Protein AF-0000000074526168 (afdb_homodimer)

Solvent-accessible surface area (backbone atoms only — not comparable to full-atom values): 28926 Å² total; per-residue (Å²): 135,78,79,72,72,72,69,72,63,39,45,56,50,77,50,70,56,59,83,87,46,92,74,47,50,48,61,89,63,93,68,73,52,45,80,41,74,57,52,71,67,56,42,54,34,48,44,46,44,50,59,70,26,39,51,55,90,47,42,53,46,68,93,66,38,68,58,78,49,90,43,69,43,78,47,68,73,47,40,30,35,48,49,30,63,55,59,49,49,45,25,51,50,42,50,53,45,58,65,63,59,80,43,84,89,58,59,57,63,60,79,76,75,84,62,74,78,83,38,74,34,40,52,51,59,65,68,69,66,64,49,61,84,41,29,34,40,78,31,22,34,37,38,44,62,86,46,51,62,33,36,62,70,68,42,60,61,26,58,75,36,54,47,74,29,63,84,15,15,31,44,70,29,16,74,33,44,40,66,19,50,21,49,22,40,60,40,97,84,59,32,29,45,35,32,44,20,44,32,51,33,33,34,56,40,79,50,69,97,67,72,30,62,67,30,32,56,50,62,65,41,84,94,51,76,72,43,52,40,49,14,38,34,31,58,66,68,91,58,98,80,53,52,60,33,40,33,34,51,48,45,42,38,41,41,68,37,30,42,37,32,25,34,77,71,134,77,78,70,73,73,70,72,63,40,45,58,49,77,47,68,56,60,82,88,46,93,74,46,50,48,62,88,66,93,68,73,52,45,79,40,73,57,53,71,67,54,42,53,34,49,46,46,43,50,60,68,25,38,50,57,89,47,39,54,46,67,94,64,37,67,60,78,49,88,42,68,42,77,46,68,75,47,42,32,34,49,49,30,62,53,60,49,49,44,24,52,48,42,51,54,43,57,65,64,59,79,44,85,89,58,59,57,64,61,77,76,74,83,62,75,78,83,36,74,37,40,52,50,58,65,69,69,65,63,50,59,85,41,29,34,40,79,32,22,31,38,36,44,63,86,48,52,64,34,35,62,71,68,42,61,60,27,59,76,35,54,46,75,29,62,83,15,16,31,45,68,27,16,73,32,44,39,64,20,50,21,48,22,41,60,41,97,83,57,34,31,44,36,33,45,20,46,32,51,32,35,34,57,41,78,49,68,96,65,73,29,62,66,31,34,57,50,62,64,40,84,92,50,75,71,43,52,39,48,14,37,34,31,62,53,76,87,59,99,78,56,51,59,34,41,32,35,50,48,45,42,39,42,40,69,37,30,42,37,32,24,32,80,70

Sequence (530 aa):
MEMDLEESKSKQLNIVLPSYWKRNTFTSYSKRYYIVDVTKYLKNTIQGVIDISCNSTTLGSGRDQQVRMNYSKMVVSSVSRIENASLFTSYKSRMNHLTSYQDPLNSIQVQTEQLAKTSKSFEWMKTVGLNGGMNEKYLWHGTKPEFISSISEHGFDERVASLGGLFGAGVYFAEYCSKSDQYCTPDRNNEYSLFLCRVLLGRQIYYTPKRMTNERRPPEINGTNRRVFDSVIGNSNASNSAYRELIVYDRYQCYPEYIIKYKRQMEMDLEESKSKQLNIVLPSYWKRNTFTSYSKRYYIVDVTKYLKNTIQGVIDISCNSTTLGSGRDQQVRMNYSKMVVSSVSRIENASLFTSYKSRMNHLTSYQDPLNSIQVQTEQLAKTSKSFEWMKTVGLNGGMNEKYLWHGTKPEFISSISEHGFDERVASLGGLFGAGVYFAEYCSKSDQYCTPDRNNEYSLFLCRVLLGRQIYYTPKRMTNERRPPEINGTNRRVFDSVIGNSNASNSAYRELIVYDRYQCYPEYIIKYKRQ

Organism: Naegleria gruberi (NCBI:txid5762)

Secondary structure (DSSP, 8-state):
----------SEEEEE--TT-SS-S---SS-S-EEEEPPHHHHHHHHHHHHHT--GGGTT-STT-SS----S-EEEEEEEEEE-HHHHHHHHHHHHHHHH---TTS----PPP-S-TTSHHHHHHHHS---GGGTEEEEEEE--HHHHHHHHHH---GGGS-TT-TT-SSEEEESSHHHHHTT----TTS-EEEEEEEEE--SEEEE-S---TT--SPPBPTTSSS-B-SEEEEE-SSSTT--EEEEES-GGGEEEEEEEEEEE-/----------SEEEEE--TT-SS-S---SS-S-EEEEPPHHHHHHHHHHHHHT--GGGTT-STT-SS----S-EEEEEEEEEE-HHHHHHHHHHHHHHHH---TTS----PPP-S-TTSHHHHHHHHTT--GGGTEEEEEEE--HHHHHHHHHH---GGGS-TT-TT-SSEEEESSHHHHHTT----TTS-EEEEEEEEE--SEEEE-S---TT--SPPBPTTSSS-B-SEEEEE-SSSS---EEEEES-GGGEEEEEEEEEEE-

Structure (mmCIF, N/CA/C/O backbone):
data_AF-0000000074526168-model_v1
#
loop_
_entity.id
_entity.type
_entity.pdbx_description
1 polymer Poly
#
loop_
_atom_site.group_PDB
_atom_site.id
_atom_site.type_symbol
_atom_site.label_atom_id
_atom_site.label_alt_id
_atom_site.label_comp_id
_atom_site.label_asym_id
_atom_site.label_entity_id
_atom_site.label_seq_id
_atom_site.pdbx_PDB_ins_code
_atom_site.Cartn_x
_atom_site.Cartn_y
_atom_site.Cartn_z
_atom_site.occupancy
_atom_site.B_iso_or_equiv
_atom_site.auth_seq_id
_atom_site.auth_comp_id
_atom_site.auth_asym_id
_atom_site.auth_atom_id
_atom_site.pdbx_PDB_model_num
ATOM 1 N N . MET A 1 1 ? -36 12.719 -18.406 1 19.86 1 MET A N 1
ATOM 2 C CA . MET A 1 1 ? -34.812 12.789 -19.25 1 19.86 1 MET A CA 1
ATOM 3 C C . MET A 1 1 ? -33.688 11.969 -18.641 1 19.86 1 MET A C 1
ATOM 5 O O . MET A 1 1 ? -33.25 12.227 -17.516 1 19.86 1 MET A O 1
ATOM 9 N N . GLU A 1 2 ? -33.656 10.656 -18.844 1 21.39 2 GLU A N 1
ATOM 10 C CA . GLU A 1 2 ? -32.938 9.5 -18.359 1 21.39 2 GLU A CA 1
ATOM 11 C C . GLU A 1 2 ? -31.422 9.656 -18.609 1 21.39 2 GLU A C 1
ATOM 13 O O . GLU A 1 2 ? -31 9.836 -19.75 1 21.39 2 GLU A O 1
ATOM 18 N N . MET A 1 3 ? -30.812 10.5 -17.812 1 25.14 3 MET A N 1
ATOM 19 C CA . MET A 1 3 ? -29.422 10.844 -18.094 1 25.14 3 MET A CA 1
ATOM 20 C C . MET A 1 3 ? -28.609 9.602 -18.469 1 25.14 3 MET A C 1
ATOM 22 O O . MET A 1 3 ? -28.547 8.641 -17.703 1 25.14 3 MET A O 1
ATOM 26 N N . ASP A 1 4 ? -28.656 9.234 -19.688 1 28.14 4 ASP A N 1
ATOM 27 C CA . ASP A 1 4 ? -27.891 8.219 -20.406 1 28.14 4 ASP A CA 1
ATOM 28 C C . ASP A 1 4 ? -26.422 8.234 -19.984 1 28.14 4 ASP A C 1
ATOM 30 O O . ASP A 1 4 ? -25.688 9.18 -20.312 1 28.14 4 ASP A O 1
ATOM 34 N N . LEU A 1 5 ? -26.141 8.148 -18.75 1 30.33 5 LEU A N 1
ATOM 35 C CA . LEU A 1 5 ? -24.734 8.07 -18.359 1 30.33 5 LEU A CA 1
ATOM 36 C C . LEU A 1 5 ? -23.938 7.242 -19.359 1 30.33 5 LEU A C 1
ATOM 38 O O . LEU A 1 5 ? -24.094 6.02 -19.422 1 30.33 5 LEU A O 1
ATOM 42 N N . GLU A 1 6 ? -23.891 7.703 -20.5 1 33.72 6 GLU A N 1
ATOM 43 C CA . GLU A 1 6 ? -22.969 7.156 -21.516 1 33.72 6 GLU A CA 1
ATOM 44 C C . GLU A 1 6 ? -21.672 6.672 -20.859 1 33.72 6 GLU A C 1
ATOM 46 O O . GLU A 1 6 ? -20.969 7.449 -20.219 1 33.72 6 GLU A O 1
ATOM 51 N N . GLU A 1 7 ? -21.562 5.473 -20.297 1 39.19 7 GLU A N 1
ATOM 52 C CA . GLU A 1 7 ? -20.531 4.613 -19.734 1 39.19 7 GLU A CA 1
ATOM 53 C C . GLU A 1 7 ? -19.219 4.777 -20.5 1 39.19 7 GLU A C 1
ATOM 55 O O . GLU A 1 7 ? -19.078 4.328 -21.641 1 39.19 7 GLU A O 1
ATOM 60 N N . SER A 1 8 ? -18.75 5.883 -20.609 1 41.34 8 SER A N 1
ATOM 61 C CA . SER A 1 8 ? -17.516 6.117 -21.344 1 41.34 8 SER A CA 1
ATOM 62 C C . SER A 1 8 ? -16.469 5.059 -21 1 41.34 8 SER A C 1
ATOM 64 O O . SER A 1 8 ? -16.141 4.855 -19.828 1 41.34 8 SER A O 1
ATOM 66 N N . LYS A 1 9 ? -16.359 3.881 -21.688 1 52.09 9 LYS A N 1
ATOM 67 C CA . LYS A 1 9 ? -15.5 2.705 -21.844 1 52.09 9 LYS A CA 1
ATOM 68 C C . LYS A 1 9 ? -14.039 3.104 -22.047 1 52.09 9 LYS A C 1
ATOM 70 O O . LYS A 1 9 ? -13.555 3.168 -23.172 1 52.09 9 LYS A O 1
ATOM 75 N N . SER A 1 10 ? -13.594 3.91 -21.109 1 60.66 10 SER A N 1
ATOM 76 C CA . SER A 1 10 ? -12.211 4.297 -21.375 1 60.66 10 SER A CA 1
ATOM 77 C C . SER A 1 10 ? -11.242 3.178 -21 1 60.66 10 SER A C 1
ATOM 79 O O . SER A 1 10 ? -11.461 2.469 -20.016 1 60.66 10 SER A O 1
ATOM 81 N N . LYS A 1 11 ? -10.367 2.873 -21.844 1 65.31 11 LYS A N 1
ATOM 82 C CA . LYS A 1 11 ? -9.281 1.904 -21.703 1 65.31 11 LYS A CA 1
ATOM 83 C C . LYS A 1 11 ? -8.109 2.506 -20.922 1 65.31 11 LYS A C 1
ATOM 85 O O . LYS A 1 11 ? -7.105 1.833 -20.688 1 65.31 11 LYS A O 1
ATOM 90 N N . GLN A 1 12 ? -8.523 3.914 -20.516 1 69.94 12 GLN A N 1
ATOM 91 C CA . GLN A 1 12 ? -7.359 4.586 -19.938 1 69.94 12 GLN A CA 1
ATOM 92 C C . GLN A 1 12 ? -7.734 5.355 -18.672 1 69.94 12 GLN A C 1
ATOM 94 O O . GLN A 1 12 ? -8.828 5.914 -18.594 1 69.94 12 GLN A O 1
ATOM 99 N N . LEU A 1 13 ? -6.914 5.309 -17.656 1 74.5 13 LEU A N 1
ATOM 100 C CA . LEU A 1 13 ? -6.984 6.164 -16.469 1 74.5 13 LEU A CA 1
ATOM 101 C C . LEU A 1 13 ? -6.012 7.336 -16.594 1 74.5 13 LEU A C 1
ATOM 103 O O . LEU A 1 13 ? -4.82 7.133 -16.844 1 74.5 13 LEU A O 1
ATOM 107 N N . ASN A 1 14 ? -6.637 8.523 -16.469 1 79.44 14 ASN A N 1
ATOM 108 C CA . ASN A 1 14 ? -5.828 9.734 -16.578 1 79.44 14 ASN A CA 1
ATOM 109 C C . ASN A 1 14 ? -5.719 10.453 -15.234 1 79.44 14 ASN A C 1
ATOM 111 O O . ASN A 1 14 ? -6.73 10.781 -14.609 1 79.44 14 ASN A O 1
ATOM 115 N N . ILE A 1 15 ? -4.566 10.641 -14.781 1 82.56 15 ILE A N 1
ATOM 116 C CA . ILE A 1 15 ? -4.309 11.383 -13.555 1 82.56 15 ILE A CA 1
ATOM 117 C C . ILE A 1 15 ? -3.65 12.719 -13.891 1 82.56 15 ILE A C 1
ATOM 119 O O . ILE A 1 15 ? -2.619 12.758 -14.562 1 82.56 15 ILE A O 1
ATOM 123 N N . VAL A 1 16 ? -4.277 13.789 -13.422 1 84.44 16 VAL A N 1
ATOM 124 C CA . VAL A 1 16 ? -3.793 15.141 -13.688 1 84.44 16 VAL A CA 1
ATOM 125 C C . VAL A 1 16 ? -3.271 15.766 -12.391 1 84.44 16 VAL A C 1
ATOM 127 O O . VAL A 1 16 ? -3.896 15.633 -11.336 1 84.44 16 VAL A O 1
ATOM 130 N N . LEU A 1 17 ? -2.186 16.422 -12.5 1 88.56 17 LEU A N 1
ATOM 131 C CA . LEU A 1 17 ? -1.626 17.109 -11.344 1 88.56 17 LEU A CA 1
ATOM 132 C C . LEU A 1 17 ? -2.393 18.406 -11.055 1 88.56 17 LEU A C 1
ATOM 134 O O . LEU A 1 17 ? -3.012 18.969 -11.961 1 88.56 17 LEU A O 1
ATOM 138 N N . PRO A 1 18 ? -2.387 18.828 -9.828 1 88.69 18 PRO A N 1
ATOM 139 C CA . PRO A 1 18 ? -3.123 20.047 -9.492 1 88.69 18 PRO A CA 1
ATOM 140 C C . PRO A 1 18 ? -2.627 21.266 -10.266 1 88.69 18 PRO A C 1
ATOM 142 O O . PRO A 1 18 ? -1.417 21.469 -10.406 1 88.69 18 PRO A O 1
ATOM 145 N N . SER A 1 19 ? -3.543 22.125 -10.656 1 87 19 SER A N 1
ATOM 146 C CA . SER A 1 19 ? -3.207 23.297 -11.461 1 87 19 SER A CA 1
ATOM 147 C C . SER A 1 19 ? -2.498 24.359 -10.625 1 87 19 SER A C 1
ATOM 149 O O . SER A 1 19 ? -1.77 25.188 -11.164 1 87 19 SER A O 1
ATOM 151 N N . TYR A 1 20 ? -2.697 24.344 -9.359 1 88.25 20 TYR A N 1
ATOM 152 C CA . TYR A 1 20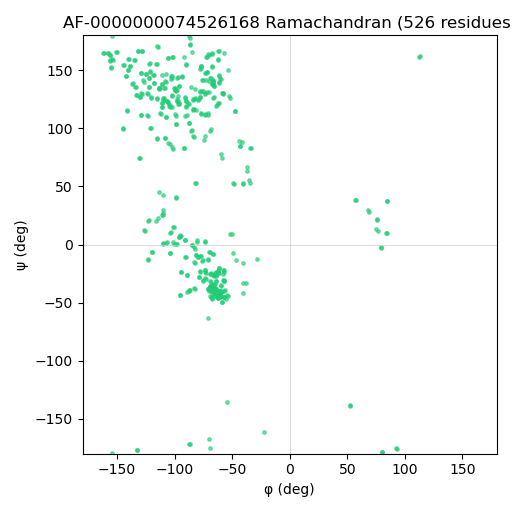 ? -2.123 25.375 -8.492 1 88.25 20 TYR A CA 1
ATOM 153 C C . TYR A 1 20 ? -0.68 25.031 -8.133 1 88.25 20 TYR A C 1
ATOM 155 O O . TYR A 1 20 ? -0.009 25.812 -7.453 1 88.25 20 TYR A O 1
ATOM 163 N N . TRP A 1 21 ? -0.2 23.891 -8.586 1 91.25 21 TRP A N 1
ATOM 164 C CA . TRP A 1 21 ? 1.209 23.562 -8.391 1 91.25 21 TRP A CA 1
ATOM 165 C C . TRP A 1 21 ? 2.1 24.469 -9.234 1 91.25 21 TRP A C 1
ATOM 167 O O . TRP A 1 21 ? 1.745 24.812 -10.367 1 91.25 21 TRP A O 1
ATOM 177 N N . LYS A 1 22 ? 3.281 24.859 -8.688 1 88.06 22 LYS A N 1
ATOM 178 C CA . LYS A 1 22 ? 4.285 25.594 -9.461 1 88.06 22 LYS A CA 1
ATOM 179 C C . LYS A 1 22 ? 4.887 24.719 -10.555 1 88.06 22 LYS A C 1
ATOM 181 O O . LYS A 1 22 ? 5.105 25.172 -11.68 1 88.06 22 LYS A O 1
ATOM 186 N N . ARG A 1 23 ? 5.121 23.469 -10.211 1 80.94 23 ARG A N 1
ATOM 187 C CA . ARG A 1 23 ? 5.613 22.453 -11.148 1 80.94 23 ARG A CA 1
ATOM 188 C C . ARG A 1 23 ? 4.586 21.344 -11.352 1 80.94 23 ARG A C 1
ATOM 190 O O . ARG A 1 23 ? 4.629 20.328 -10.656 1 80.94 23 ARG A O 1
ATOM 197 N N . ASN A 1 24 ? 3.75 21.516 -12.336 1 76.56 24 ASN A N 1
ATOM 198 C CA . ASN A 1 24 ? 2.631 20.594 -12.477 1 76.56 24 ASN A CA 1
ATOM 199 C C . ASN A 1 24 ? 2.795 19.688 -13.695 1 76.56 24 ASN A C 1
ATOM 201 O O . ASN A 1 24 ? 1.822 19.406 -14.398 1 76.56 24 ASN A O 1
ATOM 205 N N . THR A 1 25 ? 4.027 19.453 -14.062 1 73.62 25 THR A N 1
ATOM 206 C CA . THR A 1 25 ? 4.285 18.5 -15.141 1 73.62 25 THR A CA 1
ATOM 207 C C . THR A 1 25 ? 5.117 17.312 -14.633 1 73.62 25 THR A C 1
ATOM 209 O O . THR A 1 25 ? 5.871 17.453 -13.664 1 73.62 25 THR A O 1
ATOM 212 N N . PHE A 1 26 ? 4.711 16.25 -15.305 1 66.31 26 PHE A N 1
ATOM 213 C CA . PHE A 1 26 ? 5.527 15.078 -15.016 1 66.31 26 PHE A CA 1
ATOM 214 C C . PHE A 1 26 ? 6.887 15.188 -15.695 1 66.31 26 PHE A C 1
ATOM 216 O O . PHE A 1 26 ? 6.977 15.586 -16.859 1 66.31 26 PHE A O 1
ATOM 223 N N . THR A 1 27 ? 7.883 15.719 -15.125 1 59.06 27 THR A N 1
ATOM 224 C CA . THR A 1 27 ? 9.172 15.883 -15.789 1 59.06 27 THR A CA 1
ATOM 225 C C . THR A 1 27 ? 10.117 14.742 -15.414 1 59.06 27 THR A C 1
ATOM 227 O O . THR A 1 27 ? 9.977 14.141 -14.352 1 59.06 27 THR A O 1
ATOM 230 N N . SER A 1 28 ? 10.648 14.133 -16.547 1 53.28 28 SER A N 1
ATOM 231 C CA . SER A 1 28 ? 11.695 13.117 -16.406 1 53.28 28 SER A CA 1
ATOM 232 C C . SER A 1 28 ? 12.812 13.594 -15.492 1 53.28 28 SER A C 1
ATOM 234 O O . SER A 1 28 ? 13.75 12.852 -15.211 1 53.28 28 SER A O 1
ATOM 236 N N . TYR A 1 29 ? 12.797 14.859 -15.078 1 50.97 29 TYR A N 1
ATOM 237 C CA . TYR A 1 29 ? 14.016 15.422 -14.492 1 50.97 29 TYR A CA 1
ATOM 238 C C . TYR A 1 29 ? 14.305 14.797 -13.133 1 50.97 29 TYR A C 1
ATOM 240 O O . TYR A 1 29 ? 13.477 14.07 -12.586 1 50.97 29 TYR A O 1
ATOM 248 N N . SER A 1 30 ? 15.445 15.422 -12.477 1 53.38 30 SER A N 1
ATOM 249 C CA . SER A 1 30 ? 16.375 15.086 -11.398 1 53.38 30 SER A CA 1
ATOM 250 C C . SER A 1 30 ? 15.656 15.055 -10.047 1 53.38 30 SER A C 1
ATOM 252 O O . SER A 1 30 ? 16.016 14.281 -9.164 1 53.38 30 SER A O 1
ATOM 254 N N . LYS A 1 31 ? 14.594 16.031 -9.914 1 62.38 31 LYS A N 1
ATOM 255 C CA . LYS A 1 31 ? 14.117 16.031 -8.531 1 62.38 31 LYS A CA 1
ATOM 256 C C . LYS A 1 31 ? 12.719 15.414 -8.43 1 62.38 31 LYS A C 1
ATOM 258 O O . LYS A 1 31 ? 11.844 15.711 -9.242 1 62.38 31 LYS A O 1
ATOM 263 N N . ARG A 1 32 ? 12.492 14.555 -7.473 1 73.12 32 ARG A N 1
ATOM 264 C CA . ARG A 1 32 ? 11.281 13.773 -7.223 1 73.12 32 ARG A CA 1
ATOM 265 C C . ARG A 1 32 ? 10.172 14.656 -6.66 1 73.12 32 ARG A C 1
ATOM 267 O O . ARG A 1 32 ? 8.992 14.445 -6.957 1 73.12 32 ARG A O 1
ATOM 274 N N . TYR A 1 33 ? 10.594 15.719 -5.945 1 87.88 33 TYR A N 1
ATOM 275 C CA . TYR A 1 33 ? 9.594 16.547 -5.293 1 87.88 33 TYR A CA 1
ATOM 276 C C . TYR A 1 33 ? 10.133 17.953 -5.059 1 87.88 33 TYR A C 1
ATOM 278 O O . TYR A 1 33 ? 11.344 18.188 -5.113 1 87.88 33 TYR A O 1
ATOM 286 N N . TYR A 1 34 ? 9.258 18.953 -4.879 1 92.31 34 TYR A N 1
ATOM 287 C CA . TYR A 1 34 ? 9.578 20.344 -4.586 1 92.31 34 TYR A CA 1
ATOM 288 C C . TYR A 1 34 ? 8.836 20.828 -3.348 1 92.31 34 TYR A C 1
ATOM 290 O O . TYR A 1 34 ? 7.688 20.438 -3.119 1 92.31 34 TYR A O 1
ATOM 298 N N . ILE A 1 35 ? 9.523 21.562 -2.59 1 96 35 ILE A N 1
ATOM 299 C CA . ILE A 1 35 ? 8.906 22.312 -1.499 1 96 35 ILE A CA 1
ATOM 300 C C . ILE A 1 35 ? 8.75 23.781 -1.896 1 96 35 ILE A C 1
ATOM 302 O O . ILE A 1 35 ? 9.742 24.469 -2.17 1 96 35 ILE A O 1
ATOM 306 N N . VAL A 1 36 ? 7.539 24.234 -1.93 1 96.88 36 VAL A N 1
ATOM 307 C CA . VAL A 1 36 ? 7.266 25.578 -2.434 1 96.88 36 VAL A CA 1
ATOM 308 C C . VAL A 1 36 ? 6.598 26.422 -1.343 1 96.88 36 VAL A C 1
ATOM 310 O O . VAL A 1 36 ? 5.555 26.031 -0.809 1 96.88 36 VAL A O 1
ATOM 313 N N . ASP A 1 37 ? 7.156 27.531 -1.086 1 97.19 37 ASP A N 1
ATOM 314 C CA . ASP A 1 37 ? 6.504 28.422 -0.135 1 97.19 37 ASP A CA 1
ATOM 315 C C . ASP A 1 37 ? 5.18 28.953 -0.688 1 97.19 37 ASP A C 1
ATOM 317 O O . ASP A 1 37 ? 5.086 29.297 -1.867 1 97.19 37 ASP A O 1
ATOM 321 N N . VAL A 1 38 ? 4.23 29.016 0.172 1 96.62 38 VAL A N 1
ATOM 322 C CA . VAL A 1 38 ? 2.92 29.469 -0.281 1 96.62 38 VAL A CA 1
ATOM 323 C C . VAL A 1 38 ? 2.848 31 -0.223 1 96.62 38 VAL A C 1
ATOM 325 O O . VAL A 1 38 ? 3.777 31.656 0.256 1 96.62 38 VAL A O 1
ATOM 328 N N . THR A 1 39 ? 1.777 31.547 -0.758 1 95.31 39 THR A N 1
ATOM 329 C CA . THR A 1 39 ? 1.554 32.969 -0.714 1 95.31 39 THR A CA 1
ATOM 330 C C . THR A 1 39 ? 1.227 33.438 0.705 1 95.31 39 THR A C 1
ATOM 332 O O . THR A 1 39 ? 0.848 32.625 1.551 1 95.31 39 THR A O 1
ATOM 335 N N . LYS A 1 40 ? 1.342 34.688 0.915 1 96.38 40 LYS A N 1
ATOM 336 C CA . LYS A 1 40 ? 0.975 35.281 2.205 1 96.38 40 LYS A CA 1
ATOM 337 C C . LYS A 1 40 ? -0.499 35.031 2.516 1 96.38 40 LYS A C 1
ATOM 339 O O . LYS A 1 40 ? -0.859 34.75 3.662 1 96.38 40 LYS A O 1
ATOM 344 N N . TYR A 1 41 ? -1.265 35.156 1.52 1 93.31 41 TYR A N 1
ATOM 345 C CA . TYR A 1 41 ? -2.695 34.938 1.687 1 93.31 41 TYR A CA 1
ATOM 346 C C . TYR A 1 41 ? -2.971 33.531 2.203 1 93.31 41 TYR A C 1
ATOM 348 O O . TYR A 1 41 ? -3.713 33.344 3.172 1 93.31 41 TYR A O 1
ATOM 356 N N . LEU A 1 42 ? -2.4 32.562 1.578 1 93.94 42 LEU A N 1
ATOM 357 C CA . LEU A 1 42 ? -2.639 31.172 1.98 1 93.94 42 LEU A CA 1
ATOM 358 C C . LEU A 1 42 ? -2.045 30.891 3.357 1 93.94 42 LEU A C 1
ATOM 360 O O . LEU A 1 42 ? -2.619 30.141 4.148 1 93.94 42 LEU A O 1
ATOM 364 N N . LYS A 1 43 ? -0.904 31.469 3.637 1 97.06 43 LYS A N 1
ATOM 365 C CA . LYS A 1 43 ? -0.32 31.344 4.969 1 97.06 43 LYS A CA 1
ATOM 366 C C . LYS A 1 43 ? -1.29 31.812 6.043 1 97.06 43 LYS A C 1
ATOM 368 O O . LYS A 1 43 ? -1.504 31.125 7.043 1 97.06 43 LYS A O 1
ATOM 373 N N . ASN A 1 44 ? -1.897 32.969 5.828 1 95.5 44 ASN A N 1
ATOM 374 C CA . ASN A 1 44 ? -2.867 33.5 6.773 1 95.5 44 ASN A CA 1
ATOM 375 C C . ASN A 1 44 ? -4.105 32.625 6.875 1 95.5 44 ASN A C 1
ATOM 377 O O . ASN A 1 44 ? -4.676 32.469 7.957 1 95.5 44 ASN A O 1
ATOM 381 N N . THR A 1 45 ? -4.492 32.125 5.75 1 94.06 45 THR A N 1
ATOM 382 C CA . THR A 1 45 ? -5.637 31.234 5.73 1 94.06 45 THR A CA 1
ATOM 383 C C . THR A 1 45 ? -5.359 30 6.578 1 94.06 45 THR A C 1
ATOM 385 O O . THR A 1 45 ? -6.215 29.562 7.352 1 94.06 45 THR A O 1
ATOM 388 N N . ILE A 1 46 ? -4.188 29.453 6.453 1 95.69 46 ILE A N 1
ATOM 389 C CA . ILE A 1 46 ? -3.816 28.25 7.191 1 95.69 46 ILE A CA 1
ATOM 390 C C . ILE A 1 46 ? -3.699 28.562 8.68 1 95.69 46 ILE A C 1
ATOM 392 O O . ILE A 1 46 ? -4.062 27.75 9.523 1 95.69 46 ILE A O 1
ATOM 396 N N . GLN A 1 47 ? -3.205 29.766 9.031 1 96.5 47 GLN A N 1
ATOM 397 C CA . GLN A 1 47 ? -3.273 30.203 10.422 1 96.5 47 GLN A CA 1
ATOM 398 C C . GLN A 1 47 ? -4.703 30.141 10.953 1 96.5 47 GLN A C 1
ATOM 400 O O . GLN A 1 47 ? -4.938 29.672 12.07 1 96.5 47 GLN A O 1
ATOM 405 N N . GLY A 1 48 ? -5.609 30.609 10.094 1 93.31 48 GLY A N 1
ATOM 406 C CA . GLY A 1 48 ? -7.012 30.516 10.469 1 93.31 48 GLY A CA 1
ATOM 407 C C . GLY A 1 48 ? -7.473 29.078 10.688 1 93.31 48 GLY A C 1
ATOM 408 O O . GLY A 1 48 ? -8.227 28.812 11.625 1 93.31 48 GLY A O 1
ATOM 409 N N . VAL A 1 49 ? -7.027 28.172 9.859 1 93.12 49 VAL A N 1
ATOM 410 C CA . VAL A 1 49 ? -7.379 26.766 9.984 1 93.12 49 VAL A CA 1
ATOM 411 C C . VAL A 1 49 ? -6.836 26.203 11.305 1 93.12 49 VAL A C 1
ATOM 413 O O . VAL A 1 49 ? -7.527 25.469 12.008 1 93.12 49 VAL A O 1
ATOM 416 N N . ILE A 1 50 ? -5.617 26.562 11.625 1 94.94 50 ILE A N 1
ATOM 417 C CA . ILE A 1 50 ? -5.008 26.156 12.891 1 94.94 50 ILE A CA 1
ATOM 418 C C . ILE A 1 50 ? -5.836 26.688 14.055 1 94.94 50 ILE A C 1
ATOM 420 O O . ILE A 1 50 ? -6.156 25.953 14.984 1 94.94 50 ILE A O 1
ATOM 424 N N . ASP A 1 51 ? -6.211 27.891 13.961 1 92.94 51 ASP A N 1
ATOM 425 C CA . ASP A 1 51 ? -6.953 28.516 15.055 1 92.94 51 ASP A CA 1
ATOM 426 C C . ASP A 1 51 ? -8.289 27.812 15.281 1 92.94 51 ASP A C 1
ATOM 428 O O . ASP A 1 51 ? -8.68 27.562 16.422 1 92.94 51 ASP A O 1
ATOM 432 N N . ILE A 1 52 ? -8.914 27.469 14.25 1 88.31 52 ILE A N 1
ATOM 433 C CA . ILE A 1 52 ? -10.25 26.891 14.367 1 88.31 52 ILE A CA 1
ATOM 434 C C . ILE A 1 52 ? -10.156 25.422 14.781 1 88.31 52 ILE A C 1
ATOM 436 O O . ILE A 1 52 ? -11.039 24.906 15.477 1 88.31 52 ILE A O 1
ATOM 440 N N . SER A 1 53 ? -9.07 24.797 14.43 1 90 53 SER A N 1
ATOM 441 C CA . SER A 1 53 ? -8.945 23.375 14.719 1 90 53 SER A CA 1
ATOM 442 C C . SER A 1 53 ? -8.078 23.141 15.961 1 90 53 SER A C 1
ATOM 444 O O . SER A 1 53 ? -7.562 22.031 16.156 1 90 53 SER A O 1
ATOM 446 N N . CYS A 1 54 ? -7.867 24.125 16.688 1 91.44 54 CYS A N 1
ATOM 447 C CA . CYS A 1 54 ? -7.07 24 17.891 1 91.44 54 CYS A CA 1
ATOM 448 C C . CYS A 1 54 ? -7.957 24.016 19.141 1 91.44 54 CYS A C 1
ATOM 450 O O . CYS A 1 54 ? -8.727 24.969 19.344 1 91.44 54 CYS A O 1
ATOM 452 N N . ASN A 1 55 ? -7.891 22.984 19.844 1 87.38 55 ASN A N 1
ATOM 453 C CA . ASN A 1 55 ? -8.469 23 21.188 1 87.38 55 ASN A CA 1
ATOM 454 C C . ASN A 1 55 ? -7.488 23.562 22.203 1 87.38 55 ASN A C 1
ATOM 456 O O . ASN A 1 55 ? -6.652 22.828 22.734 1 87.38 55 ASN A O 1
ATOM 460 N N . SER A 1 56 ? -7.656 24.734 22.484 1 85.94 56 SER A N 1
ATOM 461 C CA . SER A 1 56 ? -6.695 25.469 23.297 1 85.94 56 SER A CA 1
ATOM 462 C C . SER A 1 56 ? -6.633 24.891 24.719 1 85.94 56 SER A C 1
ATOM 464 O O . SER A 1 56 ? -5.605 25 25.391 1 85.94 56 SER A O 1
ATOM 466 N N . THR A 1 57 ? -7.637 24.266 25.172 1 83.88 57 THR A N 1
ATOM 467 C CA . THR A 1 57 ? -7.695 23.75 26.547 1 83.88 57 THR A CA 1
ATOM 468 C C . THR A 1 57 ? -6.832 22.5 26.688 1 83.88 57 THR A C 1
ATOM 470 O O . THR A 1 57 ? -6.496 22.109 27.812 1 83.88 57 THR A O 1
ATOM 473 N N . THR A 1 58 ? -6.465 22 25.547 1 83.88 58 THR A N 1
ATOM 474 C CA . THR A 1 58 ? -5.73 20.734 25.609 1 83.88 58 THR A CA 1
ATOM 475 C C . THR A 1 58 ? -4.27 20.938 25.219 1 83.88 58 THR A C 1
ATOM 477 O O . THR A 1 58 ? -3.479 19.984 25.234 1 83.88 58 THR A O 1
ATOM 480 N N . LEU A 1 59 ? -3.932 22.125 24.922 1 88.06 59 LEU A N 1
ATOM 481 C CA . LEU A 1 59 ? -2.561 22.375 24.484 1 88.06 59 LEU A CA 1
ATOM 482 C C . LEU A 1 59 ? -1.579 22.094 25.625 1 88.06 59 LEU A C 1
ATOM 484 O O . LEU A 1 59 ? -1.813 22.5 26.766 1 88.06 59 LEU A O 1
ATOM 488 N N . GLY A 1 60 ? -0.49 21.422 25.234 1 84.5 60 GLY A N 1
ATOM 489 C CA . GLY A 1 60 ? 0.567 21.156 26.188 1 84.5 60 GLY A CA 1
ATOM 490 C C . GLY A 1 60 ? 0.209 20.062 27.172 1 84.5 60 GLY A C 1
ATOM 491 O O . GLY A 1 60 ? 0.89 19.875 28.188 1 84.5 60 GLY A O 1
ATOM 492 N N . SER A 1 61 ? -0.865 19.328 26.844 1 78.31 61 SER A N 1
ATOM 493 C CA . SER A 1 61 ? -1.326 18.297 27.766 1 78.31 61 SER A CA 1
ATOM 494 C C . SER A 1 61 ? -1.565 16.969 27.031 1 78.31 61 SER A C 1
ATOM 496 O O . SER A 1 61 ? -1.48 16.906 25.812 1 78.31 61 SER A O 1
ATOM 498 N N . GLY A 1 62 ? -1.719 15.891 27.891 1 78.56 62 GLY A N 1
ATOM 499 C CA . GLY A 1 62 ? -2.025 14.586 27.328 1 78.56 62 GLY A CA 1
ATOM 500 C C . GLY A 1 62 ? -0.9 13.586 27.5 1 78.56 62 GLY A C 1
ATOM 501 O O . GLY A 1 62 ? 0.26 13.969 27.672 1 78.56 62 GLY A O 1
ATOM 502 N N . ARG A 1 63 ? -1.235 12.391 27.359 1 79 63 ARG A N 1
ATOM 503 C CA . ARG A 1 63 ? -0.305 11.289 27.594 1 79 63 ARG A CA 1
ATOM 504 C C . ARG A 1 63 ? 0.772 11.25 26.516 1 79 63 ARG A C 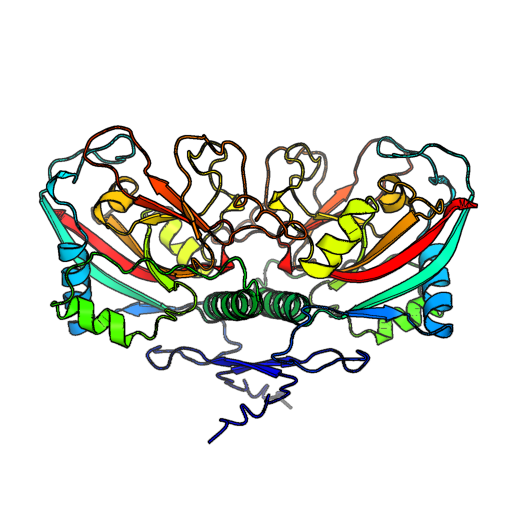1
ATOM 506 O O . ARG A 1 63 ? 1.919 10.891 26.781 1 79 63 ARG A O 1
ATOM 513 N N . ASP A 1 64 ? 0.459 11.781 25.328 1 78.38 64 ASP A N 1
ATOM 514 C CA . ASP A 1 64 ? 1.345 11.633 24.172 1 78.38 64 ASP A CA 1
ATOM 515 C C . ASP A 1 64 ? 2.209 12.875 23.984 1 78.38 64 ASP A C 1
ATOM 517 O O . ASP A 1 64 ? 3.045 12.922 23.078 1 78.38 64 ASP A O 1
ATOM 521 N N . GLN A 1 65 ? 2.014 13.82 24.859 1 86.69 65 GLN A N 1
ATOM 522 C CA . GLN A 1 65 ? 2.729 15.078 24.719 1 86.69 65 GLN A CA 1
ATOM 523 C C . GLN A 1 65 ? 4.238 14.875 24.812 1 86.69 65 GLN A C 1
ATOM 525 O O . GLN A 1 65 ? 4.754 14.523 25.875 1 86.69 65 GLN A O 1
ATOM 530 N N . GLN A 1 66 ? 4.961 15.281 23.766 1 87.44 66 GLN A N 1
ATOM 531 C CA . GLN A 1 66 ? 6.406 15.07 23.719 1 87.44 66 GLN A CA 1
ATOM 532 C C . GLN A 1 66 ? 7.148 16.156 24.484 1 87.44 66 GLN A C 1
ATOM 534 O O . GLN A 1 66 ? 8.164 15.875 25.125 1 87.44 66 GLN A O 1
ATOM 539 N N . VAL A 1 67 ? 6.609 17.391 24.359 1 88.19 67 VAL A N 1
ATOM 540 C CA . VAL A 1 67 ? 7.207 18.547 25.031 1 88.19 67 VAL A CA 1
ATOM 541 C C . VAL A 1 67 ? 6.168 19.219 25.922 1 88.19 67 VAL A C 1
ATOM 543 O O . VAL A 1 67 ? 5.234 19.859 25.422 1 88.19 67 VAL A O 1
ATOM 546 N N . ARG A 1 68 ? 6.383 19.094 27.156 1 86.81 68 ARG A N 1
ATOM 547 C CA . ARG A 1 68 ? 5.445 19.703 28.078 1 86.81 68 ARG A CA 1
ATOM 548 C C . ARG A 1 68 ? 5.824 21.156 28.375 1 86.81 68 ARG A C 1
ATOM 550 O O . ARG A 1 68 ? 6.973 21.438 28.719 1 86.81 68 ARG A O 1
ATOM 557 N N . MET A 1 69 ? 4.926 21.969 28.062 1 88.56 69 MET A N 1
ATOM 558 C CA . MET A 1 69 ? 5.066 23.406 28.328 1 88.56 69 MET A CA 1
ATOM 559 C C . MET A 1 69 ? 3.711 24.094 28.281 1 88.56 69 MET A C 1
ATOM 561 O O . MET A 1 69 ? 2.73 23.531 27.812 1 88.56 69 MET A O 1
ATOM 565 N N . ASN A 1 70 ? 3.789 25.219 28.797 1 90.81 70 ASN A N 1
ATOM 566 C CA . ASN A 1 70 ? 2.568 26.016 28.766 1 90.81 70 ASN A CA 1
ATOM 567 C C . ASN A 1 70 ? 2.568 26.984 27.578 1 90.81 70 ASN A C 1
ATOM 569 O O . ASN A 1 70 ? 3.527 27.734 27.375 1 90.81 70 ASN A O 1
ATOM 573 N N . TYR A 1 71 ? 1.598 26.859 26.781 1 93.25 71 TYR A N 1
ATOM 574 C CA . TYR A 1 71 ? 1.355 27.781 25.672 1 93.25 71 TYR A CA 1
ATOM 575 C C . TYR A 1 71 ? -0.124 27.812 25.297 1 93.25 71 TYR A C 1
ATOM 577 O O . TYR A 1 71 ? -0.879 26.906 25.656 1 93.25 71 TYR A O 1
ATOM 585 N N . SER A 1 72 ? -0.553 28.922 24.609 1 92.12 72 SER A N 1
ATOM 586 C CA . SER A 1 72 ? -1.981 29.094 24.375 1 92.12 72 SER A CA 1
ATOM 587 C C . SER A 1 72 ? -2.285 29.219 22.891 1 92.12 72 SER A C 1
ATOM 589 O O . SER A 1 72 ? -3.443 29.156 22.469 1 92.12 72 SER A O 1
ATOM 591 N N . LYS A 1 73 ? -1.206 29.422 22.172 1 94.31 73 LYS A N 1
ATOM 592 C CA . LYS A 1 73 ? -1.438 29.594 20.75 1 94.31 73 LYS A CA 1
ATOM 593 C C . LYS A 1 73 ? -0.308 28.969 19.938 1 94.31 73 LYS A C 1
ATOM 595 O O . LYS A 1 73 ? 0.81 28.812 20.422 1 94.31 73 LYS A O 1
ATOM 600 N N . MET A 1 74 ? -0.654 28.641 18.797 1 96.75 74 MET A N 1
ATOM 601 C CA . MET A 1 74 ? 0.281 28.203 17.766 1 96.75 74 MET A CA 1
ATOM 602 C C . MET A 1 74 ? 0.372 29.219 16.641 1 96.75 74 MET A C 1
ATOM 604 O O . MET A 1 74 ? -0.598 29.438 15.906 1 96.75 74 MET A O 1
ATOM 608 N N . VAL A 1 75 ? 1.496 29.859 16.5 1 97.81 75 VAL A N 1
ATOM 609 C CA . VAL A 1 75 ? 1.651 30.953 15.547 1 97.81 75 VAL A CA 1
ATOM 610 C C . VAL A 1 75 ? 2.479 30.469 14.352 1 97.81 75 VAL A C 1
ATOM 612 O O . VAL A 1 75 ? 3.656 30.141 14.5 1 97.81 75 VAL A O 1
ATOM 615 N N . VAL A 1 76 ? 1.904 30.562 13.227 1 98.25 76 VAL A N 1
ATOM 616 C CA . VAL A 1 76 ? 2.529 30.031 12.023 1 98.25 76 VAL A CA 1
ATOM 617 C C . VAL A 1 76 ? 3.689 30.938 11.602 1 98.25 76 VAL A C 1
ATOM 619 O O . VAL A 1 76 ? 3.529 32.156 11.492 1 98.25 76 VAL A O 1
ATOM 622 N N . SER A 1 77 ? 4.797 30.328 11.375 1 97.94 77 SER A N 1
ATOM 623 C CA . SER A 1 77 ? 5.977 31.031 10.867 1 97.94 77 SER A CA 1
ATOM 624 C C . SER A 1 77 ? 6.078 30.922 9.352 1 97.94 77 SER A C 1
ATOM 626 O O . SER A 1 77 ? 6.379 31.906 8.672 1 97.94 77 SER A O 1
ATOM 628 N N . SER A 1 78 ? 5.844 29.766 8.828 1 98.12 78 SER A N 1
ATOM 629 C CA . SER A 1 78 ? 5.891 29.531 7.387 1 98.12 78 SER A CA 1
ATOM 630 C C . SER A 1 78 ? 5.035 28.344 6.988 1 98.12 78 SER A C 1
ATOM 632 O O . SER A 1 78 ? 4.758 27.469 7.809 1 98.12 78 SER A O 1
ATOM 634 N N . VAL A 1 79 ? 4.57 28.422 5.777 1 98.38 79 VAL A N 1
ATOM 635 C CA . VAL A 1 79 ? 3.836 27.328 5.156 1 98.38 79 VAL A CA 1
ATOM 636 C C . VAL A 1 79 ? 4.441 27 3.791 1 98.38 79 VAL A C 1
ATOM 638 O O . VAL A 1 79 ? 4.676 27.906 2.982 1 98.38 79 VAL A O 1
ATOM 641 N N . SER A 1 80 ? 4.699 25.75 3.613 1 98.31 80 SER A N 1
ATOM 642 C CA . SER A 1 80 ? 5.188 25.266 2.324 1 98.31 80 SER A CA 1
ATOM 643 C C . SER A 1 80 ? 4.305 24.156 1.777 1 98.31 80 SER A C 1
ATOM 645 O O . SER A 1 80 ? 3.758 23.359 2.543 1 98.31 80 SER A O 1
ATOM 647 N N . ARG A 1 81 ? 4.188 24.125 0.46 1 97.62 81 ARG A N 1
ATOM 648 C CA . ARG A 1 81 ? 3.461 23.062 -0.225 1 97.62 81 ARG A CA 1
ATOM 649 C C . ARG A 1 81 ? 4.418 22.016 -0.789 1 97.62 81 ARG A C 1
ATOM 651 O O . ARG A 1 81 ? 5.453 22.359 -1.362 1 97.62 81 ARG A O 1
ATOM 658 N N . ILE A 1 82 ? 4.09 20.812 -0.579 1 97.12 82 ILE A N 1
ATOM 659 C CA . ILE A 1 82 ? 4.852 19.719 -1.163 1 97.12 82 ILE A CA 1
ATOM 660 C C . ILE A 1 82 ? 4.273 19.359 -2.531 1 97.12 82 ILE A C 1
ATOM 662 O O . ILE A 1 82 ? 3.111 18.969 -2.639 1 97.12 82 ILE A O 1
ATOM 666 N N . GLU A 1 83 ? 5.09 19.516 -3.514 1 95.31 83 GLU A N 1
ATOM 667 C CA . GLU A 1 83 ? 4.723 19.125 -4.871 1 95.31 83 GLU A CA 1
ATOM 668 C C . GLU A 1 83 ? 5.48 17.875 -5.309 1 95.31 83 GLU A C 1
ATOM 670 O O . GLU A 1 83 ? 6.605 17.969 -5.805 1 95.31 83 GLU A O 1
ATOM 675 N N . ASN A 1 84 ? 4.883 16.812 -5.066 1 93 84 ASN A N 1
ATOM 676 C CA . ASN A 1 84 ? 5.434 15.5 -5.367 1 93 84 ASN A CA 1
ATOM 677 C C . ASN A 1 84 ? 4.531 14.719 -6.316 1 93 84 ASN A C 1
ATOM 679 O O . ASN A 1 84 ? 3.57 14.086 -5.879 1 93 84 ASN A O 1
ATOM 683 N N . ALA A 1 85 ? 4.895 14.719 -7.535 1 88.75 85 ALA A N 1
ATOM 684 C CA . ALA A 1 85 ? 4.035 14.172 -8.586 1 88.75 85 ALA A CA 1
ATOM 685 C C . ALA A 1 85 ? 3.824 12.672 -8.398 1 88.75 85 ALA A C 1
ATOM 687 O O . ALA A 1 85 ? 2.723 12.164 -8.609 1 88.75 85 ALA A O 1
ATOM 688 N N . SER A 1 86 ? 4.828 11.992 -7.992 1 87.62 86 SER A N 1
ATOM 689 C CA . SER A 1 86 ? 4.742 10.547 -7.828 1 87.62 86 SER A CA 1
ATOM 690 C C . SER A 1 86 ? 3.805 10.172 -6.684 1 87.62 86 SER A C 1
ATOM 692 O O . SER A 1 86 ? 2.938 9.312 -6.844 1 87.62 86 SER A O 1
ATOM 694 N N . LEU A 1 87 ? 3.973 10.836 -5.598 1 92.5 87 LEU A N 1
ATOM 695 C CA . LEU A 1 87 ? 3.111 10.578 -4.453 1 92.5 87 LEU A CA 1
ATOM 696 C C . LEU A 1 87 ? 1.661 10.922 -4.77 1 92.5 87 LEU A C 1
ATOM 698 O O . LEU A 1 87 ? 0.746 10.18 -4.414 1 92.5 87 LEU A O 1
ATOM 702 N N . PHE A 1 88 ? 1.538 12.031 -5.434 1 92.75 88 PHE A N 1
ATOM 703 C CA . PHE A 1 88 ? 0.186 12.477 -5.75 1 92.75 88 PHE A CA 1
ATOM 704 C C . PHE A 1 88 ? -0.488 11.508 -6.719 1 92.75 88 PHE A C 1
ATOM 706 O O . PHE A 1 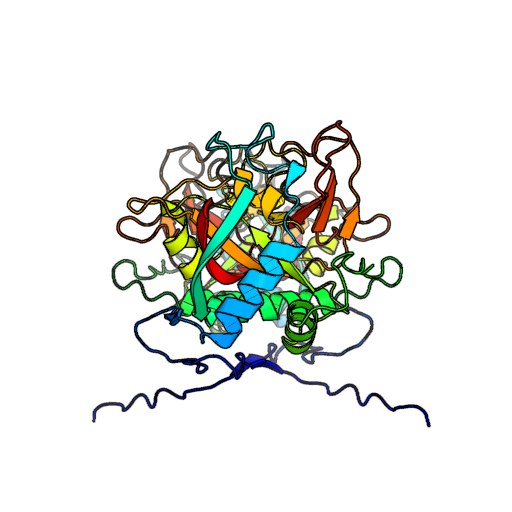88 ? -1.675 11.211 -6.574 1 92.75 88 PHE A O 1
ATOM 713 N N . THR A 1 89 ? 0.216 11.023 -7.625 1 89.19 89 THR A N 1
ATOM 714 C CA . THR A 1 89 ? -0.314 10.055 -8.578 1 89.19 89 THR A CA 1
ATOM 715 C C . THR A 1 89 ? -0.751 8.781 -7.867 1 89.19 89 THR A C 1
ATOM 717 O O . THR A 1 89 ? -1.811 8.227 -8.172 1 89.19 89 THR A O 1
ATOM 720 N N . SER A 1 90 ? 0.061 8.32 -6.992 1 91.75 90 SER A N 1
ATOM 721 C CA . SER A 1 90 ? -0.297 7.133 -6.219 1 91.75 90 SER A CA 1
ATOM 722 C C . SER A 1 90 ? -1.55 7.375 -5.387 1 91.75 90 SER A C 1
ATOM 724 O O . SER A 1 90 ? -2.412 6.496 -5.281 1 91.75 90 SER A O 1
ATOM 726 N N . TYR A 1 91 ? -1.593 8.531 -4.82 1 95.38 91 TYR A N 1
ATOM 727 C CA . TYR A 1 91 ? -2.742 8.93 -4.016 1 95.38 91 TYR A CA 1
ATOM 728 C C . TYR A 1 91 ? -4.016 8.953 -4.852 1 95.38 91 TYR A C 1
ATOM 730 O O . TYR A 1 91 ? -5.035 8.383 -4.457 1 95.38 91 TYR A O 1
ATOM 738 N N . LYS A 1 92 ? -3.957 9.492 -6 1 92.25 92 LYS A N 1
ATOM 739 C CA . LYS A 1 92 ? -5.105 9.578 -6.898 1 92.25 92 LYS A CA 1
ATOM 740 C C . LYS A 1 92 ? -5.477 8.203 -7.445 1 92.25 92 LYS A C 1
ATOM 742 O O . LYS A 1 92 ? -6.656 7.91 -7.652 1 92.25 92 LYS A O 1
ATOM 747 N N . SER A 1 93 ? -4.477 7.438 -7.711 1 89.12 93 SER A N 1
ATOM 748 C CA . SER A 1 93 ? -4.742 6.07 -8.148 1 89.12 93 SER A CA 1
ATOM 749 C C . SER A 1 93 ? -5.504 5.289 -7.086 1 89.12 93 SER A C 1
ATOM 751 O O . SER A 1 93 ? -6.441 4.551 -7.398 1 89.12 93 SER A O 1
ATOM 753 N N . ARG A 1 94 ? -5.086 5.477 -5.875 1 93.69 94 ARG A N 1
ATOM 754 C CA . ARG A 1 94 ? -5.777 4.805 -4.781 1 93.69 94 ARG A CA 1
ATOM 755 C C . ARG A 1 94 ? -7.223 5.277 -4.676 1 93.69 94 ARG A C 1
ATOM 757 O O . ARG A 1 94 ? -8.125 4.48 -4.402 1 93.69 94 ARG A O 1
ATOM 764 N N . MET A 1 95 ? -7.41 6.547 -4.867 1 92.19 95 MET A N 1
ATOM 765 C CA . MET A 1 95 ? -8.773 7.082 -4.875 1 92.19 95 MET A CA 1
ATOM 766 C C . MET A 1 95 ? -9.625 6.379 -5.926 1 92.19 95 MET A C 1
ATOM 768 O O . MET A 1 95 ? -10.75 5.969 -5.645 1 92.19 95 MET A O 1
ATOM 772 N N . ASN A 1 96 ? -9.062 6.234 -7.055 1 85.44 96 ASN A N 1
ATOM 773 C CA . ASN A 1 96 ? -9.773 5.559 -8.133 1 85.44 96 ASN A CA 1
ATOM 774 C C . ASN A 1 96 ? -10.109 4.117 -7.77 1 85.44 96 ASN A C 1
ATOM 776 O O . ASN A 1 96 ? -11.195 3.629 -8.078 1 85.44 96 ASN A O 1
ATOM 780 N N . HIS A 1 97 ? -9.188 3.506 -7.148 1 87.31 97 HIS A N 1
ATOM 781 C CA . HIS A 1 97 ? -9.398 2.131 -6.711 1 87.31 97 HIS A CA 1
ATOM 782 C C . HIS A 1 97 ? -10.547 2.039 -5.707 1 87.31 97 HIS A C 1
ATOM 784 O O . HIS A 1 97 ? -11.398 1.159 -5.812 1 87.31 97 HIS A O 1
ATOM 790 N N . LEU A 1 98 ? -10.57 2.918 -4.777 1 88.62 98 LEU A N 1
ATOM 791 C CA . LEU A 1 98 ? -11.594 2.891 -3.74 1 88.62 98 LEU A CA 1
ATOM 792 C C . LEU A 1 98 ? -12.969 3.188 -4.332 1 88.62 98 LEU A C 1
ATOM 794 O O . LEU A 1 98 ? -13.977 2.639 -3.877 1 88.62 98 LEU A O 1
ATOM 798 N N . THR A 1 99 ? -13 4.027 -5.293 1 82.62 99 THR A N 1
ATOM 799 C CA . THR A 1 99 ? -14.25 4.391 -5.945 1 82.62 99 THR A CA 1
ATOM 800 C C . THR A 1 99 ? -14.844 3.195 -6.684 1 82.62 99 THR A C 1
ATOM 802 O O . THR A 1 99 ? -16.062 3.1 -6.84 1 82.62 99 THR A O 1
ATOM 805 N N . SER A 1 100 ? -13.984 2.309 -7.059 1 77.75 100 SER A N 1
ATOM 806 C CA . SER A 1 100 ? -14.43 1.156 -7.836 1 77.75 100 SER A CA 1
ATOM 807 C C . SER A 1 100 ? -15.195 0.165 -6.961 1 77.75 100 SER A C 1
ATOM 809 O O . SER A 1 100 ? -15.938 -0.675 -7.469 1 77.75 100 SER A O 1
ATOM 811 N N . TYR A 1 101 ? -14.922 0.27 -5.641 1 76.44 101 TYR A N 1
ATOM 812 C CA . TYR A 1 101 ? -15.672 -0.613 -4.754 1 76.44 101 TYR A CA 1
ATOM 813 C C . TYR A 1 101 ? -17.125 -0.183 -4.656 1 76.44 101 TYR A C 1
ATOM 815 O O . TYR A 1 101 ? -17.422 0.991 -4.418 1 76.44 101 TYR A O 1
ATOM 823 N N . GLN A 1 102 ? -18.031 -1.034 -5.184 1 66.94 102 GLN A N 1
ATOM 824 C CA . GLN A 1 102 ? -19.469 -0.803 -5.047 1 66.94 102 GLN A CA 1
ATOM 825 C C . GLN A 1 102 ? -20.062 -1.701 -3.971 1 66.94 102 GLN A C 1
ATOM 827 O O . GLN A 1 102 ? -20 -2.928 -4.066 1 66.94 102 GLN A O 1
ATOM 832 N N . ASP A 1 103 ? -19.953 -1.251 -2.844 1 67.06 103 ASP A N 1
ATOM 833 C CA . ASP A 1 103 ? -20.641 -2 -1.79 1 67.06 103 ASP A CA 1
ATOM 834 C C . ASP A 1 103 ? -21.891 -1.275 -1.324 1 67.06 103 ASP A C 1
ATOM 836 O O . ASP A 1 103 ? -21.844 -0.457 -0.404 1 67.06 103 ASP A O 1
ATOM 840 N N . PRO A 1 104 ? -22.875 -1.58 -2.033 1 61.19 104 PRO A N 1
ATOM 841 C CA . PRO A 1 104 ? -24.094 -0.825 -1.727 1 61.19 104 PRO A CA 1
ATOM 842 C C . PRO A 1 104 ? -24.531 -0.975 -0.271 1 61.19 104 PRO A C 1
ATOM 844 O O . PRO A 1 104 ? -25.203 -0.091 0.27 1 61.19 104 PRO A O 1
ATOM 847 N N . LEU A 1 105 ? -24.141 -2.021 0.276 1 65.12 105 LEU A N 1
ATOM 848 C CA . LEU A 1 105 ? -24.594 -2.258 1.64 1 65.12 105 LEU A CA 1
ATOM 849 C C . LEU A 1 105 ? -23.734 -1.505 2.645 1 65.12 105 LEU A C 1
ATOM 851 O O . LEU A 1 105 ? -24.125 -1.331 3.801 1 65.12 105 LEU A O 1
ATOM 855 N N . ASN A 1 106 ? -22.625 -1.101 2.104 1 64.62 106 ASN A N 1
ATOM 856 C CA . ASN A 1 106 ? -21.734 -0.355 2.986 1 64.62 106 ASN A CA 1
ATOM 857 C C . ASN A 1 106 ? -21.266 0.947 2.34 1 64.62 106 ASN A C 1
ATOM 859 O O . ASN A 1 106 ? -20.109 1.052 1.903 1 64.62 106 ASN A O 1
ATOM 863 N N . SER A 1 107 ? -22.156 1.817 2.322 1 72.12 107 SER A N 1
ATOM 864 C CA . SER A 1 107 ? -21.875 3.098 1.68 1 72.12 107 SER A CA 1
ATOM 865 C C . SER A 1 107 ? -20.906 3.932 2.502 1 72.12 107 SER A C 1
ATOM 867 O O . SER A 1 107 ? -20.781 3.748 3.717 1 72.12 107 SER A O 1
ATOM 869 N N . ILE A 1 108 ? -20.188 4.645 1.771 1 76.81 108 ILE A N 1
ATOM 870 C CA . ILE A 1 108 ? -19.297 5.582 2.439 1 76.81 108 ILE A CA 1
ATOM 871 C C . ILE A 1 108 ? -20.109 6.609 3.221 1 76.81 108 ILE A C 1
ATOM 873 O O . ILE A 1 108 ? -21 7.254 2.666 1 76.81 108 ILE A O 1
ATOM 877 N N . GLN A 1 109 ? -19.828 6.598 4.559 1 72.81 109 GLN A N 1
ATOM 878 C CA . GLN A 1 109 ? -20.469 7.598 5.414 1 72.81 109 GLN A CA 1
ATOM 879 C C . GLN A 1 109 ? -19.516 8.758 5.699 1 72.81 109 GLN A C 1
ATOM 881 O O . GLN A 1 109 ? -18.438 8.562 6.242 1 72.81 109 GLN A O 1
ATOM 886 N N . VAL A 1 110 ? -19.922 9.836 5.129 1 67.5 110 VAL A N 1
ATOM 887 C CA . VAL A 1 110 ? -19.094 11.023 5.301 1 67.5 110 VAL A CA 1
ATOM 888 C C . VAL A 1 110 ? -19.547 11.805 6.535 1 67.5 110 VAL A C 1
ATOM 890 O O . VAL A 1 110 ? -20.719 12.141 6.664 1 67.5 110 VAL A O 1
ATOM 893 N N . GLN A 1 111 ? -18.641 11.734 7.477 1 60.94 111 GLN A N 1
ATOM 894 C CA . GLN A 1 111 ? -18.969 12.586 8.617 1 60.94 111 GLN A CA 1
ATOM 895 C C . GLN A 1 111 ? -18.516 14.023 8.383 1 60.94 111 GLN A C 1
ATOM 897 O O . GLN A 1 111 ? -17.391 14.266 7.957 1 60.94 111 GLN A O 1
ATOM 902 N N . THR A 1 112 ? -19.438 14.891 8.328 1 55.41 112 THR A N 1
ATOM 903 C CA . THR A 1 112 ? -19.188 16.312 8.086 1 55.41 112 THR A CA 1
ATOM 904 C C . THR A 1 112 ? -18.438 16.922 9.266 1 55.41 112 THR A C 1
ATOM 906 O O . THR A 1 112 ? -18.688 16.594 10.422 1 55.41 112 THR A O 1
ATOM 909 N N . GLU A 1 113 ? -17.297 17.547 8.852 1 57.31 113 GLU A N 1
ATOM 910 C CA . GLU A 1 113 ? -16.422 18.234 9.805 1 57.31 113 GLU A CA 1
ATOM 911 C C . GLU A 1 113 ? -17.219 19.234 10.641 1 57.31 113 GLU A C 1
ATOM 913 O O . GLU A 1 113 ? -18.141 19.891 10.141 1 57.31 113 GLU A O 1
ATOM 918 N N . GLN A 1 114 ? -17.031 19.062 11.938 1 53.06 114 GLN A N 1
ATOM 919 C CA . GLN A 1 114 ? -17.656 19.984 12.875 1 53.06 114 GLN A CA 1
ATOM 920 C C . GLN A 1 114 ? -16.969 21.344 12.883 1 53.06 114 GLN A C 1
ATOM 922 O O . GLN A 1 114 ? -17.344 22.234 13.641 1 53.06 114 GLN A O 1
ATOM 927 N N . LEU A 1 115 ? -15.945 21.5 11.992 1 54.59 115 LEU A N 1
ATOM 928 C CA . LEU A 1 115 ? -15.25 22.781 12.109 1 54.59 115 LEU A CA 1
ATOM 929 C C . LEU A 1 115 ? -16.125 23.922 11.633 1 54.59 115 LEU A C 1
ATOM 931 O O . LEU A 1 115 ? -16.953 23.734 10.734 1 54.59 115 LEU A O 1
ATOM 935 N N . ALA A 1 116 ? -16.031 25 12.359 1 54.03 116 ALA A N 1
ATOM 936 C CA . ALA A 1 116 ? -16.844 26.203 12.156 1 54.03 116 ALA A CA 1
ATOM 937 C C . ALA A 1 116 ? -16.859 26.609 10.688 1 54.03 116 ALA A C 1
ATOM 939 O O . ALA A 1 116 ? -15.805 26.828 10.086 1 54.03 116 ALA A O 1
ATOM 940 N N . LYS A 1 117 ? -18.031 26.594 9.898 1 58.12 117 LYS A N 1
ATOM 941 C CA . LYS A 1 117 ? -18.469 26.719 8.516 1 58.12 117 LYS A CA 1
ATOM 942 C C . LYS A 1 117 ? -18.297 28.156 8.031 1 58.12 117 LYS A C 1
ATOM 944 O O . LYS A 1 117 ? -18.328 28.422 6.824 1 58.12 117 LYS A O 1
ATOM 949 N N . THR A 1 118 ? -17.922 29.047 8.938 1 55.53 118 THR A N 1
ATOM 950 C CA . THR A 1 118 ? -18.125 30.391 8.414 1 55.53 118 THR A CA 1
ATOM 951 C C . THR A 1 118 ? -16.797 31.125 8.281 1 55.53 118 THR A C 1
ATOM 953 O O . THR A 1 118 ? -16.781 32.344 8.055 1 55.53 118 THR A O 1
ATOM 956 N N . SER A 1 119 ? -15.688 30.469 8.227 1 67 119 SER A N 1
ATOM 957 C CA . SER A 1 119 ? -14.43 31.203 8.148 1 67 119 SER A CA 1
ATOM 958 C C . SER A 1 119 ? -13.805 31.094 6.758 1 67 119 SER A C 1
ATOM 960 O O . SER A 1 119 ? -14.172 30.203 5.98 1 67 119 SER A O 1
ATOM 962 N N . LYS A 1 120 ? -13.102 32.219 6.363 1 72.88 120 LYS A N 1
ATOM 963 C CA . LYS A 1 120 ? -12.297 32.188 5.148 1 72.88 120 LYS A CA 1
ATOM 964 C C . LYS A 1 120 ? -11.555 30.859 5.02 1 72.88 120 LYS A C 1
ATOM 966 O O . LYS A 1 120 ? -11.414 30.328 3.918 1 72.88 120 LYS A O 1
ATOM 971 N N . SER A 1 121 ? -11.242 30.406 6.09 1 74.44 121 SER A N 1
ATOM 972 C CA . SER A 1 121 ? -10.523 29.141 6.137 1 74.44 121 SER A CA 1
ATOM 973 C C . SER A 1 121 ? -11.414 27.984 5.695 1 74.44 121 SER A C 1
ATOM 975 O O . SER A 1 121 ? -10.984 27.109 4.941 1 74.44 121 SER A O 1
ATOM 977 N N . PHE A 1 122 ? -12.547 28.078 6.043 1 71.19 122 PHE A N 1
ATOM 978 C CA . PHE A 1 122 ? -13.508 27.047 5.652 1 71.19 122 PHE A CA 1
ATOM 979 C C . PHE A 1 122 ? -13.812 27.141 4.16 1 71.19 122 PHE A C 1
ATOM 981 O O . PHE A 1 122 ? -13.922 26.109 3.486 1 71.19 122 PHE A O 1
ATOM 988 N N . GLU A 1 123 ? -13.883 28.344 3.758 1 77 123 GLU A N 1
ATOM 989 C CA . GLU A 1 123 ? -14.141 28.547 2.336 1 77 123 GLU A CA 1
ATOM 990 C C . GLU A 1 123 ? -13 28 1.482 1 77 123 GLU A C 1
ATOM 992 O O . GLU A 1 123 ? -13.227 27.406 0.432 1 77 123 GLU A O 1
ATOM 997 N N . TRP A 1 124 ? -11.836 28.266 1.934 1 82.31 124 TRP A N 1
ATOM 998 C CA . TRP A 1 124 ? -10.672 27.75 1.214 1 82.31 124 TRP A CA 1
ATOM 999 C C . TRP A 1 124 ? -10.703 26.234 1.131 1 82.31 124 TRP A C 1
ATOM 1001 O O . TRP A 1 124 ? -10.438 25.656 0.073 1 82.31 124 TRP A O 1
ATOM 1011 N N . MET A 1 125 ? -11.062 25.672 2.104 1 76.75 125 MET A N 1
ATOM 1012 C CA . MET A 1 125 ? -11.102 24.203 2.148 1 76.75 125 MET A CA 1
ATOM 1013 C C . MET A 1 125 ? -12.109 23.656 1.146 1 76.75 125 MET A C 1
ATOM 1015 O O . MET A 1 125 ? -11.906 22.594 0.571 1 76.75 125 MET A O 1
ATOM 1019 N N . LYS A 1 126 ? -13.055 24.438 0.881 1 74.81 126 LYS A N 1
ATOM 1020 C CA . LYS A 1 126 ? -14.078 24.016 -0.074 1 74.81 126 LYS A CA 1
ATOM 1021 C C . LYS A 1 126 ? -13.578 24.156 -1.51 1 74.81 126 LYS A C 1
ATOM 1023 O O . LYS A 1 126 ? -14.07 23.469 -2.41 1 74.81 126 LYS A O 1
ATOM 1028 N N . THR A 1 127 ? -12.641 25 -1.64 1 80.19 127 THR A N 1
ATOM 1029 C CA . THR A 1 127 ? -12.195 25.312 -2.996 1 80.19 127 THR A CA 1
ATOM 1030 C C . THR A 1 127 ? -11.078 24.375 -3.422 1 80.19 127 THR A C 1
ATOM 1032 O O . THR A 1 127 ? -10.758 24.266 -4.609 1 80.19 127 THR A O 1
ATOM 1035 N N . VAL A 1 128 ? -10.57 23.641 -2.492 1 83.12 128 VAL A N 1
ATOM 1036 C CA . VAL A 1 128 ? -9.375 22.875 -2.799 1 83.12 128 VAL A CA 1
ATOM 1037 C C . VAL A 1 128 ? -9.75 21.594 -3.529 1 83.12 128 VAL A C 1
ATOM 1039 O O . VAL A 1 128 ? -8.883 20.875 -4.039 1 83.12 128 VAL A O 1
ATOM 1042 N N . GLY A 1 129 ? -10.945 21.219 -3.656 1 84.56 129 GLY A N 1
ATOM 1043 C CA . GLY A 1 129 ? -11.391 20.125 -4.508 1 84.56 129 GLY A CA 1
ATOM 1044 C C . GLY A 1 129 ? -11.281 18.766 -3.84 1 84.56 129 GLY A C 1
ATOM 1045 O O . GLY A 1 129 ? -10.875 17.781 -4.473 1 84.56 129 GLY A O 1
ATOM 1046 N N . LEU A 1 130 ? -11.555 18.719 -2.562 1 89.12 130 LEU A N 1
ATOM 1047 C CA . LEU A 1 130 ? -11.625 17.422 -1.896 1 89.12 130 LEU A CA 1
ATOM 1048 C C . LEU A 1 130 ? -12.797 16.609 -2.414 1 89.12 130 LEU A C 1
ATOM 1050 O O . LEU A 1 130 ? -13.875 17.156 -2.676 1 89.12 130 LEU A O 1
ATOM 1054 N N . ASN A 1 131 ? -12.602 15.359 -2.559 1 88.94 131 ASN A N 1
ATOM 1055 C CA . ASN A 1 131 ? -13.656 14.453 -2.984 1 88.94 131 ASN A CA 1
ATOM 1056 C C . ASN A 1 131 ? -14.523 14.008 -1.806 1 88.94 131 ASN A C 1
ATOM 1058 O O . ASN A 1 131 ? -14.219 13.008 -1.15 1 88.94 131 ASN A O 1
ATOM 1062 N N . GLY A 1 132 ? -15.617 14.734 -1.586 1 86.19 132 GLY A N 1
ATOM 1063 C CA . GLY A 1 132 ? -16.516 14.414 -0.483 1 86.19 132 GLY A CA 1
ATOM 1064 C C . GLY A 1 132 ? -17.094 13.023 -0.577 1 86.19 132 GLY A C 1
ATOM 1065 O O . GLY A 1 132 ? -17.312 12.359 0.443 1 86.19 132 GLY A O 1
ATOM 1066 N N . GLY A 1 133 ? -17.375 12.531 -1.742 1 85.25 133 GLY A N 1
ATOM 1067 C CA . GLY A 1 133 ? -17.938 11.211 -1.949 1 85.25 133 GLY A CA 1
ATOM 1068 C C . GLY A 1 133 ? -17.031 10.094 -1.474 1 85.25 133 GLY A C 1
ATOM 1069 O O . GLY A 1 133 ? -17.484 9.008 -1.121 1 85.25 133 GLY A O 1
ATOM 1070 N N . MET A 1 134 ? -15.758 10.375 -1.388 1 90.38 134 MET A N 1
ATOM 1071 C CA . MET A 1 134 ? -14.773 9.391 -0.947 1 90.38 134 MET A CA 1
ATOM 1072 C C . MET A 1 134 ? -14.336 9.656 0.489 1 90.38 134 MET A C 1
ATOM 1074 O O . MET A 1 134 ? -13.336 9.102 0.953 1 90.38 134 MET A O 1
ATOM 1078 N N . ASN A 1 135 ? -15.086 10.586 1.114 1 93.06 135 ASN A N 1
ATOM 1079 C CA . ASN A 1 135 ? -14.727 10.945 2.48 1 93.06 135 ASN A CA 1
ATOM 1080 C C . ASN A 1 135 ? -13.281 11.445 2.568 1 93.06 135 ASN A C 1
ATOM 1082 O O . ASN A 1 135 ? -12.523 11.008 3.432 1 93.06 135 ASN A O 1
ATOM 1086 N N . GLU A 1 136 ? -12.898 12.18 1.569 1 94.25 136 GLU A N 1
ATOM 1087 C CA . GLU A 1 136 ? -11.594 12.836 1.569 1 94.25 136 GLU A CA 1
ATOM 1088 C C . GLU A 1 136 ? -11.594 14.055 2.48 1 94.25 136 GLU A C 1
ATOM 1090 O O . GLU A 1 136 ? -12.484 14.898 2.396 1 94.25 136 GLU A O 1
ATOM 1095 N N . LYS A 1 137 ? -10.555 14.141 3.332 1 93.44 137 LYS A N 1
ATOM 1096 C CA . LYS A 1 137 ? -10.477 15.227 4.301 1 93.44 137 LYS A CA 1
ATOM 1097 C C . LYS A 1 137 ? -9.055 15.766 4.414 1 93.44 137 LYS A C 1
ATOM 1099 O O . LYS A 1 137 ? -8.086 15.047 4.129 1 93.44 137 LYS A O 1
ATOM 1104 N N . TYR A 1 138 ? -9.023 17.031 4.805 1 94.44 138 TYR A N 1
ATOM 1105 C CA . TYR A 1 138 ? -7.773 17.547 5.352 1 94.44 138 TYR A CA 1
ATOM 1106 C C . TYR A 1 138 ? -7.625 17.172 6.824 1 94.44 138 TYR A C 1
ATOM 1108 O O . TYR A 1 138 ? -8.516 17.453 7.629 1 94.44 138 TYR A O 1
ATOM 1116 N N . LEU A 1 139 ? -6.543 16.562 7.148 1 95.69 139 LEU A N 1
ATOM 1117 C CA . LEU A 1 139 ? -6.277 16.156 8.523 1 95.69 139 LEU A CA 1
ATOM 1118 C C . LEU A 1 139 ? -4.844 16.484 8.922 1 95.69 139 LEU A C 1
ATOM 1120 O O . LEU A 1 139 ? -3.975 16.641 8.055 1 95.69 139 LEU A O 1
ATOM 1124 N N . TRP A 1 140 ? -4.656 16.562 10.188 1 97.25 140 TRP A N 1
ATOM 1125 C CA . TRP A 1 140 ? -3.359 16.969 10.727 1 97.25 140 TRP A CA 1
ATOM 1126 C C . TRP A 1 140 ? -2.529 15.75 11.125 1 97.25 140 TRP A C 1
ATOM 1128 O O . TRP A 1 140 ? -3.061 14.773 11.664 1 97.25 140 TRP A O 1
ATOM 1138 N N . HIS A 1 141 ? -1.258 15.812 10.914 1 98.44 141 HIS A N 1
ATOM 1139 C CA . HIS A 1 141 ? -0.268 14.867 11.414 1 98.44 141 HIS A CA 1
ATOM 1140 C C . HIS A 1 141 ? 0.924 15.586 12.031 1 98.44 141 HIS A C 1
ATOM 1142 O O . HIS A 1 141 ? 1.479 16.516 11.438 1 98.44 141 HIS A O 1
ATOM 1148 N N . GLY A 1 142 ? 1.245 15.195 13.195 1 97.38 142 GLY A N 1
ATOM 1149 C CA . GLY A 1 142 ? 2.428 15.719 13.859 1 97.38 142 GLY A CA 1
ATOM 1150 C C . GLY A 1 142 ? 3.598 14.758 13.844 1 97.38 142 GLY A C 1
ATOM 1151 O O . GLY A 1 142 ? 3.41 13.539 13.93 1 97.38 142 GLY A O 1
ATOM 1152 N N . THR A 1 143 ? 4.77 15.344 13.734 1 95.06 143 THR A N 1
ATOM 1153 C CA . THR A 1 143 ? 5.961 14.5 13.711 1 95.06 143 THR A CA 1
ATOM 1154 C C . THR A 1 143 ? 7.18 15.273 14.211 1 95.06 143 THR A C 1
ATOM 1156 O O . THR A 1 143 ? 7.07 16.438 14.602 1 95.06 143 THR A O 1
ATOM 1159 N N . LYS A 1 144 ? 8.297 14.641 14.234 1 96.56 144 LYS A N 1
ATOM 1160 C CA . LYS A 1 144 ? 9.586 15.227 14.594 1 96.56 144 LYS A CA 1
ATOM 1161 C C . LYS A 1 144 ? 10.297 15.797 13.367 1 96.56 144 LYS A C 1
ATOM 1163 O O . LYS A 1 144 ? 10.086 15.32 12.25 1 96.56 144 LYS A O 1
ATOM 1168 N N . PRO A 1 145 ? 11.172 16.781 13.609 1 96.94 145 PRO A N 1
ATOM 1169 C CA . PRO A 1 145 ? 11.836 17.469 12.492 1 96.94 145 PRO A CA 1
ATOM 1170 C C . PRO A 1 145 ? 12.609 16.5 11.594 1 96.94 145 PRO A C 1
ATOM 1172 O O . PRO A 1 145 ? 12.688 16.719 10.383 1 96.94 145 PRO A O 1
ATOM 1175 N N . GLU A 1 146 ? 13.133 15.453 12.102 1 96 146 GLU A N 1
ATOM 1176 C CA . GLU A 1 146 ? 14.008 14.562 11.336 1 96 146 GLU A CA 1
ATOM 1177 C C . GLU A 1 146 ? 13.211 13.773 10.297 1 96 146 GLU A C 1
ATOM 1179 O O . GLU A 1 146 ? 13.789 13.195 9.375 1 96 146 GLU A O 1
ATOM 1184 N N . PHE A 1 147 ? 11.891 13.805 10.414 1 97 147 PHE A N 1
ATOM 1185 C CA . PHE A 1 147 ? 11.094 12.984 9.508 1 97 147 PHE A CA 1
ATOM 1186 C C . PHE A 1 147 ? 10.453 13.844 8.422 1 97 147 PHE A C 1
ATOM 1188 O O . PHE A 1 147 ? 9.867 13.312 7.477 1 97 147 PHE A O 1
ATOM 1195 N N . ILE A 1 148 ? 10.547 15.117 8.508 1 97.62 148 ILE A N 1
ATOM 1196 C CA . ILE A 1 148 ? 9.859 16.016 7.594 1 97.62 148 ILE A CA 1
ATOM 1197 C C . ILE A 1 148 ? 10.359 15.781 6.168 1 97.62 148 ILE A C 1
ATOM 1199 O O . ILE A 1 148 ? 9.562 15.648 5.238 1 97.62 148 ILE A O 1
ATOM 1203 N N . SER A 1 149 ? 11.656 15.695 6.02 1 96.56 149 SER A N 1
ATOM 1204 C CA . SER A 1 149 ? 12.227 15.539 4.688 1 96.56 149 SER A CA 1
ATOM 1205 C C . SER A 1 149 ? 11.844 14.195 4.074 1 96.56 149 SER A C 1
ATOM 1207 O O . SER A 1 149 ? 11.461 14.125 2.902 1 96.56 149 SER A O 1
ATOM 1209 N N . SER A 1 150 ? 11.93 13.164 4.828 1 96.06 150 SER A N 1
ATOM 1210 C CA . SER A 1 150 ? 11.633 11.836 4.305 1 96.06 150 SER A CA 1
ATOM 1211 C C . SER A 1 150 ? 10.156 11.688 3.967 1 96.06 150 SER A C 1
ATOM 1213 O O . SER A 1 150 ? 9.797 11.102 2.939 1 96.06 150 SER A O 1
ATOM 1215 N N . ILE A 1 151 ? 9.289 12.227 4.801 1 97.69 151 ILE A N 1
ATOM 1216 C CA . ILE A 1 151 ? 7.859 12.164 4.527 1 97.69 151 ILE A CA 1
ATOM 1217 C C . ILE A 1 151 ? 7.543 12.969 3.273 1 97.69 151 ILE A C 1
ATOM 1219 O O . ILE A 1 151 ? 6.711 12.562 2.459 1 97.69 151 ILE A O 1
ATOM 1223 N N . SER A 1 152 ? 8.195 14.055 3.098 1 97.06 152 SER A N 1
ATOM 1224 C CA . SER A 1 152 ? 7.984 14.875 1.91 1 97.06 152 SER A CA 1
ATOM 1225 C C . SER A 1 152 ? 8.414 14.141 0.646 1 97.06 152 SER A C 1
ATOM 1227 O O . SER A 1 152 ? 7.785 14.273 -0.404 1 97.06 152 SER A O 1
ATOM 1229 N N . GLU A 1 153 ? 9.398 13.391 0.804 1 93.25 153 GLU A N 1
ATOM 1230 C CA . GLU A 1 153 ? 9.992 12.742 -0.361 1 93.25 153 GLU A CA 1
ATOM 1231 C C . GLU A 1 153 ? 9.297 11.414 -0.657 1 93.25 153 GLU A C 1
ATOM 1233 O O . GLU A 1 153 ? 9.047 11.078 -1.817 1 93.25 153 GLU A O 1
ATOM 1238 N N . HIS A 1 154 ? 8.93 10.641 0.426 1 93.94 154 HIS A N 1
ATOM 1239 C CA . HIS A 1 154 ? 8.5 9.266 0.208 1 93.94 154 HIS A CA 1
ATOM 1240 C C . HIS A 1 154 ? 7.074 9.047 0.699 1 93.94 154 HIS A C 1
ATOM 1242 O O . HIS A 1 154 ? 6.496 7.977 0.487 1 93.94 154 HIS A O 1
ATOM 1248 N N . GLY A 1 155 ? 6.559 10.031 1.325 1 96.5 155 GLY A N 1
ATOM 1249 C CA . GLY A 1 155 ? 5.242 9.852 1.909 1 96.5 155 GLY A CA 1
ATOM 1250 C C . GLY A 1 155 ? 5.273 9.109 3.234 1 96.5 155 GLY A C 1
ATOM 1251 O O . GLY A 1 155 ? 6.348 8.82 3.762 1 96.5 155 GLY A O 1
ATOM 1252 N N . PHE A 1 156 ? 4.125 8.898 3.783 1 98.06 156 PHE A N 1
ATOM 1253 C CA . PHE A 1 156 ? 3.973 8.148 5.02 1 98.06 156 PHE A CA 1
ATOM 1254 C C . PHE A 1 156 ? 4.215 6.66 4.781 1 98.06 156 PHE A C 1
ATOM 1256 O O . PHE A 1 156 ? 4.152 6.191 3.643 1 98.06 156 PHE A O 1
ATOM 1263 N N . ASP A 1 157 ? 4.48 5.996 5.859 1 97.75 157 ASP A N 1
ATOM 1264 C CA . ASP A 1 157 ? 4.727 4.559 5.777 1 97.75 157 ASP A CA 1
ATOM 1265 C C . ASP A 1 157 ? 4.188 3.842 7.016 1 97.75 157 ASP A C 1
ATOM 1267 O O . ASP A 1 157 ? 4.855 3.799 8.055 1 97.75 157 ASP A O 1
ATOM 1271 N N . GLU A 1 158 ? 3.027 3.236 6.926 1 98.06 158 GLU A N 1
ATOM 1272 C CA . GLU A 1 158 ? 2.396 2.57 8.062 1 98.06 158 GLU A CA 1
ATOM 1273 C C . GLU A 1 158 ? 3.195 1.345 8.492 1 98.06 158 GLU A C 1
ATOM 1275 O O . GLU A 1 158 ? 3.006 0.833 9.602 1 98.06 158 GLU A O 1
ATOM 1280 N N . ARG A 1 159 ? 4.191 0.952 7.734 1 97.12 159 ARG A N 1
ATOM 1281 C CA . ARG A 1 159 ? 4.938 -0.271 8.016 1 97.12 159 ARG A CA 1
ATOM 1282 C C . ARG A 1 159 ? 5.969 -0.043 9.117 1 97.12 159 ARG A C 1
ATOM 1284 O O . ARG A 1 159 ? 6.52 -0.999 9.664 1 97.12 159 ARG A O 1
ATOM 1291 N N . VAL A 1 160 ? 6.188 1.204 9.469 1 95.56 160 VAL A N 1
ATOM 1292 C CA . VAL A 1 160 ? 7.094 1.496 10.57 1 95.56 160 VAL A CA 1
ATOM 1293 C C . VAL A 1 160 ? 6.297 1.941 11.789 1 95.56 160 VAL A C 1
ATOM 1295 O O . VAL A 1 160 ? 6.875 2.32 12.812 1 95.56 160 VAL A O 1
ATOM 1298 N N . ALA A 1 161 ? 4.973 1.952 11.695 1 95.56 161 ALA A N 1
ATOM 1299 C CA . ALA A 1 161 ? 4.121 2.334 12.82 1 95.56 161 ALA A CA 1
ATOM 1300 C C . ALA A 1 161 ? 4.203 1.307 13.945 1 95.56 161 ALA A C 1
ATOM 1302 O O . ALA A 1 161 ? 4.449 0.124 13.695 1 95.56 161 ALA A O 1
ATOM 1303 N N . SER A 1 162 ? 3.971 1.775 15.07 1 93.25 162 SER A N 1
ATOM 1304 C CA . SER A 1 162 ? 4.023 0.901 16.234 1 93.25 162 SER A CA 1
ATOM 1305 C C . SER A 1 162 ? 2.912 -0.141 16.203 1 93.25 162 SER A C 1
ATOM 1307 O O . SER A 1 162 ? 1.758 0.187 15.914 1 93.25 162 SER A O 1
ATOM 1309 N N . LEU A 1 163 ? 3.252 -1.356 16.562 1 93 163 LEU A N 1
ATOM 1310 C CA . LEU A 1 163 ? 2.281 -2.443 16.641 1 93 163 LEU A CA 1
ATOM 1311 C C . LEU A 1 163 ? 1.431 -2.33 17.906 1 93 163 LEU A C 1
ATOM 1313 O O . LEU A 1 163 ? 0.398 -2.992 18.016 1 93 163 LEU A O 1
ATOM 1317 N N . GLY A 1 164 ? 1.845 -1.446 18.766 1 89.94 164 GLY A N 1
ATOM 1318 C CA . GLY A 1 164 ? 1.147 -1.286 20.031 1 89.94 164 GLY A CA 1
ATOM 1319 C C . GLY A 1 164 ? 0.125 -0.166 20 1 89.94 164 GLY A C 1
ATOM 1320 O O . GLY A 1 164 ? -0.485 0.143 21.031 1 89.94 164 GLY A O 1
ATOM 1321 N N . GLY A 1 165 ? -0.114 0.416 18.906 1 88.38 165 GLY A N 1
ATOM 1322 C CA . GLY A 1 165 ? -1.084 1.495 18.812 1 88.38 165 GLY A CA 1
ATOM 1323 C C . GLY A 1 165 ? -2.49 1.065 19.188 1 88.38 165 GLY A C 1
ATOM 1324 O O . GLY A 1 165 ? -2.912 -0.047 18.875 1 88.38 165 GLY A O 1
ATOM 1325 N N . LEU A 1 166 ? -3.176 1.924 19.781 1 87.62 166 LEU A N 1
ATOM 1326 C CA . LEU A 1 166 ? -4.52 1.634 20.266 1 87.62 166 LEU A CA 1
ATOM 1327 C C . LEU A 1 166 ? -5.414 1.15 19.125 1 87.62 166 LEU A C 1
ATOM 1329 O O . LEU A 1 166 ? -6.227 0.244 19.297 1 87.62 166 LEU A O 1
ATOM 1333 N N . PHE A 1 167 ? -5.234 1.775 17.969 1 92.69 167 PHE A N 1
ATOM 1334 C CA . PHE A 1 167 ? -6.066 1.412 16.828 1 92.69 167 PHE A CA 1
ATOM 1335 C C . PHE A 1 167 ? -5.242 0.705 15.766 1 92.69 167 PHE A C 1
ATOM 1337 O O . PHE A 1 167 ? -5.551 0.797 14.57 1 92.69 167 PHE A O 1
ATOM 1344 N N . GLY A 1 168 ? -4.125 0.077 16.219 1 94.19 168 GLY A N 1
ATOM 1345 C CA . GLY A 1 168 ? -3.301 -0.713 15.312 1 94.19 168 GLY A CA 1
ATOM 1346 C C . GLY A 1 168 ? -2.168 0.08 14.695 1 94.19 168 GLY A C 1
ATOM 1347 O O . GLY A 1 168 ? -1.949 1.241 15.047 1 94.19 168 GLY A O 1
ATOM 1348 N N . ALA A 1 169 ? -1.468 -0.618 13.805 1 96.44 169 ALA A N 1
ATOM 1349 C CA . ALA A 1 169 ? -0.288 -0.034 13.172 1 96.44 169 ALA A CA 1
ATOM 1350 C C . ALA A 1 169 ? -0.655 0.659 11.867 1 96.44 169 ALA A C 1
ATOM 1352 O O . ALA A 1 169 ? -0.491 0.087 10.789 1 96.44 169 ALA A O 1
ATOM 1353 N N . GLY A 1 170 ? -1.122 1.903 11.969 1 97.38 170 GLY A N 1
ATOM 1354 C CA . GLY A 1 170 ? -1.493 2.732 10.836 1 97.38 170 GLY A CA 1
ATOM 1355 C C . GLY A 1 170 ? -0.926 4.137 10.914 1 97.38 170 GLY A C 1
ATOM 1356 O O . GLY A 1 170 ? -0.048 4.414 11.727 1 97.38 170 GLY A O 1
ATOM 1357 N N . VAL A 1 171 ? -1.283 4.941 9.961 1 98.19 171 VAL A N 1
ATOM 1358 C CA . VAL A 1 171 ? -0.963 6.367 10 1 98.19 171 VAL A CA 1
ATOM 1359 C C . VAL A 1 171 ? -2.086 7.133 10.695 1 98.19 171 VAL A C 1
ATOM 1361 O O . VAL A 1 171 ? -3.242 7.07 10.273 1 98.19 171 VAL A O 1
ATOM 1364 N N . TYR A 1 172 ? -1.715 7.852 11.727 1 96.19 172 TYR A N 1
ATOM 1365 C CA . TYR A 1 172 ? -2.686 8.531 12.578 1 96.19 172 TYR A CA 1
ATOM 1366 C C . TYR A 1 172 ? -2.811 10 12.195 1 96.19 172 TYR A C 1
ATOM 1368 O O . TYR A 1 172 ? -1.805 10.703 12.062 1 96.19 172 TYR A O 1
ATOM 1376 N N . PHE A 1 173 ? -4.02 10.391 12.078 1 96.81 173 PHE A N 1
ATOM 1377 C CA . PHE A 1 173 ? -4.344 11.789 11.82 1 96.81 173 PHE A CA 1
ATOM 1378 C C . PHE A 1 173 ? -5.363 12.297 12.828 1 96.81 173 PHE A C 1
ATOM 1380 O O . PHE A 1 173 ? -5.973 11.516 13.555 1 96.81 173 PHE A O 1
ATOM 1387 N N . ALA A 1 174 ? -5.484 13.633 12.812 1 94.44 174 ALA A N 1
ATOM 1388 C CA . ALA A 1 174 ? -6.449 14.25 13.719 1 94.44 174 ALA A CA 1
ATOM 1389 C C . ALA A 1 174 ? -7.176 15.406 13.039 1 94.44 174 ALA A C 1
ATOM 1391 O O . ALA A 1 174 ? -6.617 16.062 12.164 1 94.44 174 ALA A O 1
ATOM 1392 N N . GLU A 1 175 ? -8.367 15.586 13.469 1 91.81 175 GLU A N 1
ATOM 1393 C CA . GLU A 1 175 ? -9.125 16.75 13.039 1 91.81 175 GLU A CA 1
ATOM 1394 C C . GLU A 1 175 ? -8.633 18.016 13.742 1 91.81 175 GLU A C 1
ATOM 1396 O O . GLU A 1 175 ? -8.672 19.109 13.164 1 91.81 175 GLU A O 1
ATOM 1401 N N . TYR A 1 176 ? -8.195 17.828 14.891 1 91.75 176 TYR A N 1
ATOM 1402 C CA . TYR A 1 176 ? -7.684 18.953 15.672 1 91.75 176 TYR A CA 1
ATOM 1403 C C . TYR A 1 176 ? -6.16 18.969 15.68 1 91.75 176 TYR A C 1
ATOM 1405 O O . TYR A 1 176 ? -5.523 17.984 16.078 1 91.75 176 TYR A O 1
ATOM 1413 N N . CYS A 1 177 ? -5.637 20.094 15.336 1 94.38 177 CYS A N 1
ATOM 1414 C CA . CYS A 1 177 ? -4.184 20.203 15.258 1 94.38 177 CYS A CA 1
ATOM 1415 C C . CYS A 1 177 ? -3.555 20.062 16.641 1 94.38 177 CYS A C 1
ATOM 1417 O O . CYS A 1 177 ? -2.416 19.609 16.766 1 94.38 177 CYS A O 1
ATOM 1419 N N . SER A 1 178 ? -4.293 20.391 17.703 1 93.19 178 SER A N 1
ATOM 1420 C CA . SER A 1 178 ? -3.781 20.312 19.062 1 93.19 178 SER A CA 1
ATOM 1421 C C . SER A 1 178 ? -3.461 18.859 19.438 1 93.19 178 SER A C 1
ATOM 1423 O O . SER A 1 178 ? -2.551 18.609 20.234 1 93.19 178 SER A O 1
ATOM 1425 N N . LYS A 1 179 ? -4.219 17.922 18.875 1 92.06 179 LYS A N 1
ATOM 1426 C CA . LYS A 1 179 ? -3.908 16.516 19.094 1 92.06 179 LYS A CA 1
ATOM 1427 C C . LYS A 1 179 ? -2.6 16.125 18.406 1 92.06 179 LYS A C 1
ATOM 1429 O O . LYS A 1 179 ? -1.74 15.492 19.031 1 92.06 179 LYS A O 1
ATOM 1434 N N . SER A 1 180 ? -2.396 16.516 17.203 1 95.25 180 SER A N 1
ATOM 1435 C CA . SER A 1 180 ? -1.189 16.203 16.453 1 95.25 180 SER A CA 1
ATOM 1436 C C . SER A 1 180 ? 0.028 16.922 17.031 1 95.25 180 SER A C 1
ATOM 1438 O O . SER A 1 180 ? 1.146 16.406 16.969 1 95.25 180 SER A O 1
ATOM 1440 N N . ASP A 1 181 ? -0.238 18.047 17.531 1 95.69 181 ASP A N 1
ATOM 1441 C CA . ASP A 1 181 ? 0.817 18.844 18.156 1 95.69 181 ASP A CA 1
ATOM 1442 C C . ASP A 1 181 ? 1.504 18.062 19.281 1 95.69 181 ASP A C 1
ATOM 1444 O O . ASP A 1 181 ? 2.691 18.266 19.547 1 95.69 181 ASP A O 1
ATOM 1448 N N . GLN A 1 182 ? 0.78 17.203 19.922 1 93.19 182 GLN A N 1
ATOM 1449 C CA . GLN A 1 182 ? 1.329 16.422 21.031 1 93.19 182 GLN A CA 1
ATOM 1450 C C . GLN A 1 182 ? 2.539 15.609 20.578 1 93.19 182 GLN A C 1
ATOM 1452 O O . GLN A 1 182 ? 3.408 15.281 21.391 1 93.19 182 GLN A O 1
ATOM 1457 N N . TYR A 1 183 ? 2.682 15.344 19.312 1 94.19 183 TYR A N 1
ATOM 1458 C CA . TYR A 1 183 ? 3.717 14.445 18.812 1 94.19 183 TYR A CA 1
ATOM 1459 C C . TYR A 1 183 ? 4.891 15.242 18.234 1 94.19 183 TYR A C 1
ATOM 1461 O O . TYR A 1 183 ? 5.867 14.656 17.766 1 94.19 183 TYR A O 1
ATOM 1469 N N . CYS A 1 184 ? 4.82 16.5 18.312 1 97 184 CYS A N 1
ATOM 1470 C CA . CYS A 1 184 ? 5.828 17.344 17.688 1 97 184 CYS A CA 1
ATOM 1471 C C . CYS A 1 184 ? 6.938 17.703 18.656 1 97 184 CYS A C 1
ATOM 1473 O O . CYS A 1 184 ? 6.695 17.812 19.859 1 97 184 CYS A O 1
ATOM 1475 N N . THR A 1 185 ? 8.133 17.781 18.125 1 97.19 185 THR A N 1
ATOM 1476 C CA . THR A 1 185 ? 9.281 18.328 18.844 1 97.19 185 THR A CA 1
ATOM 1477 C C . THR A 1 185 ? 9.875 19.516 18.078 1 97.19 185 THR A C 1
ATOM 1479 O O . THR A 1 185 ? 9.695 19.625 16.859 1 97.19 185 THR A O 1
ATOM 1482 N N . PRO A 1 186 ? 10.539 20.375 18.75 1 96.69 186 PRO A N 1
ATOM 1483 C CA . PRO A 1 186 ? 11.078 21.562 18.094 1 96.69 186 PRO A CA 1
ATOM 1484 C C . PRO A 1 186 ? 12.344 21.266 17.297 1 96.69 186 PRO A C 1
ATOM 1486 O O . PRO A 1 186 ? 13.07 20.328 17.609 1 96.69 186 PRO A O 1
ATOM 1489 N N . ASP A 1 187 ? 12.516 22.062 16.266 1 97.44 187 ASP A N 1
ATOM 1490 C CA . ASP A 1 187 ? 13.789 22.016 15.555 1 97.44 187 ASP A CA 1
ATOM 1491 C C . ASP A 1 187 ? 14.812 22.953 16.203 1 97.44 187 ASP A C 1
ATOM 1493 O O . ASP A 1 187 ? 14.617 23.406 17.328 1 97.44 187 ASP A O 1
ATOM 1497 N N . ARG A 1 188 ? 15.93 23.141 15.586 1 96 188 ARG A N 1
ATOM 1498 C CA . ARG A 1 188 ? 17.031 23.953 16.141 1 96 188 ARG A CA 1
ATOM 1499 C C . ARG A 1 188 ? 16.594 25.391 16.344 1 96 188 ARG A C 1
ATOM 1501 O O . ARG A 1 188 ? 17.156 26.094 17.172 1 96 188 ARG A O 1
ATOM 1508 N N . ASN A 1 189 ? 15.633 25.844 15.633 1 95.75 189 ASN A N 1
ATOM 1509 C CA . ASN A 1 189 ? 15.125 27.203 15.742 1 95.75 189 ASN A CA 1
ATOM 1510 C C . ASN A 1 189 ? 13.93 27.297 16.688 1 95.75 189 ASN A C 1
ATOM 1512 O O . ASN A 1 189 ? 13.188 28.281 16.672 1 95.75 189 ASN A O 1
ATOM 1516 N N . ASN A 1 190 ? 13.648 26.219 17.344 1 95.5 190 ASN A N 1
ATOM 1517 C CA . ASN A 1 190 ? 12.531 26.125 18.266 1 95.5 190 ASN A CA 1
ATOM 1518 C C . ASN A 1 190 ? 11.188 26.203 17.547 1 95.5 190 ASN A C 1
ATOM 1520 O O . ASN A 1 190 ? 10.227 26.75 18.078 1 95.5 190 ASN A O 1
ATOM 1524 N N . GLU A 1 191 ? 11.172 25.766 16.375 1 97.44 191 GLU A N 1
ATOM 1525 C CA . GLU A 1 191 ? 9.93 25.672 15.602 1 97.44 191 GLU A CA 1
ATOM 1526 C C . GLU A 1 191 ? 9.422 24.234 15.531 1 97.44 191 GLU A C 1
ATOM 1528 O O . GLU A 1 191 ? 10.219 23.297 15.469 1 97.44 191 GLU A O 1
ATOM 1533 N N . TYR A 1 192 ? 8.188 24.203 15.602 1 97.88 192 TYR A N 1
ATOM 1534 C CA . TYR A 1 192 ? 7.504 22.922 15.461 1 97.88 192 TYR A CA 1
ATOM 1535 C C . TYR A 1 192 ? 6.918 22.766 14.062 1 97.88 192 TYR A C 1
ATOM 1537 O O . TYR A 1 192 ? 6.789 23.734 13.32 1 97.88 192 TYR A O 1
ATOM 1545 N N . SER A 1 193 ? 6.625 21.484 13.711 1 98.12 193 SER A N 1
ATOM 1546 C CA . SER A 1 193 ? 6.121 21.25 12.359 1 98.12 193 SER A CA 1
ATOM 1547 C C . SER A 1 193 ? 4.914 20.328 12.375 1 98.12 193 SER A C 1
ATOM 1549 O O . SER A 1 193 ? 4.898 19.328 13.102 1 98.12 193 SER A O 1
ATOM 1551 N N . LEU A 1 194 ? 3.941 20.703 11.625 1 98.44 194 LEU A N 1
ATOM 1552 C CA . LEU A 1 194 ? 2.77 19.891 11.336 1 98.44 194 LEU A CA 1
ATOM 1553 C C . LEU A 1 194 ? 2.629 19.656 9.836 1 98.44 194 LEU A C 1
ATOM 1555 O O . LEU A 1 194 ? 3.033 20.484 9.031 1 98.44 194 LEU A O 1
ATOM 1559 N N . PHE A 1 195 ? 2.098 18.516 9.547 1 98.81 195 PHE A N 1
ATOM 1560 C CA . PHE A 1 195 ? 1.611 18.297 8.188 1 98.81 195 PHE A CA 1
ATOM 1561 C C . PHE A 1 195 ? 0.102 18.484 8.117 1 98.81 195 PHE A C 1
ATOM 1563 O O . PHE A 1 195 ? -0.63 18.062 9.008 1 98.81 195 PHE A O 1
ATOM 1570 N N . LEU A 1 196 ? -0.356 19.219 7.152 1 97.94 196 LEU A N 1
ATOM 1571 C CA . LEU A 1 196 ? -1.739 19.156 6.691 1 97.94 196 LEU A CA 1
ATOM 1572 C C . LEU A 1 196 ? -1.865 18.234 5.48 1 97.94 196 LEU A C 1
ATOM 1574 O O . LEU A 1 196 ? -1.26 18.484 4.438 1 97.94 196 LEU A O 1
ATOM 1578 N N . CYS A 1 197 ? -2.684 17.219 5.633 1 98.12 197 CYS A N 1
ATOM 1579 C CA . CYS A 1 197 ? -2.668 16.125 4.66 1 98.12 197 CYS A CA 1
ATOM 1580 C C . CYS A 1 197 ? -4.043 15.938 4.031 1 98.12 197 CYS A C 1
ATOM 1582 O O . CYS A 1 197 ? -5.066 16.109 4.703 1 98.12 197 CYS A O 1
ATOM 1584 N N . ARG A 1 198 ? -4.039 15.609 2.75 1 96.94 198 ARG A N 1
ATOM 1585 C CA . ARG A 1 198 ? -5.227 15 2.16 1 96.94 198 ARG A CA 1
ATOM 1586 C C . ARG A 1 198 ? -5.324 13.523 2.533 1 96.94 198 ARG A C 1
ATOM 1588 O O . ARG A 1 198 ? -4.367 12.766 2.352 1 96.94 198 ARG A O 1
ATOM 1595 N N . VAL A 1 199 ? -6.426 13.133 3.057 1 97.69 199 VAL A N 1
ATOM 1596 C CA . VAL A 1 199 ? -6.582 11.75 3.486 1 97.69 199 VAL A CA 1
ATOM 1597 C C . VAL A 1 199 ? -7.875 11.18 2.916 1 97.69 199 VAL A C 1
ATOM 1599 O O . VAL A 1 199 ? -8.945 11.781 3.049 1 97.69 199 VAL A O 1
ATOM 1602 N N . LEU A 1 200 ? -7.746 10.039 2.252 1 96.81 200 LEU A N 1
ATOM 1603 C CA . LEU A 1 200 ? -8.891 9.266 1.768 1 96.81 200 LEU A CA 1
ATOM 1604 C C . LEU A 1 200 ? -9.391 8.305 2.838 1 96.81 200 LEU A C 1
ATOM 1606 O O . LEU A 1 200 ? -8.805 7.23 3.033 1 96.81 200 LEU A O 1
ATOM 1610 N N . LEU A 1 201 ? -10.484 8.664 3.438 1 96.19 201 LEU A N 1
ATOM 1611 C CA . LEU A 1 201 ? -10.977 7.82 4.52 1 96.19 201 LEU A CA 1
ATOM 1612 C C . LEU A 1 201 ? -11.906 6.734 3.982 1 96.19 201 LEU A C 1
ATOM 1614 O O . LEU A 1 201 ? -12.07 5.684 4.609 1 96.19 201 LEU A O 1
ATOM 1618 N N . GLY A 1 202 ? -12.547 6.961 2.863 1 94.12 202 GLY A N 1
ATOM 1619 C CA . GLY A 1 202 ? -13.438 5.969 2.277 1 94.12 202 GLY A CA 1
ATOM 1620 C C . GLY A 1 202 ? -14.477 5.445 3.25 1 94.12 202 GLY A C 1
ATOM 1621 O O . GLY A 1 202 ? -15.148 6.23 3.926 1 94.12 202 GLY A O 1
ATOM 1622 N N . ARG A 1 203 ? -14.703 4.145 3.197 1 93.12 203 ARG A N 1
ATOM 1623 C CA . ARG A 1 203 ? -15.578 3.484 4.16 1 93.12 203 ARG A CA 1
ATOM 1624 C C . ARG A 1 203 ? -14.906 3.375 5.523 1 93.12 203 ARG A C 1
ATOM 1626 O O . ARG A 1 203 ? -13.938 2.631 5.688 1 93.12 203 ARG A O 1
ATOM 1633 N N . GLN A 1 204 ? -15.422 4.062 6.383 1 92.56 204 GLN A N 1
ATOM 1634 C CA . GLN A 1 204 ? -14.812 4.203 7.699 1 92.56 204 GLN A CA 1
ATOM 1635 C C . GLN A 1 204 ? -15.609 3.455 8.758 1 92.56 204 GLN A C 1
ATOM 1637 O O . GLN A 1 204 ? -16.844 3.453 8.727 1 92.56 204 GLN A O 1
ATOM 1642 N N . ILE A 1 205 ? -14.898 2.84 9.641 1 91.19 205 ILE A N 1
ATOM 1643 C CA . ILE A 1 205 ? -15.57 2.191 10.766 1 91.19 205 ILE A CA 1
ATOM 1644 C C . ILE A 1 205 ? -15.203 2.9 12.07 1 91.19 205 ILE A C 1
ATOM 1646 O O . ILE A 1 205 ? -14.055 3.291 12.266 1 91.19 205 ILE A O 1
ATOM 1650 N N . TYR A 1 206 ? -16.203 3.135 12.82 1 87.19 206 TYR A N 1
ATOM 1651 C CA . TYR A 1 206 ? -15.969 3.656 14.164 1 87.19 206 TYR A CA 1
ATOM 1652 C C . TYR A 1 206 ? -15.617 2.533 15.133 1 87.19 206 TYR A C 1
ATOM 1654 O O . TYR A 1 206 ? -16.359 1.556 15.25 1 87.19 206 TYR A O 1
ATOM 1662 N N . TYR A 1 207 ? -14.461 2.66 15.578 1 77.12 207 TYR A N 1
ATOM 1663 C CA . TYR A 1 207 ? -14.016 1.556 16.422 1 77.12 207 TYR A CA 1
ATOM 1664 C C . TYR A 1 207 ? -13.969 1.969 17.891 1 77.12 207 TYR A C 1
ATOM 1666 O O . TYR A 1 207 ? -13.367 2.988 18.234 1 77.12 207 TYR A O 1
ATOM 1674 N N . THR A 1 208 ? -14.867 1.435 18.656 1 68.81 208 THR A N 1
ATOM 1675 C CA . THR A 1 208 ? -14.914 1.626 20.094 1 68.81 208 THR A CA 1
ATOM 1676 C C . THR A 1 208 ? -14.047 0.593 20.812 1 68.81 208 THR A C 1
ATOM 1678 O O . THR A 1 208 ? -13.719 -0.449 20.234 1 68.81 208 THR A O 1
ATOM 1681 N N . PRO A 1 209 ? -13.883 0.541 22.172 1 61 209 PRO A N 1
ATOM 1682 C CA . PRO A 1 209 ? -12.867 0.299 23.188 1 61 209 PRO A CA 1
ATOM 1683 C C . PRO A 1 209 ? -12.109 -1.009 22.969 1 61 209 PRO A C 1
ATOM 1685 O O . PRO A 1 209 ? -11.398 -1.476 23.859 1 61 209 PRO A O 1
ATOM 1688 N N . LYS A 1 210 ? -12.312 -1.757 21.734 1 67 210 LYS A N 1
ATOM 1689 C CA . LYS A 1 210 ? -11.398 -2.895 21.734 1 67 210 LYS A CA 1
ATOM 1690 C C . LYS A 1 210 ? -10.07 -2.533 21.062 1 67 210 LYS A C 1
ATOM 1692 O O . LYS A 1 210 ? -10.039 -1.772 20.094 1 67 210 LYS A O 1
ATOM 1697 N N . ARG A 1 211 ? -8.977 -2.797 21.859 1 78.25 211 ARG A N 1
ATOM 1698 C CA . ARG A 1 211 ? -7.605 -2.6 21.391 1 78.25 211 ARG A CA 1
ATOM 1699 C C . ARG A 1 211 ? -7.336 -3.424 20.141 1 78.25 211 ARG A C 1
ATOM 1701 O O . ARG A 1 211 ? -7.77 -4.574 20.031 1 78.25 211 ARG A O 1
ATOM 1708 N N . MET A 1 212 ? -6.801 -2.742 19.141 1 86.06 212 MET A N 1
ATOM 1709 C CA . MET A 1 212 ? -6.414 -3.377 17.891 1 86.06 212 MET A CA 1
ATOM 1710 C C . MET A 1 212 ? -4.918 -3.668 17.859 1 86.06 212 MET A C 1
ATOM 1712 O O . MET A 1 212 ? -4.266 -3.508 16.828 1 86.06 212 MET A O 1
ATOM 1716 N N . THR A 1 213 ? -4.43 -4.105 18.953 1 84.38 213 THR A N 1
ATOM 1717 C CA . THR A 1 213 ? -3.002 -4.395 19.031 1 84.38 213 THR A CA 1
ATOM 1718 C C . THR A 1 213 ? -2.6 -5.426 17.984 1 84.38 213 THR A C 1
ATOM 1720 O O . THR A 1 213 ? -3.307 -6.414 17.781 1 84.38 213 THR A O 1
ATOM 1723 N N . ASN A 1 214 ? -1.537 -5.098 17.234 1 88.31 214 ASN A N 1
ATOM 1724 C CA . ASN A 1 214 ? -0.893 -5.934 16.219 1 88.31 214 ASN A CA 1
ATOM 1725 C C . ASN A 1 214 ? -1.67 -5.926 14.914 1 88.31 214 ASN A C 1
ATOM 1727 O O . ASN A 1 214 ? -1.234 -6.523 13.922 1 88.31 214 ASN A O 1
ATOM 1731 N N . GLU A 1 215 ? -2.809 -5.219 14.969 1 94.12 215 GLU A N 1
ATOM 1732 C CA . GLU A 1 215 ? -3.541 -5.129 13.711 1 94.12 215 GLU A CA 1
ATOM 1733 C C . GLU A 1 215 ? -2.871 -4.152 12.75 1 94.12 215 GLU A C 1
ATOM 1735 O O . GLU A 1 215 ? -2.383 -3.098 13.164 1 94.12 215 GLU A O 1
ATOM 1740 N N . ARG A 1 216 ? -2.879 -4.508 11.508 1 97.31 216 ARG A N 1
ATOM 1741 C CA . ARG A 1 216 ? -2.193 -3.705 10.5 1 97.31 216 ARG A CA 1
ATOM 1742 C C . ARG A 1 216 ? -3.135 -3.338 9.359 1 97.31 216 ARG A C 1
ATOM 1744 O O . ARG A 1 216 ? -2.688 -2.936 8.281 1 97.31 216 ARG A O 1
ATOM 1751 N N . ARG A 1 217 ? -4.406 -3.559 9.555 1 97.12 217 ARG A N 1
ATOM 1752 C CA . ARG A 1 217 ? -5.469 -3.166 8.633 1 97.12 217 ARG A CA 1
ATOM 1753 C C . ARG A 1 217 ? -6.801 -3.02 9.359 1 97.12 217 ARG A C 1
ATOM 1755 O O . ARG A 1 217 ? -6.945 -3.477 10.492 1 97.12 217 ARG A O 1
ATOM 1762 N N . PRO A 1 218 ? -7.754 -2.33 8.695 1 95.31 218 PRO A N 1
ATOM 1763 C CA . PRO A 1 218 ? -9.078 -2.244 9.32 1 95.31 218 PRO A CA 1
ATOM 1764 C C . PRO A 1 218 ? -9.789 -3.592 9.375 1 95.31 218 PRO A C 1
ATOM 1766 O O . PRO A 1 218 ? -9.375 -4.543 8.711 1 95.31 218 PRO A O 1
ATOM 1769 N N . PRO A 1 219 ? -10.797 -3.658 10.18 1 93.06 219 PRO A N 1
ATOM 1770 C CA . PRO A 1 219 ? -11.594 -4.887 10.234 1 93.06 219 PRO A CA 1
ATOM 1771 C C . PRO A 1 219 ? -12.266 -5.215 8.906 1 93.06 219 PRO A C 1
ATOM 1773 O O . PRO A 1 219 ? -12.477 -4.324 8.078 1 93.06 219 PRO A O 1
ATOM 1776 N N . GLU A 1 220 ? -12.609 -6.461 8.773 1 92.88 220 GLU A N 1
ATOM 1777 C CA . GLU A 1 220 ? -13.352 -6.922 7.605 1 92.88 220 GLU A CA 1
ATOM 1778 C C . GLU A 1 220 ? -14.805 -6.457 7.656 1 92.88 220 GLU A C 1
ATOM 1780 O O . GLU A 1 220 ? -15.383 -6.34 8.742 1 92.88 220 GLU A O 1
ATOM 1785 N N . ILE A 1 221 ? -15.312 -6.219 6.496 1 90.88 221 ILE A N 1
ATOM 1786 C CA . ILE A 1 221 ? -16.719 -5.887 6.375 1 90.88 221 ILE A CA 1
ATOM 1787 C C . ILE A 1 221 ? -17.562 -7.168 6.332 1 90.88 221 ILE A C 1
ATOM 1789 O O . ILE A 1 221 ? -17.344 -8.023 5.465 1 90.88 221 ILE A O 1
ATOM 1793 N N . ASN A 1 222 ? -18.469 -7.234 7.203 1 88.56 222 ASN A N 1
ATOM 1794 C CA . ASN A 1 222 ? -19.312 -8.422 7.258 1 88.56 222 ASN A CA 1
ATOM 1795 C C . ASN A 1 222 ? -20.094 -8.609 5.965 1 88.56 222 ASN A C 1
ATOM 1797 O O . ASN A 1 222 ? -20.594 -7.645 5.391 1 88.56 222 ASN A O 1
ATOM 1801 N N . GLY A 1 223 ? 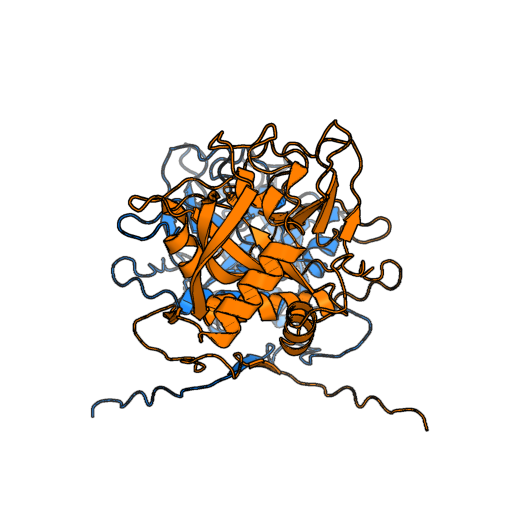-20.203 -9.828 5.535 1 87.06 223 GLY A N 1
ATOM 1802 C CA . GLY A 1 223 ? -21.016 -10.156 4.375 1 87.06 223 GLY A CA 1
ATOM 1803 C C . GLY A 1 223 ? -20.281 -9.945 3.061 1 87.06 223 GLY A C 1
ATOM 1804 O O . GLY A 1 223 ? -20.906 -9.914 1.997 1 87.06 223 GLY A O 1
ATOM 1805 N N . THR A 1 224 ? -19.062 -9.727 3.209 1 88.5 224 THR A N 1
ATOM 1806 C CA . THR A 1 224 ? -18.25 -9.562 2.002 1 88.5 224 THR A CA 1
ATOM 1807 C C . THR A 1 224 ? -17.234 -10.688 1.868 1 88.5 224 THR A C 1
ATOM 1809 O O . THR A 1 224 ? -17.125 -11.539 2.754 1 88.5 224 THR A O 1
ATOM 1812 N N . ASN A 1 225 ? -16.609 -10.719 0.71 1 90.31 225 ASN A N 1
ATOM 1813 C CA . ASN A 1 225 ? -15.516 -11.656 0.459 1 90.31 225 ASN A CA 1
ATOM 1814 C C . ASN A 1 225 ? -14.195 -11.156 1.025 1 90.31 225 ASN A C 1
ATOM 1816 O O . ASN A 1 225 ? -13.211 -11.031 0.296 1 90.31 225 ASN A O 1
ATOM 1820 N N . ARG A 1 226 ? -14.188 -10.789 2.369 1 91.94 226 ARG A N 1
ATOM 1821 C CA . ARG A 1 226 ? -13.008 -10.398 3.129 1 91.94 226 ARG A CA 1
ATOM 1822 C C . ARG A 1 226 ? -12.57 -8.984 2.783 1 91.94 226 ARG A C 1
ATOM 1824 O O . ARG A 1 226 ? -11.398 -8.633 2.943 1 91.94 226 ARG A O 1
ATOM 1831 N N . ARG A 1 227 ? -13.453 -8.227 2.279 1 91.69 227 ARG A N 1
ATOM 1832 C CA . ARG A 1 227 ? -13.188 -6.805 2.107 1 91.69 227 ARG A CA 1
ATOM 1833 C C . ARG A 1 227 ? -13.07 -6.102 3.457 1 91.69 227 ARG A C 1
ATOM 1835 O O . ARG A 1 227 ? -13.844 -6.375 4.375 1 91.69 227 ARG A O 1
ATOM 1842 N N . VAL A 1 228 ? -12.117 -5.25 3.527 1 93.75 228 VAL A N 1
ATOM 1843 C CA . VAL A 1 228 ? -11.93 -4.531 4.785 1 93.75 228 VAL A CA 1
ATOM 1844 C C . VAL A 1 228 ? -12.422 -3.094 4.637 1 93.75 228 VAL A C 1
ATOM 1846 O O . VAL A 1 228 ? -12.531 -2.58 3.521 1 93.75 228 VAL A O 1
ATOM 1849 N N . PHE A 1 229 ? -12.688 -2.469 5.715 1 94.06 229 PHE A N 1
ATOM 1850 C CA . PHE A 1 229 ? -12.914 -1.028 5.703 1 94.06 229 PHE A CA 1
ATOM 1851 C C . PHE A 1 229 ? -11.672 -0.29 5.219 1 94.06 229 PHE A C 1
ATOM 1853 O O . PHE A 1 229 ? -10.594 -0.883 5.102 1 94.06 229 PHE A O 1
ATOM 1860 N N . ASP A 1 230 ? -11.906 0.96 4.926 1 95.94 230 ASP A N 1
ATOM 1861 C CA . ASP A 1 230 ? -10.797 1.733 4.375 1 95.94 230 ASP A CA 1
ATOM 1862 C C . ASP A 1 230 ? -10.062 2.498 5.477 1 95.94 230 ASP A C 1
ATOM 1864 O O . ASP A 1 230 ? -8.906 2.889 5.301 1 95.94 230 ASP A O 1
ATOM 1868 N N . SER A 1 231 ? -10.727 2.748 6.547 1 96.12 231 SER A N 1
ATOM 1869 C CA . SER A 1 231 ? -10.141 3.502 7.648 1 96.12 231 SER A CA 1
ATOM 1870 C C . SER A 1 231 ? -10.867 3.227 8.961 1 96.12 231 SER A C 1
ATOM 1872 O O . SER A 1 231 ? -11.938 2.605 8.961 1 96.12 231 SER A O 1
ATOM 1874 N N . VAL A 1 232 ? -10.234 3.613 10.039 1 94.5 232 VAL A N 1
ATOM 1875 C CA . VAL A 1 232 ? -10.781 3.5 11.383 1 94.5 232 VAL A CA 1
ATOM 1876 C C . VAL A 1 232 ? -10.828 4.879 12.039 1 94.5 232 VAL A C 1
ATOM 1878 O O . VAL A 1 232 ? -9.898 5.676 11.898 1 94.5 232 VAL A O 1
ATOM 1881 N N . ILE A 1 233 ? -11.883 5.152 12.641 1 91.88 233 ILE A N 1
ATOM 1882 C CA . ILE A 1 233 ? -11.992 6.332 13.492 1 91.88 233 ILE A CA 1
ATOM 1883 C C . ILE A 1 233 ? -12.219 5.902 14.938 1 91.88 233 ILE A C 1
ATOM 1885 O O . ILE A 1 233 ? -13.016 4.992 15.203 1 91.88 233 ILE A O 1
ATOM 1889 N N . GLY A 1 234 ? -11.391 6.379 15.805 1 87.31 234 GLY A N 1
ATOM 1890 C CA . GLY A 1 234 ? -11.547 6.035 17.219 1 87.31 234 GLY A CA 1
ATOM 1891 C C . GLY A 1 234 ? -11.273 7.203 18.141 1 87.31 234 GLY A C 1
ATOM 1892 O O . GLY A 1 234 ? -10.672 8.195 17.734 1 87.31 234 GLY A O 1
ATOM 1893 N N . ASN A 1 235 ? -11.812 6.988 19.266 1 81.62 235 ASN A N 1
ATOM 1894 C CA . ASN A 1 235 ? -11.555 7.957 20.328 1 81.62 235 ASN A CA 1
ATOM 1895 C C . ASN A 1 235 ? -10.453 7.473 21.266 1 81.62 235 ASN A C 1
ATOM 1897 O O . ASN A 1 235 ? -10.461 6.316 21.703 1 81.62 235 ASN A O 1
ATOM 1901 N N . SER A 1 236 ? -9.359 7.918 21.203 1 65.12 236 SER A N 1
ATOM 1902 C CA . SER A 1 236 ? -8.328 7.465 22.125 1 65.12 236 SER A CA 1
ATOM 1903 C C . SER A 1 236 ? -8.789 7.621 23.578 1 65.12 236 SER A C 1
ATOM 1905 O O . SER A 1 236 ? -9.602 6.836 24.062 1 65.12 236 SER A O 1
ATOM 1907 N N . ASN A 1 237 ? -8.18 8.086 24.625 1 54.66 237 ASN A N 1
ATOM 1908 C CA . ASN A 1 237 ? -8.367 8.117 26.078 1 54.66 237 ASN A CA 1
ATOM 1909 C C . ASN A 1 237 ? -9.742 8.664 26.453 1 54.66 237 ASN A C 1
ATOM 1911 O O . ASN A 1 237 ? -10.367 9.375 25.672 1 54.66 237 ASN A O 1
ATOM 1915 N N . ALA A 1 238 ? -10.141 8.055 27.688 1 46.91 238 ALA A N 1
ATOM 1916 C CA . ALA A 1 238 ? -11.156 7.902 28.734 1 46.91 238 ALA A CA 1
ATOM 1917 C C . ALA A 1 238 ? -11.797 9.242 29.062 1 46.91 238 ALA A C 1
ATOM 1919 O O . ALA A 1 238 ? -12.82 9.297 29.75 1 46.91 238 ALA A O 1
ATOM 1920 N N . SER A 1 239 ? -10.836 10.32 29.125 1 46 239 SER A N 1
ATOM 1921 C CA . SER A 1 239 ? -11.398 11.469 29.812 1 46 239 SER A CA 1
ATOM 1922 C C . SER A 1 239 ? -12.211 12.352 28.875 1 46 239 SER A C 1
ATOM 1924 O O . SER A 1 239 ? -12.156 12.172 27.656 1 46 239 SER A O 1
ATOM 1926 N N . ASN A 1 240 ? -12.961 13.211 29.328 1 48.38 240 ASN A N 1
ATOM 1927 C CA . ASN A 1 240 ? -13.852 14.258 28.828 1 48.38 240 ASN A CA 1
ATOM 1928 C C . ASN A 1 240 ? -13.227 14.992 27.641 1 48.38 240 ASN A C 1
ATOM 1930 O O . ASN A 1 240 ? -13.898 15.773 26.969 1 48.38 240 ASN A O 1
ATOM 1934 N N . SER A 1 241 ? -11.891 14.891 27.375 1 52.47 241 SER A N 1
ATOM 1935 C CA . SER A 1 241 ? -11.195 15.672 26.344 1 52.47 241 SER A CA 1
ATOM 1936 C C . SER A 1 241 ? -10.758 14.781 25.188 1 52.47 241 SER A C 1
ATOM 1938 O O . SER A 1 241 ? -9.711 15.023 24.578 1 52.47 241 SER A O 1
ATOM 1940 N N . ALA A 1 242 ? -11.5 13.867 24.688 1 61.16 242 ALA A N 1
ATOM 1941 C CA . ALA A 1 242 ? -11.211 12.781 23.75 1 61.16 242 ALA A CA 1
ATOM 1942 C C . ALA A 1 242 ? -11.102 13.305 22.312 1 61.16 242 ALA A C 1
ATOM 1944 O O . ALA A 1 242 ? -11.898 14.148 21.891 1 61.16 242 ALA A O 1
ATOM 1945 N N . TYR A 1 243 ? -9.883 13.242 21.797 1 75.38 243 TYR A N 1
ATOM 1946 C CA . TYR A 1 243 ? -9.719 13.547 20.375 1 75.38 243 TYR A CA 1
ATOM 1947 C C . TYR A 1 243 ? -10.047 12.336 19.516 1 75.38 243 TYR A C 1
ATOM 1949 O O . TYR A 1 243 ? -9.75 11.203 19.891 1 75.38 243 TYR A O 1
ATOM 1957 N N . ARG A 1 244 ? -10.789 12.664 18.562 1 84.38 244 ARG A N 1
ATOM 1958 C CA . ARG A 1 244 ? -10.969 11.664 17.516 1 84.38 244 ARG A CA 1
ATOM 1959 C C . ARG A 1 244 ? -9.688 11.484 16.703 1 84.38 244 ARG A C 1
ATOM 1961 O O . ARG A 1 244 ? -9.023 12.469 16.344 1 84.38 244 ARG A O 1
ATOM 1968 N N . GLU A 1 245 ? -9.305 10.328 16.531 1 91.44 245 GLU A N 1
ATOM 1969 C CA . GLU A 1 245 ? -8.195 9.984 15.648 1 91.44 245 GLU A CA 1
ATOM 1970 C C . GLU A 1 245 ? -8.68 9.18 14.445 1 91.44 245 GLU A C 1
ATOM 1972 O O . GLU A 1 245 ? -9.57 8.336 14.57 1 91.44 245 GLU A O 1
ATOM 1977 N N . LEU A 1 246 ? -8.227 9.555 13.406 1 95.06 246 LEU A N 1
ATOM 1978 C CA . LEU A 1 246 ? -8.523 8.883 12.148 1 95.06 246 LEU A CA 1
ATOM 1979 C C . LEU A 1 246 ? -7.297 8.148 11.617 1 95.06 246 LEU A C 1
ATOM 1981 O O . LEU A 1 246 ? -6.227 8.742 11.469 1 95.06 246 LEU A O 1
ATOM 1985 N N . ILE A 1 247 ? -7.461 6.832 11.344 1 96.44 247 ILE A N 1
ATOM 1986 C CA . ILE A 1 247 ? -6.305 5.996 11.031 1 96.44 247 ILE A CA 1
ATOM 1987 C C . ILE A 1 247 ? -6.504 5.332 9.672 1 96.44 247 ILE A C 1
ATOM 1989 O O . ILE A 1 247 ? -7.57 4.781 9.391 1 96.44 247 ILE A O 1
ATOM 1993 N N . VAL A 1 248 ? -5.531 5.453 8.867 1 98.19 248 VAL A N 1
ATOM 1994 C CA . VAL A 1 248 ? -5.465 4.664 7.641 1 98.19 248 VAL A CA 1
ATOM 1995 C C . VAL A 1 248 ? -4.266 3.717 7.699 1 98.19 248 VAL A C 1
ATOM 1997 O O . VAL A 1 248 ? -3.275 4 8.375 1 98.19 248 VAL A O 1
ATOM 2000 N N . TYR A 1 249 ? -4.328 2.617 6.953 1 98.19 249 TYR A N 1
ATOM 2001 C CA . TYR A 1 249 ? -3.334 1.554 7.02 1 98.19 249 TYR A CA 1
ATOM 2002 C C . TYR A 1 249 ? -2.703 1.309 5.656 1 98.19 249 TYR A C 1
ATOM 2004 O O . TYR A 1 249 ? -2.232 0.204 5.371 1 98.19 249 TYR A O 1
ATOM 2012 N N . ASP A 1 250 ? -2.812 2.264 4.863 1 97.88 250 ASP A N 1
ATOM 2013 C CA . ASP A 1 250 ? -2.297 2.293 3.498 1 97.88 250 ASP A CA 1
ATOM 2014 C C . ASP A 1 250 ? -1.741 3.672 3.15 1 97.88 250 ASP A C 1
ATOM 2016 O O . ASP A 1 250 ? -2.498 4.633 3.01 1 97.88 250 ASP A O 1
ATOM 2020 N N . ARG A 1 251 ? -0.47 3.717 2.914 1 97.56 251 ARG A N 1
ATOM 2021 C CA . ARG A 1 251 ? 0.23 4.98 2.703 1 97.56 251 ARG A CA 1
ATOM 2022 C C . ARG A 1 251 ? -0.313 5.711 1.479 1 97.56 251 ARG A C 1
ATOM 2024 O O . ARG A 1 251 ? -0.191 6.93 1.372 1 97.56 251 ARG A O 1
ATOM 2031 N N . TYR A 1 252 ? -0.945 5.016 0.619 1 96.88 252 TYR A N 1
ATOM 2032 C CA . TYR A 1 252 ? -1.415 5.637 -0.615 1 96.88 252 TYR A CA 1
ATOM 2033 C C . TYR A 1 252 ? -2.762 6.316 -0.403 1 96.88 252 TYR A C 1
ATOM 2035 O O . TYR A 1 252 ? -3.289 6.961 -1.313 1 96.88 252 TYR A O 1
ATOM 2043 N N . GLN A 1 253 ? -3.281 6.23 0.804 1 98 253 GLN A N 1
ATOM 2044 C CA . GLN A 1 253 ? -4.527 6.91 1.143 1 98 253 GLN A CA 1
ATOM 2045 C C . GLN A 1 253 ? -4.258 8.312 1.688 1 98 253 GLN A C 1
ATOM 2047 O O . GLN A 1 253 ? -5.188 9.008 2.107 1 98 253 GLN A O 1
ATOM 2052 N N . CYS A 1 254 ? -3.008 8.711 1.692 1 98.06 254 CYS A N 1
ATOM 2053 C CA . CYS A 1 254 ? -2.742 10.039 2.25 1 98.06 254 CYS A CA 1
ATOM 2054 C C . CYS A 1 254 ? -1.658 10.758 1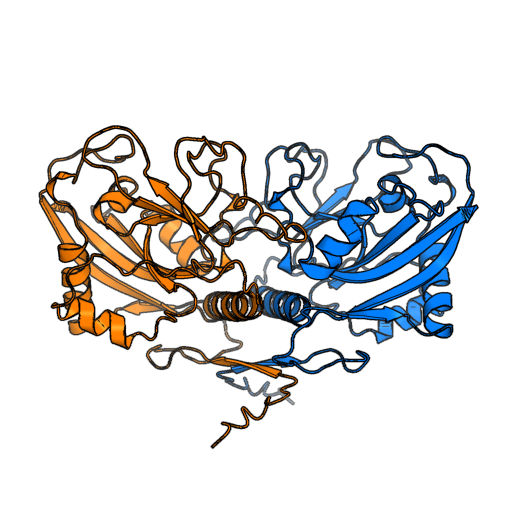.454 1 98.06 254 CYS A C 1
ATOM 2056 O O . CYS A 1 254 ? -0.726 10.125 0.955 1 98.06 254 CYS A O 1
ATOM 2058 N N . TYR A 1 255 ? -1.777 12.039 1.327 1 98 255 TYR A N 1
ATOM 2059 C CA . TYR A 1 255 ? -0.833 12.922 0.659 1 98 255 TYR A CA 1
ATOM 2060 C C . TYR A 1 255 ? -0.467 14.102 1.554 1 98 255 TYR A C 1
ATOM 2062 O O . TYR A 1 255 ? -1.323 14.922 1.892 1 98 255 TYR A O 1
ATOM 2070 N N . PRO A 1 256 ? 0.824 14.102 2.006 1 98.56 256 PRO A N 1
ATOM 2071 C CA . PRO A 1 256 ? 1.253 15.266 2.783 1 98.56 256 PRO A CA 1
ATOM 2072 C C . PRO A 1 256 ? 1.352 16.531 1.938 1 98.56 256 PRO A C 1
ATOM 2074 O O . PRO A 1 256 ? 2.395 16.797 1.335 1 98.56 256 PRO A O 1
ATOM 2077 N N . GLU A 1 257 ? 0.372 17.312 1.983 1 97.94 257 GLU A N 1
ATOM 2078 C CA . GLU A 1 257 ? 0.271 18.406 1.018 1 97.94 257 GLU A CA 1
ATOM 2079 C C . GLU A 1 257 ? 0.997 19.656 1.513 1 97.94 257 GLU A C 1
ATOM 2081 O O . GLU A 1 257 ? 1.65 20.344 0.733 1 97.94 257 GLU A O 1
ATOM 2086 N N . TYR A 1 258 ? 0.898 19.984 2.805 1 98.25 258 TYR A N 1
ATOM 2087 C CA . TYR A 1 258 ? 1.539 21.188 3.322 1 98.25 258 TYR A CA 1
ATOM 2088 C C . TYR A 1 258 ? 2.369 20.875 4.559 1 98.25 258 TYR A C 1
ATOM 2090 O O . TYR A 1 258 ? 1.997 20.031 5.363 1 98.25 258 TYR A O 1
ATOM 2098 N N . ILE A 1 259 ? 3.422 21.609 4.703 1 98.75 259 ILE A N 1
ATOM 2099 C CA . ILE A 1 259 ? 4.211 21.688 5.926 1 98.75 259 ILE A CA 1
ATOM 2100 C C . ILE A 1 259 ? 3.969 23.016 6.621 1 98.75 259 ILE A C 1
ATOM 2102 O O . ILE A 1 259 ? 4.152 24.078 6.016 1 98.75 259 ILE A O 1
ATOM 2106 N N . ILE A 1 260 ? 3.561 22.922 7.832 1 98.69 260 ILE A N 1
ATOM 2107 C CA . ILE A 1 260 ? 3.352 24.125 8.625 1 98.69 260 ILE A CA 1
ATOM 2108 C C . ILE A 1 260 ? 4.406 24.203 9.727 1 98.69 260 ILE A C 1
ATOM 2110 O O . ILE A 1 260 ? 4.484 23.328 10.586 1 98.69 260 ILE A O 1
ATOM 2114 N N . LYS A 1 261 ? 5.18 25.188 9.703 1 98.5 261 LYS A N 1
ATOM 2115 C CA . LYS A 1 261 ? 6.074 25.516 10.805 1 98.5 261 LYS A CA 1
ATOM 2116 C C . LYS A 1 261 ? 5.457 26.562 11.727 1 98.5 261 LYS A C 1
ATOM 2118 O O . LYS A 1 261 ? 4.84 27.516 11.25 1 98.5 261 LYS A O 1
ATOM 2123 N N . TYR A 1 262 ? 5.57 26.375 12.961 1 98.38 262 TYR A N 1
ATOM 2124 C CA . TYR A 1 262 ? 4.922 27.266 13.898 1 98.38 262 TYR A CA 1
ATOM 2125 C C . TYR A 1 262 ? 5.699 27.344 15.211 1 98.38 262 TYR A C 1
ATOM 2127 O O . TYR A 1 262 ? 6.594 26.531 15.453 1 98.38 262 TYR A O 1
ATOM 2135 N N . LYS A 1 263 ? 5.363 28.328 16 1 97.75 263 LYS A N 1
ATOM 2136 C CA . LYS A 1 263 ? 5.887 28.516 17.344 1 97.75 263 LYS A CA 1
ATOM 2137 C C . LYS A 1 263 ? 4.77 28.438 18.391 1 97.75 263 LYS A C 1
ATOM 2139 O O . LYS A 1 263 ? 3.65 28.891 18.141 1 97.75 263 LYS A O 1
ATOM 2144 N N . ARG A 1 264 ? 5.117 27.797 19.422 1 96.12 264 ARG A N 1
ATOM 2145 C CA . ARG A 1 264 ? 4.223 27.797 20.578 1 96.12 264 ARG A CA 1
ATOM 2146 C C . ARG A 1 264 ? 4.355 29.078 21.375 1 96.12 264 ARG A C 1
ATOM 2148 O O . ARG A 1 264 ? 5.461 29.484 21.734 1 96.12 264 ARG A O 1
ATOM 2155 N N . GLN A 1 265 ? 3.227 29.75 21.562 1 94.12 265 GLN A N 1
ATOM 2156 C CA . GLN A 1 265 ? 3.26 31.031 22.297 1 94.12 265 GLN A CA 1
ATOM 2157 C C . GLN A 1 265 ? 2.195 31.062 23.375 1 94.12 265 GLN A C 1
ATOM 2159 O O . GLN A 1 265 ? 1.088 30.562 23.203 1 94.12 265 GLN A O 1
ATOM 2164 N N . MET B 1 1 ? 24.219 12.258 -33.375 1 19.73 1 MET B N 1
ATOM 2165 C CA . MET B 1 1 ? 22.797 12.594 -33.438 1 19.73 1 MET B CA 1
ATOM 2166 C C . MET B 1 1 ? 22.125 12.414 -32.062 1 19.73 1 MET B C 1
ATOM 2168 O O . MET B 1 1 ? 22.125 11.312 -31.516 1 19.73 1 MET B O 1
ATOM 2172 N N . GLU B 1 2 ? 22.234 13.406 -31.172 1 21.41 2 GLU B N 1
ATOM 2173 C CA . GLU B 1 2 ? 21.953 13.586 -29.75 1 21.41 2 GLU B CA 1
ATOM 2174 C C . GLU B 1 2 ? 20.469 13.352 -29.453 1 21.41 2 GLU B C 1
ATOM 2176 O O . GLU B 1 2 ? 19.609 14 -30.047 1 21.41 2 GLU B O 1
ATOM 2181 N N . MET B 1 3 ? 20.094 12.102 -29.406 1 24.55 3 MET B N 1
ATOM 2182 C CA . MET B 1 3 ? 18.672 11.789 -29.312 1 24.55 3 MET B CA 1
ATOM 2183 C C . MET B 1 3 ? 17.984 12.711 -28.312 1 24.55 3 MET B C 1
ATOM 2185 O O . MET B 1 3 ? 18.375 12.766 -27.141 1 24.55 3 MET B O 1
ATOM 2189 N N . ASP B 1 4 ? 17.594 13.836 -28.703 1 27.41 4 ASP B N 1
ATOM 2190 C CA . ASP B 1 4 ? 16.781 14.875 -28.078 1 27.41 4 ASP B CA 1
ATOM 2191 C C . ASP B 1 4 ? 15.602 14.258 -27.312 1 27.41 4 ASP B C 1
ATOM 2193 O O . ASP B 1 4 ? 14.672 13.734 -27.938 1 27.41 4 ASP B O 1
ATOM 2197 N N . LEU B 1 5 ? 15.867 13.336 -26.469 1 30.67 5 LEU B N 1
ATOM 2198 C CA . LEU B 1 5 ? 14.742 12.797 -25.703 1 30.67 5 LEU B CA 1
ATOM 2199 C C . LEU B 1 5 ? 13.75 13.891 -25.344 1 30.67 5 LEU B C 1
ATOM 2201 O O . LEU B 1 5 ? 14.047 14.758 -24.516 1 30.67 5 LEU B O 1
ATOM 2205 N N . GLU B 1 6 ? 13.148 14.398 -26.266 1 33.47 6 GLU B N 1
ATOM 2206 C CA . GLU B 1 6 ? 12.016 15.297 -26.094 1 33.47 6 GLU B CA 1
ATOM 2207 C C . GLU B 1 6 ? 11.18 14.898 -24.891 1 33.47 6 GLU B C 1
ATOM 2209 O O . GLU B 1 6 ? 10.672 13.781 -24.812 1 33.47 6 GLU B O 1
ATOM 2214 N N . GLU B 1 7 ? 11.492 15.266 -23.641 1 39.09 7 GLU B N 1
ATOM 2215 C CA . GLU B 1 7 ? 10.906 15.227 -22.312 1 39.09 7 GLU B CA 1
ATOM 2216 C C . GLU B 1 7 ? 9.391 15.398 -22.359 1 39.09 7 GLU B C 1
ATOM 2218 O O . GLU B 1 7 ? 8.891 16.5 -22.625 1 39.09 7 GLU B O 1
ATOM 2223 N N . SER B 1 8 ? 8.742 14.664 -23.078 1 41.22 8 SER B N 1
ATOM 2224 C CA . SER B 1 8 ? 7.293 14.805 -23.203 1 41.22 8 SER B CA 1
ATOM 2225 C C . SER B 1 8 ? 6.652 15.07 -21.844 1 41.22 8 SER B C 1
ATOM 2227 O O . SER B 1 8 ? 6.824 14.289 -20.906 1 41.22 8 SER B O 1
ATOM 2229 N N . LYS B 1 9 ? 6.477 16.328 -21.297 1 52.12 9 LYS B N 1
ATOM 2230 C CA . LYS B 1 9 ? 5.852 17.062 -20.203 1 52.12 9 LYS B CA 1
ATOM 2231 C C . LYS B 1 9 ? 4.387 16.656 -20.047 1 52.12 9 LYS B C 1
ATOM 2233 O O . LYS B 1 9 ? 3.492 17.359 -20.547 1 52.12 9 LYS B O 1
ATOM 2238 N N . SER B 1 10 ? 4.176 15.391 -19.953 1 60.28 10 SER B N 1
ATOM 2239 C CA . SER B 1 10 ? 2.752 15.086 -19.875 1 60.28 10 SER B CA 1
ATOM 2240 C C . SER B 1 10 ? 2.211 15.359 -18.469 1 60.28 10 SER B C 1
ATOM 2242 O O . SER B 1 10 ? 2.904 15.133 -17.484 1 60.28 10 SER B O 1
ATOM 2244 N N . LYS B 1 11 ? 1.153 16.031 -18.406 1 64.62 11 LYS B N 1
ATOM 2245 C CA . LYS B 1 11 ? 0.398 16.359 -17.188 1 64.62 11 LYS B CA 1
ATOM 2246 C C . LYS B 1 11 ? -0.49 15.188 -16.766 1 64.62 11 LYS B C 1
ATOM 2248 O O . LYS B 1 11 ? -1.183 15.266 -15.75 1 64.62 11 LYS B O 1
ATOM 2253 N N . GLN B 1 12 ? -0.206 14.031 -17.734 1 69.81 12 GLN B N 1
ATOM 2254 C CA . GLN B 1 12 ? -1.17 12.969 -17.469 1 69.81 12 GLN B CA 1
ATOM 2255 C C . GLN B 1 12 ? -0.494 11.602 -17.469 1 69.81 12 GLN B C 1
ATOM 2257 O O . GLN B 1 12 ? 0.426 11.359 -18.266 1 69.81 12 GLN B O 1
ATOM 2262 N N . LEU B 1 13 ? -0.843 10.734 -16.547 1 74.56 13 LEU B N 1
ATOM 2263 C CA . LEU B 1 13 ? -0.489 9.32 -16.547 1 74.56 13 LEU B CA 1
ATOM 2264 C C . LEU B 1 13 ? -1.627 8.477 -17.109 1 74.56 13 LEU B C 1
ATOM 2266 O O . LEU B 1 13 ? -2.77 8.586 -16.656 1 74.56 13 LEU B O 1
ATOM 2270 N N . ASN B 1 14 ? -1.229 7.719 -18.156 1 79.38 14 ASN B N 1
ATOM 2271 C CA . ASN B 1 14 ? -2.219 6.867 -18.812 1 79.38 14 ASN B CA 1
ATOM 2272 C C . ASN B 1 14 ? -1.943 5.387 -18.547 1 79.38 14 ASN B C 1
ATOM 2274 O O . ASN B 1 14 ? -0.847 4.898 -18.828 1 79.38 14 ASN B O 1
ATOM 2278 N N . ILE B 1 15 ? -2.857 4.723 -18 1 82.44 15 ILE B N 1
ATOM 2279 C CA . ILE B 1 15 ? -2.764 3.287 -17.781 1 82.44 15 ILE B CA 1
ATOM 2280 C C . ILE B 1 15 ? -3.73 2.553 -18.703 1 82.44 15 ILE B C 1
ATOM 2282 O O . ILE B 1 15 ? -4.93 2.84 -18.719 1 82.44 15 ILE B O 1
ATOM 2286 N N . VAL B 1 16 ? -3.168 1.627 -19.469 1 84.62 16 VAL B N 1
ATOM 2287 C CA . VAL B 1 16 ? -3.953 0.864 -20.422 1 84.62 16 VAL B CA 1
ATOM 2288 C C . VAL B 1 16 ? -4.055 -0.591 -19.984 1 84.62 16 VAL B C 1
ATOM 2290 O O . VAL B 1 16 ? -3.066 -1.179 -19.531 1 84.62 16 VAL B O 1
ATOM 2293 N N . LEU B 1 17 ? -5.195 -1.134 -20.125 1 88.62 17 LEU B N 1
ATOM 2294 C CA . LEU B 1 17 ? -5.395 -2.537 -19.781 1 88.62 17 LEU B CA 1
ATOM 2295 C C . LEU B 1 17 ? -4.824 -3.447 -20.859 1 88.62 17 LEU B C 1
ATOM 2297 O O . LEU B 1 17 ? -4.699 -3.039 -22.016 1 88.62 17 LEU B O 1
ATOM 2301 N N . PRO B 1 18 ? -4.449 -4.641 -20.484 1 88.69 18 PRO B N 1
ATOM 2302 C CA . PRO B 1 18 ? -3.873 -5.551 -21.484 1 88.69 18 PRO B CA 1
ATOM 2303 C C . PRO B 1 18 ? -4.836 -5.852 -22.625 1 88.69 18 PRO B C 1
ATOM 2305 O O . PRO B 1 18 ? -6.023 -6.09 -22.391 1 88.69 18 PRO B O 1
ATOM 2308 N N . SER B 1 19 ? -4.301 -5.949 -23.828 1 86.94 19 SER B N 1
ATOM 2309 C CA . SER B 1 19 ? -5.117 -6.176 -25.016 1 86.94 19 SER B CA 1
ATOM 2310 C C . SER B 1 19 ? -5.641 -7.605 -25.062 1 86.94 19 SER B C 1
ATOM 2312 O O . SER B 1 19 ? -6.652 -7.879 -25.703 1 86.94 19 SER B O 1
ATOM 2314 N N . TYR B 1 20 ? -4.98 -8.508 -24.422 1 88.31 20 TYR B N 1
ATOM 2315 C CA . TYR B 1 20 ? -5.363 -9.914 -24.484 1 88.31 20 TYR B CA 1
ATOM 2316 C C . TYR B 1 20 ? -6.48 -10.219 -23.5 1 88.31 20 TYR B C 1
ATOM 2318 O O . TYR B 1 20 ? -6.977 -11.352 -23.438 1 88.31 20 TYR B O 1
ATOM 2326 N N . TRP B 1 21 ? -6.883 -9.227 -22.703 1 91.25 21 TRP B N 1
ATOM 2327 C CA . TRP B 1 21 ? -8.031 -9.414 -21.828 1 91.25 21 TRP B CA 1
ATOM 2328 C C . TRP B 1 21 ? -9.32 -9.531 -22.641 1 91.25 21 TRP B C 1
ATOM 2330 O O . TRP B 1 21 ? -9.484 -8.867 -23.656 1 91.25 21 TRP B O 1
ATOM 2340 N N . LYS B 1 22 ? -10.25 -10.391 -22.188 1 88.06 22 LYS B N 1
ATOM 2341 C CA . LYS B 1 22 ? -11.586 -10.477 -22.766 1 88.06 22 LYS B CA 1
ATOM 2342 C C . LYS B 1 22 ? -12.383 -9.203 -22.5 1 88.06 22 LYS B C 1
ATOM 2344 O O . LYS B 1 22 ? -13.094 -8.711 -23.391 1 88.06 22 LYS B O 1
ATOM 2349 N N . ARG B 1 23 ? -12.258 -8.703 -21.297 1 80.81 23 ARG B N 1
ATOM 2350 C CA . ARG B 1 23 ? -12.883 -7.441 -20.891 1 80.81 23 ARG B CA 1
ATOM 2351 C C . ARG B 1 23 ? -11.828 -6.391 -20.562 1 80.81 23 ARG B C 1
ATOM 2353 O O . ARG B 1 23 ? -11.422 -6.246 -19.406 1 80.81 23 ARG B O 1
ATOM 2360 N N . ASN B 1 24 ? -11.469 -5.617 -21.578 1 76.5 24 ASN B N 1
ATOM 2361 C CA . ASN B 1 24 ? -10.336 -4.715 -21.375 1 76.5 24 ASN B CA 1
ATOM 2362 C C . ASN B 1 24 ? -10.789 -3.256 -21.328 1 76.5 24 ASN B C 1
ATOM 2364 O O . ASN B 1 24 ? -10.109 -2.377 -21.859 1 76.5 24 ASN B O 1
ATOM 2368 N N . THR B 1 25 ? -11.992 -3.047 -20.875 1 73.75 25 THR B N 1
ATOM 2369 C CA . THR B 1 25 ? -12.461 -1.682 -20.672 1 73.75 25 THR B CA 1
ATOM 2370 C C . THR B 1 25 ? -12.812 -1.444 -19.203 1 73.75 25 THR B C 1
ATOM 2372 O O . THR B 1 25 ? -13.148 -2.385 -18.484 1 73.75 25 THR B O 1
ATOM 2375 N N . PHE B 1 26 ? -12.5 -0.178 -18.938 1 66.62 26 PHE B N 1
ATOM 2376 C CA . PHE B 1 26 ? -12.93 0.225 -17.594 1 66.62 26 PHE B CA 1
ATOM 2377 C C . PHE B 1 26 ? -14.438 0.405 -17.547 1 66.62 26 PHE B C 1
ATOM 2379 O O . PHE B 1 26 ? -15.031 0.985 -18.453 1 66.62 26 PHE B O 1
ATOM 2386 N N . THR B 1 27 ? -15.219 -0.519 -17.203 1 59.19 27 THR B N 1
ATOM 2387 C CA . THR B 1 27 ? -16.672 -0.368 -17.203 1 59.19 27 THR B CA 1
ATOM 2388 C C . THR B 1 27 ? -17.172 -0.042 -15.797 1 59.19 27 THR B C 1
ATOM 2390 O O . THR B 1 27 ? -16.531 -0.399 -14.805 1 59.19 27 THR B O 1
ATOM 2393 N N . SER B 1 28 ? -17.922 1.12 -15.773 1 53.19 28 SER B N 1
ATOM 2394 C CA . SER B 1 28 ? -18.609 1.535 -14.555 1 53.19 28 SER B CA 1
ATOM 2395 C C . SER B 1 28 ? -19.375 0.375 -13.922 1 53.19 28 SER B C 1
ATOM 2397 O O . SER B 1 28 ? -19.938 0.511 -12.836 1 53.19 28 SER B O 1
ATOM 2399 N N . TYR B 1 29 ? -19.562 -0.753 -14.656 1 50.62 29 TYR B N 1
ATOM 2400 C CA . TYR B 1 29 ? -20.578 -1.707 -14.242 1 50.62 29 TYR B CA 1
ATOM 2401 C C . TYR B 1 29 ? -20.172 -2.428 -12.969 1 50.62 29 TYR B C 1
ATOM 2403 O O . TYR B 1 29 ? -19.047 -2.252 -12.484 1 50.62 29 TYR B O 1
ATOM 2411 N N . SER B 1 30 ? -21.016 -3.592 -12.703 1 53.22 30 SER B N 1
ATOM 2412 C CA . SER B 1 30 ? -21.406 -4.395 -11.547 1 53.22 30 SER B CA 1
ATOM 2413 C C . SER B 1 30 ? -20.234 -5.227 -11.031 1 53.22 30 SER B C 1
ATOM 2415 O O . SER B 1 30 ? -20.094 -5.449 -9.828 1 53.22 30 SER B O 1
ATOM 2417 N N . LYS B 1 31 ? -19.406 -5.801 -12.055 1 62.59 31 LYS B N 1
ATOM 2418 C CA . LYS B 1 31 ? -18.453 -6.738 -11.461 1 62.59 31 LYS B CA 1
ATOM 2419 C C . LYS B 1 31 ? -17.031 -6.172 -11.484 1 62.59 31 LYS B C 1
ATOM 2421 O O . LYS B 1 31 ? -16.594 -5.613 -12.492 1 62.59 31 LYS B O 1
ATOM 2426 N N . ARG B 1 32 ? -16.328 -6.277 -10.414 1 72.69 32 ARG B N 1
ATOM 2427 C CA . ARG B 1 32 ? -14.984 -5.75 -10.148 1 72.69 32 ARG B CA 1
ATOM 2428 C C . ARG B 1 32 ? -13.922 -6.539 -10.906 1 72.69 32 ARG B C 1
ATOM 2430 O O . ARG B 1 32 ? -12.914 -5.98 -11.328 1 72.69 32 ARG B O 1
ATOM 2437 N N . TYR B 1 33 ? -14.227 -7.816 -11.133 1 87.69 33 TYR B N 1
ATOM 2438 C CA . TYR B 1 33 ? -13.219 -8.672 -11.758 1 87.69 33 TYR B CA 1
ATOM 2439 C C . TYR B 1 33 ? -13.875 -9.852 -12.469 1 87.69 33 TYR B C 1
ATOM 2441 O O . TYR B 1 33 ? -15.039 -10.172 -12.203 1 87.69 33 TYR B O 1
ATOM 2449 N N . TYR B 1 34 ? -13.188 -10.461 -13.43 1 92.31 34 TYR B N 1
ATOM 2450 C CA . TYR B 1 34 ? -13.625 -11.633 -14.172 1 92.31 34 TYR B CA 1
ATOM 2451 C C . TYR B 1 34 ? -12.57 -12.734 -14.125 1 92.31 34 TYR B C 1
ATOM 2453 O O . TYR B 1 34 ? -11.367 -12.453 -14.141 1 92.31 34 TYR B O 1
ATOM 2461 N N . ILE B 1 35 ? -13.047 -13.898 -14.016 1 96 35 ILE B N 1
ATOM 2462 C CA . ILE B 1 35 ? -12.211 -15.086 -14.188 1 96 35 ILE B CA 1
ATOM 2463 C C . ILE B 1 35 ? -12.484 -15.711 -15.555 1 96 35 ILE B C 1
ATOM 2465 O O . ILE B 1 35 ? -13.609 -16.125 -15.836 1 96 35 ILE B O 1
ATOM 2469 N N . VAL B 1 36 ? -11.469 -15.758 -16.359 1 96.88 36 VAL B N 1
ATOM 2470 C CA . VAL B 1 36 ? -11.641 -16.203 -17.734 1 96.88 36 VAL B CA 1
ATOM 2471 C C . VAL B 1 36 ? -10.773 -17.438 -18 1 96.88 36 VAL B C 1
ATOM 2473 O O . VAL B 1 36 ? -9.555 -17.391 -17.812 1 96.88 36 VAL B O 1
ATOM 2476 N N . ASP B 1 37 ? -11.383 -18.453 -18.469 1 97.19 37 ASP B N 1
ATOM 2477 C CA . ASP B 1 37 ? -10.594 -19.609 -18.844 1 97.19 37 ASP B CA 1
ATOM 2478 C C . ASP B 1 37 ? -9.688 -19.312 -20.031 1 97.19 37 ASP B C 1
ATOM 2480 O O . ASP B 1 37 ? -10.109 -18.641 -20.984 1 97.19 37 ASP B O 1
ATOM 2484 N N . VAL B 1 38 ? -8.508 -19.828 -19.953 1 96.62 38 VAL B N 1
ATOM 2485 C CA . VAL B 1 38 ? -7.566 -19.547 -21.031 1 96.62 38 VAL B CA 1
ATOM 2486 C C . VAL B 1 38 ? -7.754 -20.562 -22.156 1 96.62 38 VAL B C 1
ATOM 2488 O O . VAL B 1 38 ? -8.531 -21.516 -22.016 1 96.62 38 VAL B O 1
ATOM 2491 N N . THR B 1 39 ? -7.078 -20.328 -23.25 1 95.31 39 THR B N 1
ATOM 2492 C CA . THR B 1 39 ? -7.121 -21.25 -24.375 1 95.31 39 THR B CA 1
ATOM 2493 C C . THR B 1 39 ? -6.363 -22.547 -24.047 1 95.31 39 THR B C 1
ATOM 2495 O O . THR B 1 39 ? -5.555 -22.562 -23.125 1 95.31 39 THR B O 1
ATOM 2498 N N . LYS B 1 40 ? -6.605 -23.531 -24.828 1 96.38 40 LYS B N 1
ATOM 2499 C CA . LYS B 1 40 ? -5.887 -24.797 -24.672 1 96.38 40 LYS B CA 1
ATOM 2500 C C . LYS B 1 40 ? -4.387 -24.609 -24.875 1 96.38 40 LYS B C 1
ATOM 2502 O O . LYS B 1 40 ? -3.574 -25.203 -24.172 1 96.38 40 LYS B O 1
ATOM 2507 N N . TYR B 1 41 ? -4.102 -23.812 -25.812 1 93.31 41 TYR B N 1
ATOM 2508 C CA . TYR B 1 41 ? -2.697 -23.531 -26.094 1 93.31 41 TYR B CA 1
ATOM 2509 C C . TYR B 1 41 ? -2.002 -22.953 -24.875 1 93.31 41 TYR B C 1
ATOM 2511 O O . TYR B 1 41 ? -0.928 -23.422 -24.484 1 93.31 41 TYR B O 1
ATOM 2519 N N . LEU B 1 42 ? -2.588 -21.969 -24.281 1 93.81 42 LEU B N 1
ATOM 2520 C CA . LEU B 1 42 ? -1.972 -21.328 -23.125 1 93.81 42 LEU B CA 1
ATOM 2521 C C . LEU B 1 42 ? -1.943 -22.266 -21.922 1 93.81 42 LEU B C 1
ATOM 2523 O O . LEU B 1 42 ? -0.99 -22.266 -21.141 1 93.81 42 LEU B O 1
ATOM 2527 N N . LYS B 1 43 ? -2.965 -23.062 -21.766 1 96.94 43 LYS B N 1
ATOM 2528 C CA . LYS B 1 43 ? -2.969 -24.062 -20.703 1 96.94 43 LYS B CA 1
ATOM 2529 C C . LYS B 1 43 ? -1.764 -25 -20.828 1 96.94 43 LYS B C 1
ATOM 2531 O O . LYS B 1 43 ? -1.068 -25.25 -19.844 1 96.94 43 LYS B O 1
ATOM 2536 N N . ASN B 1 44 ? -1.497 -25.453 -22.016 1 95.25 44 ASN B N 1
ATOM 2537 C CA . ASN B 1 44 ? -0.354 -26.328 -22.266 1 95.25 44 ASN B CA 1
ATOM 2538 C C . ASN B 1 44 ? 0.967 -25.609 -22.016 1 95.25 44 ASN B C 1
ATOM 2540 O O . ASN B 1 44 ? 1.92 -26.203 -21.516 1 95.25 44 ASN B O 1
ATOM 2544 N N . THR B 1 45 ? 0.979 -24.391 -22.422 1 93.75 45 THR B N 1
ATOM 2545 C CA . THR B 1 45 ? 2.17 -23.578 -22.188 1 93.75 45 THR B CA 1
ATOM 2546 C C . THR B 1 45 ? 2.455 -23.453 -20.703 1 93.75 45 THR B C 1
ATOM 2548 O O . THR B 1 45 ? 3.6 -23.594 -20.266 1 93.75 45 THR B O 1
ATOM 2551 N N . ILE B 1 46 ? 1.437 -23.234 -19.922 1 95.5 46 ILE B N 1
ATOM 2552 C CA . ILE B 1 46 ? 1.592 -23.078 -18.484 1 95.5 46 ILE B CA 1
ATOM 2553 C C . ILE B 1 46 ? 1.989 -24.406 -17.844 1 95.5 46 ILE B C 1
ATOM 2555 O O . ILE B 1 46 ? 2.783 -24.438 -16.906 1 95.5 46 ILE B O 1
ATOM 2559 N N . GLN B 1 47 ? 1.463 -25.516 -18.359 1 96.25 47 GLN B N 1
ATOM 2560 C CA . GLN B 1 47 ? 1.971 -26.828 -17.938 1 96.25 47 GLN B CA 1
ATOM 2561 C C . GLN B 1 47 ? 3.48 -26.906 -18.125 1 96.25 47 GLN B C 1
ATOM 2563 O O . GLN B 1 47 ? 4.199 -27.406 -17.25 1 96.25 47 GLN B O 1
ATOM 2568 N N . GLY B 1 48 ? 3.904 -26.422 -19.281 1 92.88 48 GLY B N 1
ATOM 2569 C CA . GLY B 1 48 ? 5.336 -26.391 -19.531 1 92.88 48 GLY B CA 1
ATOM 2570 C C . GLY B 1 48 ? 6.094 -25.547 -18.516 1 92.88 48 GLY B C 1
ATOM 2571 O O . GLY B 1 48 ? 7.18 -25.922 -18.078 1 92.88 48 GLY B O 1
ATOM 2572 N N . VAL B 1 49 ? 5.535 -24.422 -18.141 1 92.88 49 VAL B N 1
ATOM 2573 C CA . VAL B 1 49 ? 6.156 -23.531 -17.156 1 92.88 49 VAL B CA 1
ATOM 2574 C C . VAL B 1 49 ? 6.254 -24.25 -15.812 1 92.88 49 VAL B C 1
ATOM 2576 O O . VAL B 1 49 ? 7.277 -24.172 -15.133 1 92.88 49 VAL B O 1
ATOM 2579 N N . ILE B 1 50 ? 5.203 -24.938 -15.438 1 94.75 50 ILE B N 1
ATOM 2580 C CA . ILE B 1 50 ? 5.199 -25.719 -14.203 1 94.75 50 ILE B CA 1
ATOM 2581 C C . ILE B 1 50 ? 6.297 -26.781 -14.266 1 94.75 50 ILE B C 1
ATOM 2583 O O . ILE B 1 50 ? 7.07 -26.938 -13.312 1 94.75 50 ILE B O 1
ATOM 2587 N N . ASP B 1 51 ? 6.387 -27.422 -15.352 1 92.62 51 ASP B N 1
ATOM 2588 C CA . ASP B 1 51 ? 7.359 -28.5 -15.484 1 92.62 51 ASP B CA 1
ATOM 2589 C C . ASP B 1 51 ? 8.789 -27.969 -15.336 1 92.62 51 ASP B C 1
ATOM 2591 O O . ASP B 1 51 ? 9.617 -28.594 -14.664 1 92.62 51 ASP B O 1
ATOM 2595 N N . ILE B 1 52 ? 9.039 -26.875 -15.883 1 87.94 52 ILE B N 1
ATOM 2596 C CA . ILE B 1 52 ? 10.406 -26.344 -15.898 1 87.94 52 ILE B CA 1
ATOM 2597 C C . ILE B 1 52 ? 10.734 -25.719 -14.547 1 87.94 52 ILE B C 1
ATOM 2599 O O . ILE B 1 52 ? 11.883 -25.719 -14.117 1 87.94 52 ILE B O 1
ATOM 2603 N N . SER B 1 53 ? 9.711 -25.25 -13.867 1 89.81 53 SER B N 1
ATOM 2604 C CA . SER B 1 53 ? 9.961 -24.562 -12.602 1 89.81 53 SER B CA 1
ATOM 2605 C C . SER B 1 53 ? 9.68 -25.484 -11.414 1 89.81 53 SER B C 1
ATOM 2607 O O . SER B 1 53 ? 9.484 -25 -10.289 1 89.81 53 SER B O 1
ATOM 2609 N N . CYS B 1 54 ? 9.578 -26.703 -11.656 1 91.25 54 CYS B N 1
ATOM 2610 C CA . CYS B 1 54 ? 9.328 -27.656 -10.594 1 91.25 54 CYS B CA 1
ATOM 2611 C C . CYS B 1 54 ? 10.602 -28.422 -10.242 1 91.25 54 CYS B C 1
ATOM 2613 O O . CYS B 1 54 ? 11.211 -29.047 -11.117 1 91.25 54 CYS B O 1
ATOM 2615 N N . ASN B 1 55 ? 10.984 -28.297 -9.07 1 87.25 55 ASN B N 1
ATOM 2616 C CA . ASN B 1 55 ? 12.016 -29.188 -8.555 1 87.25 55 ASN B CA 1
ATOM 2617 C C . ASN B 1 55 ? 11.406 -30.5 -8.031 1 87.25 55 ASN B C 1
ATOM 2619 O O . ASN B 1 55 ? 10.984 -30.562 -6.875 1 87.25 55 ASN B O 1
ATOM 2623 N N . SER B 1 56 ? 11.453 -31.422 -8.805 1 85.94 56 SER B N 1
ATOM 2624 C CA . SER B 1 56 ? 10.758 -32.688 -8.531 1 85.94 56 SER B CA 1
ATOM 2625 C C . SER B 1 56 ? 11.336 -33.375 -7.297 1 85.94 56 SER B C 1
ATOM 2627 O O . SER B 1 56 ? 10.641 -34.125 -6.613 1 85.94 56 SER B O 1
ATOM 2629 N N . THR B 1 57 ? 12.531 -33.094 -6.961 1 84 57 THR B N 1
ATOM 2630 C CA . THR B 1 57 ? 13.195 -33.781 -5.844 1 84 57 THR B CA 1
ATOM 2631 C C . THR B 1 57 ? 12.688 -33.25 -4.512 1 84 57 THR B C 1
ATOM 2633 O O . THR B 1 57 ? 12.875 -33.875 -3.469 1 84 57 THR B O 1
ATOM 2636 N N . THR B 1 58 ? 12.023 -32.125 -4.621 1 84.06 58 THR B N 1
ATOM 2637 C CA . THR B 1 58 ? 11.602 -31.516 -3.373 1 84.06 58 THR B CA 1
ATOM 2638 C C . THR B 1 58 ? 10.094 -31.609 -3.195 1 84.06 58 THR B C 1
ATOM 2640 O O . THR B 1 58 ? 9.547 -31.141 -2.189 1 84.06 58 THR B O 1
ATOM 2643 N N . LEU B 1 59 ? 9.453 -32.219 -4.125 1 88.06 59 LEU B N 1
ATOM 2644 C CA . LEU B 1 59 ? 8 -32.281 -4.035 1 88.06 59 LEU B CA 1
ATOM 2645 C C . LEU B 1 59 ? 7.578 -33.125 -2.826 1 88.06 59 LEU B C 1
ATOM 2647 O O . LEU B 1 59 ? 8.148 -34.188 -2.57 1 88.06 59 LEU B O 1
ATOM 2651 N N . GLY B 1 60 ? 6.562 -32.562 -2.137 1 84.75 60 GLY B N 1
ATOM 2652 C CA . GLY B 1 60 ? 6.008 -33.312 -1.004 1 84.75 60 GLY B CA 1
ATOM 2653 C C . GLY B 1 60 ? 6.895 -33.25 0.225 1 84.75 60 GLY B C 1
ATOM 2654 O O . GLY B 1 60 ? 6.684 -34 1.18 1 84.75 60 GLY B O 1
ATOM 2655 N N . SER B 1 61 ? 7.879 -32.344 0.175 1 78.69 61 SER B N 1
ATOM 2656 C CA . SER B 1 61 ? 8.828 -32.281 1.281 1 78.69 61 SER B CA 1
ATOM 2657 C C . SER B 1 61 ? 9.016 -30.844 1.76 1 78.69 61 SER B C 1
ATOM 2659 O O . SER B 1 61 ? 8.484 -29.922 1.159 1 78.69 61 SER B O 1
ATOM 2661 N N . GLY B 1 62 ? 9.672 -30.75 2.98 1 79 62 GLY B N 1
ATOM 2662 C CA . GLY B 1 62 ? 9.977 -29.422 3.514 1 79 62 GLY B CA 1
ATOM 2663 C C . GLY B 1 62 ? 9.195 -29.094 4.77 1 79 62 GLY B C 1
ATOM 2664 O O . GLY B 1 62 ? 8.133 -29.672 5.02 1 79 62 GLY B O 1
ATOM 2665 N N . ARG B 1 63 ? 9.672 -28.172 5.453 1 79.19 63 ARG B N 1
ATOM 2666 C CA . ARG B 1 63 ? 9.109 -27.797 6.742 1 79.19 63 ARG B CA 1
ATOM 2667 C C . ARG B 1 63 ? 7.727 -27.172 6.57 1 79.19 63 ARG B C 1
ATOM 2669 O O . ARG B 1 63 ? 6.852 -27.344 7.426 1 79.19 63 ARG B O 1
ATOM 2676 N N . ASP B 1 64 ? 7.461 -26.594 5.398 1 78.69 64 ASP B N 1
ATOM 2677 C CA . ASP B 1 64 ? 6.25 -25.797 5.195 1 78.69 64 ASP B CA 1
ATOM 2678 C C . ASP B 1 64 ? 5.172 -26.625 4.492 1 78.69 64 ASP B C 1
ATOM 2680 O O . ASP B 1 64 ? 4.062 -26.125 4.258 1 78.69 64 ASP B O 1
ATOM 2684 N N . GLN B 1 65 ? 5.508 -27.844 4.215 1 87.25 65 GLN B N 1
ATOM 2685 C CA . GLN B 1 65 ? 4.578 -28.688 3.473 1 87.25 65 GLN B CA 1
ATOM 2686 C C . GLN B 1 65 ? 3.283 -28.906 4.25 1 87.25 65 GLN B C 1
ATOM 2688 O O . GLN B 1 65 ? 3.281 -29.547 5.301 1 87.25 65 GLN B O 1
ATOM 2693 N N . GLN B 1 66 ? 2.164 -28.516 3.637 1 87.75 66 GLN B N 1
ATOM 2694 C CA . GLN B 1 66 ? 0.872 -28.594 4.309 1 87.75 66 GLN B CA 1
ATOM 2695 C C . GLN B 1 66 ? 0.295 -30 4.215 1 87.75 66 GLN B C 1
ATOM 2697 O O . GLN B 1 66 ? -0.334 -30.484 5.156 1 87.75 66 GLN B O 1
ATOM 2702 N N . VAL B 1 67 ? 0.522 -30.609 3.027 1 88.75 67 VAL B N 1
ATOM 2703 C CA . VAL B 1 67 ? 0.024 -31.969 2.775 1 88.75 67 VAL B CA 1
ATOM 2704 C C . VAL B 1 67 ? 1.181 -32.875 2.369 1 88.75 67 VAL B C 1
ATOM 2706 O O . VAL B 1 67 ? 1.718 -32.75 1.266 1 88.75 67 VAL B O 1
ATOM 2709 N N . ARG B 1 68 ? 1.463 -33.75 3.236 1 87.31 68 ARG B N 1
ATOM 2710 C CA . ARG B 1 68 ? 2.559 -34.656 2.947 1 87.31 68 ARG B CA 1
ATOM 2711 C C . ARG B 1 68 ? 2.062 -35.875 2.178 1 87.31 68 ARG B C 1
ATOM 2713 O O . ARG B 1 68 ? 1.098 -36.531 2.588 1 87.31 68 ARG B O 1
ATOM 2720 N N . MET B 1 69 ? 2.617 -36.031 1.081 1 88.88 69 MET B N 1
ATOM 2721 C CA . MET B 1 69 ? 2.336 -37.156 0.225 1 88.88 69 MET B CA 1
ATOM 2722 C C . MET B 1 69 ? 3.43 -37.344 -0.822 1 88.88 69 MET B C 1
ATOM 2724 O O . MET B 1 69 ? 4.242 -36.438 -1.036 1 88.88 69 MET B O 1
ATOM 2728 N N . ASN B 1 70 ? 3.355 -38.469 -1.354 1 90.88 70 ASN B N 1
ATOM 2729 C CA . ASN B 1 70 ? 4.309 -38.719 -2.424 1 90.88 70 ASN B CA 1
ATOM 2730 C C . ASN B 1 70 ? 3.693 -38.469 -3.799 1 90.88 70 ASN B C 1
ATOM 2732 O O . ASN B 1 70 ? 2.613 -39 -4.102 1 90.88 70 ASN B O 1
ATOM 2736 N N . TYR B 1 71 ? 4.293 -37.625 -4.523 1 93.31 71 TYR B N 1
ATOM 2737 C CA . TYR B 1 71 ? 3.936 -37.375 -5.91 1 93.31 71 TYR B CA 1
ATOM 2738 C C . TYR B 1 71 ? 5.137 -36.844 -6.695 1 93.31 71 TYR B C 1
ATOM 2740 O O . TYR B 1 71 ? 6.117 -36.406 -6.105 1 93.31 71 TYR B O 1
ATOM 2748 N N . SER B 1 72 ? 5.07 -36.969 -8.062 1 92.12 72 SER B N 1
ATOM 2749 C CA . SER B 1 72 ? 6.246 -36.656 -8.867 1 92.12 72 SER B CA 1
ATOM 2750 C C . SER B 1 72 ? 5.938 -35.594 -9.906 1 92.12 72 SER B C 1
ATOM 2752 O O . SER B 1 72 ? 6.852 -35.031 -10.508 1 92.12 72 SER B O 1
ATOM 2754 N N . LYS B 1 73 ? 4.656 -35.375 -10.031 1 94.38 73 LYS B N 1
ATOM 2755 C CA . LYS B 1 73 ? 4.297 -34.406 -11.039 1 94.38 73 LYS B CA 1
ATOM 2756 C C . LYS B 1 73 ? 3.074 -33.594 -10.602 1 94.38 73 LYS B C 1
ATOM 2758 O O . LYS B 1 73 ? 2.277 -34.062 -9.789 1 94.38 73 LYS B O 1
ATOM 2763 N N . MET B 1 74 ? 3.004 -32.469 -11.133 1 96.75 74 MET B N 1
ATOM 2764 C CA . MET B 1 74 ? 1.842 -31.609 -11.031 1 96.75 74 MET B CA 1
ATOM 2765 C C . MET B 1 74 ? 1.153 -31.453 -12.383 1 96.75 74 MET B C 1
ATOM 2767 O O . MET B 1 74 ? 1.725 -30.875 -13.312 1 96.75 74 MET B O 1
ATOM 2771 N N . VAL B 1 75 ? -0.025 -31.969 -12.5 1 97.81 75 VAL B N 1
ATOM 2772 C CA . VAL B 1 75 ? -0.72 -31.984 -13.789 1 97.81 75 VAL B CA 1
ATOM 2773 C C . VAL B 1 75 ? -1.837 -30.938 -13.781 1 97.81 75 VAL B C 1
ATOM 2775 O O . VAL B 1 75 ? -2.793 -31.047 -13.016 1 97.81 75 VAL B O 1
ATOM 2778 N N . VAL B 1 76 ? -1.756 -30.062 -14.695 1 98.19 76 VAL B N 1
ATOM 2779 C CA . VAL B 1 76 ? -2.686 -28.938 -14.734 1 98.19 76 VAL B CA 1
ATOM 2780 C C . VAL B 1 76 ? -4.059 -29.422 -15.203 1 98.19 76 VAL B C 1
ATOM 2782 O O . VAL B 1 76 ? -4.168 -30.109 -16.234 1 98.19 76 VAL B O 1
ATOM 2785 N N . SER B 1 77 ? -5.047 -29.062 -14.477 1 97.94 77 SER B N 1
ATOM 2786 C CA . SER B 1 77 ? -6.43 -29.359 -14.828 1 97.94 77 SER B CA 1
ATOM 2787 C C . SER B 1 77 ? -7.074 -28.172 -15.562 1 97.94 77 SER B C 1
ATOM 2789 O O . SER B 1 77 ? -7.777 -28.359 -16.547 1 97.94 77 SER B O 1
ATOM 2791 N N . SER B 1 78 ? -6.848 -27 -15.078 1 98.12 78 SER B N 1
ATOM 2792 C CA . SER B 1 78 ? -7.395 -25.797 -15.695 1 98.12 78 SER B CA 1
ATOM 2793 C C . SER B 1 78 ? -6.551 -24.578 -15.352 1 98.12 78 SER B C 1
ATOM 2795 O O . SER B 1 78 ? -5.832 -24.562 -14.352 1 98.12 78 SER B O 1
ATOM 2797 N N . VAL B 1 79 ? -6.609 -23.641 -16.266 1 98.38 79 VAL B N 1
ATOM 2798 C CA . VAL B 1 79 ? -5.977 -22.344 -16.062 1 98.38 79 VAL B CA 1
ATOM 2799 C C . VAL B 1 79 ? -6.98 -21.234 -16.359 1 98.38 79 VAL B C 1
ATOM 2801 O O . VAL B 1 79 ? -7.66 -21.25 -17.391 1 98.38 79 VAL B O 1
ATOM 2804 N N . SER B 1 80 ? -7.059 -20.328 -15.438 1 98.31 80 SER B N 1
ATOM 2805 C CA . SER B 1 80 ? -7.902 -19.156 -15.617 1 98.31 80 SER B CA 1
ATOM 2806 C C . SER B 1 80 ? -7.105 -17.875 -15.43 1 98.31 80 SER B C 1
ATOM 2808 O O . SER B 1 80 ? -6.176 -17.828 -14.617 1 98.31 80 SER B O 1
ATOM 2810 N N . ARG B 1 81 ? -7.492 -16.859 -16.188 1 97.56 81 ARG B N 1
ATOM 2811 C CA . ARG B 1 81 ? -6.898 -15.539 -16.062 1 97.56 81 ARG B CA 1
ATOM 2812 C C . ARG B 1 81 ? -7.797 -14.617 -15.242 1 97.56 81 ARG B C 1
ATOM 2814 O O . ARG B 1 81 ? -9.016 -14.602 -15.43 1 97.56 81 ARG B O 1
ATOM 2821 N N . ILE B 1 82 ? -7.203 -13.93 -14.367 1 97.19 82 ILE B N 1
ATOM 2822 C CA . ILE B 1 82 ? -7.922 -12.93 -13.594 1 97.19 82 ILE B CA 1
ATOM 2823 C C . ILE B 1 82 ? -7.852 -11.578 -14.312 1 97.19 82 ILE B C 1
ATOM 2825 O O . ILE B 1 82 ? -6.766 -11.039 -14.516 1 97.19 82 ILE B O 1
ATOM 2829 N N . GLU B 1 83 ? -8.992 -11.102 -14.656 1 95.38 83 GLU B N 1
ATOM 2830 C CA . GLU B 1 83 ? -9.102 -9.773 -15.258 1 95.38 83 GLU B CA 1
ATOM 2831 C C . GLU B 1 83 ? -9.734 -8.773 -14.297 1 95.38 83 GLU B C 1
ATOM 2833 O O . GLU B 1 83 ? -10.953 -8.664 -14.219 1 95.38 83 GLU B O 1
ATOM 2838 N N . ASN B 1 84 ? -8.906 -8.164 -13.602 1 93 84 ASN B N 1
ATOM 2839 C CA . ASN B 1 84 ? -9.289 -7.184 -12.586 1 93 84 ASN B CA 1
ATOM 2840 C C . ASN B 1 84 ? -8.68 -5.816 -12.875 1 93 84 ASN B C 1
ATOM 2842 O O . ASN B 1 84 ? -7.527 -5.555 -12.523 1 93 84 ASN B O 1
ATOM 2846 N N . ALA B 1 85 ? -9.461 -4.973 -13.422 1 88.81 85 ALA B N 1
ATOM 2847 C CA . ALA B 1 85 ? -8.977 -3.689 -13.922 1 88.81 85 ALA B CA 1
ATOM 2848 C C . ALA B 1 85 ? -8.453 -2.818 -12.781 1 88.81 85 ALA B C 1
ATOM 2850 O O . ALA B 1 85 ? -7.434 -2.135 -12.938 1 88.81 85 ALA B O 1
ATOM 2851 N N . SER B 1 86 ? -9.086 -2.861 -11.688 1 87.69 86 SER B N 1
ATOM 2852 C CA . SER B 1 86 ? -8.695 -2.031 -10.555 1 87.69 86 SER B CA 1
ATOM 2853 C C . SER B 1 86 ? -7.344 -2.467 -9.992 1 87.69 86 SER B C 1
ATOM 2855 O O . SER B 1 86 ? -6.461 -1.638 -9.766 1 87.69 86 SER B O 1
ATOM 2857 N N . LEU B 1 87 ? -7.203 -3.734 -9.812 1 92.62 87 LEU B N 1
ATOM 2858 C CA . LEU B 1 87 ? -5.941 -4.258 -9.305 1 92.62 87 LEU B CA 1
ATOM 2859 C C . LEU B 1 87 ? -4.805 -3.99 -10.289 1 92.62 87 LEU B C 1
ATOM 2861 O O . LEU B 1 87 ? -3.705 -3.609 -9.883 1 92.62 87 LEU B O 1
ATOM 2865 N N . PHE B 1 88 ? -5.145 -4.191 -11.523 1 92.81 88 PHE B N 1
ATOM 2866 C CA . PHE B 1 88 ? -4.113 -4 -12.539 1 92.81 88 PHE B CA 1
ATOM 2867 C C . PHE B 1 88 ? -3.689 -2.539 -12.617 1 92.81 88 PHE B C 1
ATOM 2869 O O . PHE B 1 88 ? -2.504 -2.236 -12.758 1 92.81 88 PHE B O 1
ATOM 2876 N N . THR B 1 89 ? -4.582 -1.674 -12.492 1 89.19 89 THR B N 1
ATOM 2877 C CA . THR B 1 89 ? -4.289 -0.246 -12.516 1 89.19 89 THR B CA 1
ATOM 2878 C C . THR B 1 89 ? -3.395 0.137 -11.336 1 89.19 89 THR B C 1
ATOM 2880 O O . THR B 1 89 ? -2.449 0.91 -11.492 1 89.19 89 THR B O 1
ATOM 2883 N N . SER B 1 90 ? -3.725 -0.359 -10.203 1 91.81 90 SER B N 1
ATOM 2884 C CA . SER B 1 90 ? -2.896 -0.096 -9.031 1 91.81 90 SER B CA 1
ATOM 2885 C C . SER B 1 90 ? -1.486 -0.645 -9.211 1 91.81 90 SER B C 1
ATOM 2887 O O . SER B 1 90 ? -0.508 0 -8.828 1 91.81 90 SER B O 1
ATOM 2889 N N . TYR B 1 91 ? -1.44 -1.808 -9.773 1 95.44 91 TYR B N 1
ATOM 2890 C CA . TYR B 1 91 ? -0.163 -2.453 -10.055 1 95.44 91 TYR B CA 1
ATOM 2891 C C . TYR B 1 91 ? 0.674 -1.618 -11.016 1 95.44 91 TYR B C 1
ATOM 2893 O O . TYR B 1 91 ? 1.854 -1.361 -10.758 1 95.44 91 TYR B O 1
ATOM 2901 N N . LYS B 1 92 ? 0.091 -1.131 -12.039 1 92.31 92 LYS B N 1
ATOM 2902 C CA . LYS B 1 92 ? 0.781 -0.315 -13.031 1 92.31 92 LYS B CA 1
ATOM 2903 C C . LYS B 1 92 ? 1.158 1.049 -12.461 1 92.31 92 LYS B C 1
ATOM 2905 O O . LYS B 1 92 ? 2.205 1.603 -12.797 1 92.31 92 LYS B O 1
ATOM 2910 N N . SER B 1 93 ? 0.289 1.559 -11.664 1 89.06 93 SER B N 1
ATOM 2911 C CA . SER B 1 93 ? 0.609 2.816 -11 1 89.06 93 SER B CA 1
ATOM 2912 C C . SER B 1 93 ? 1.843 2.676 -10.117 1 89.06 93 SER B C 1
ATOM 2914 O O . SER B 1 93 ? 2.705 3.555 -10.102 1 89.06 93 SER B O 1
ATOM 2916 N N . ARG B 1 94 ? 1.88 1.585 -9.43 1 93.69 94 ARG B N 1
ATOM 2917 C CA . ARG B 1 94 ? 3.043 1.336 -8.578 1 93.69 94 ARG B CA 1
ATOM 2918 C C . ARG B 1 94 ? 4.312 1.209 -9.414 1 93.69 94 ARG B C 1
ATOM 2920 O O . ARG B 1 94 ? 5.375 1.688 -9.016 1 93.69 94 ARG B O 1
ATOM 2927 N N . MET B 1 95 ? 4.184 0.562 -10.523 1 92.12 95 MET B N 1
ATOM 2928 C CA . MET B 1 95 ? 5.32 0.463 -11.438 1 92.12 95 MET B CA 1
ATOM 2929 C C . MET B 1 95 ? 5.828 1.848 -11.828 1 92.12 95 MET B C 1
ATOM 2931 O O . MET B 1 95 ? 7.035 2.105 -11.789 1 92.12 95 MET B O 1
ATOM 2935 N N . ASN B 1 96 ? 4.918 2.678 -12.141 1 85.31 96 ASN B N 1
ATOM 2936 C CA . ASN B 1 96 ? 5.281 4.039 -12.516 1 85.31 96 ASN B CA 1
ATOM 2937 C C . ASN B 1 96 ? 5.98 4.766 -11.367 1 85.31 96 ASN B C 1
ATOM 2939 O O . ASN B 1 96 ? 6.945 5.5 -11.586 1 85.31 96 ASN B O 1
ATOM 2943 N N . HIS B 1 97 ? 5.484 4.539 -10.227 1 87.12 97 HIS B N 1
ATOM 2944 C CA . HIS B 1 97 ? 6.086 5.148 -9.047 1 87.12 97 HIS B CA 1
ATOM 2945 C C . HIS B 1 97 ? 7.52 4.668 -8.844 1 87.12 97 HIS B C 1
ATOM 2947 O O . HIS B 1 97 ? 8.422 5.473 -8.586 1 87.12 97 HIS B O 1
ATOM 2953 N N . LEU B 1 98 ? 7.738 3.418 -8.984 1 88.5 98 LEU B N 1
ATOM 2954 C CA . LEU B 1 98 ? 9.062 2.854 -8.766 1 88.5 98 LEU B CA 1
ATOM 2955 C C . LEU B 1 98 ? 10.039 3.336 -9.836 1 88.5 98 LEU B C 1
ATOM 2957 O O . LEU B 1 98 ? 11.227 3.535 -9.555 1 88.5 98 LEU B O 1
ATOM 2961 N N . THR B 1 99 ? 9.555 3.508 -11 1 82.62 99 THR B N 1
ATOM 2962 C CA . THR B 1 99 ? 10.383 3.979 -12.109 1 82.62 99 THR B CA 1
ATOM 2963 C C . THR B 1 99 ? 10.859 5.406 -11.852 1 82.62 99 THR B C 1
ATOM 2965 O O . THR B 1 99 ? 11.93 5.801 -12.328 1 82.62 99 THR B O 1
ATOM 2968 N N . SER B 1 100 ? 10.094 6.102 -11.094 1 77.5 100 SER B N 1
ATOM 2969 C CA . SER B 1 100 ? 10.422 7.504 -10.844 1 77.5 100 SER B CA 1
ATOM 2970 C C . SER B 1 100 ? 11.617 7.633 -9.906 1 77.5 100 SER B C 1
ATOM 2972 O O . SER B 1 100 ? 12.258 8.68 -9.852 1 77.5 100 SER B O 1
ATOM 2974 N N . TYR B 1 101 ? 11.836 6.535 -9.148 1 76.31 101 TYR B N 1
ATOM 2975 C CA . TYR B 1 101 ? 13.008 6.578 -8.281 1 76.31 101 TYR B CA 1
ATOM 2976 C C . TYR B 1 101 ? 14.297 6.48 -9.094 1 76.31 101 TYR B C 1
ATOM 2978 O O . TYR B 1 101 ? 14.445 5.59 -9.93 1 76.31 101 TYR B O 1
ATOM 2986 N N . GLN B 1 102 ? 15.07 7.594 -9.141 1 66.69 102 GLN B N 1
ATOM 2987 C CA . GLN B 1 102 ? 16.375 7.598 -9.781 1 66.69 102 GLN B CA 1
ATOM 2988 C C . GLN B 1 102 ? 17.5 7.508 -8.75 1 66.69 102 GLN B C 1
ATOM 2990 O O . GLN B 1 102 ? 17.625 8.383 -7.891 1 66.69 102 GLN B O 1
ATOM 2995 N N . ASP B 1 103 ? 17.719 6.355 -8.391 1 66.81 103 ASP B N 1
ATOM 2996 C CA . ASP B 1 103 ? 18.875 6.195 -7.504 1 66.81 103 ASP B CA 1
ATOM 2997 C C . ASP B 1 103 ? 20.062 5.602 -8.242 1 66.81 103 ASP B C 1
ATOM 2999 O O . ASP B 1 103 ? 20.219 4.379 -8.312 1 66.81 103 ASP B O 1
ATOM 3003 N N . PRO B 1 104 ? 20.75 6.492 -8.797 1 60.94 104 PRO B N 1
ATOM 3004 C CA . PRO B 1 104 ? 21.844 5.98 -9.625 1 60.94 104 PRO B CA 1
ATOM 3005 C C . PRO B 1 104 ? 22.812 5.09 -8.852 1 60.94 104 PRO B C 1
ATOM 3007 O O . PRO B 1 104 ? 23.469 4.234 -9.438 1 60.94 104 PRO B O 1
ATOM 3010 N N . LEU B 1 105 ? 22.812 5.312 -7.625 1 64.38 105 LEU B N 1
ATOM 3011 C CA . LEU B 1 105 ? 23.781 4.551 -6.84 1 64.38 105 LEU B CA 1
ATOM 3012 C C . LEU B 1 105 ? 23.234 3.168 -6.504 1 64.38 105 LEU B C 1
ATOM 3014 O O . LEU B 1 105 ? 24 2.273 -6.121 1 64.38 105 LEU B O 1
ATOM 3018 N N . ASN B 1 106 ? 21.953 3.098 -6.707 1 64.62 106 ASN B N 1
ATOM 3019 C CA . ASN B 1 106 ? 21.344 1.802 -6.43 1 64.62 106 ASN B CA 1
ATOM 3020 C C . ASN B 1 106 ? 20.453 1.345 -7.578 1 64.62 106 ASN B C 1
ATOM 3022 O O . ASN B 1 106 ? 19.234 1.394 -7.473 1 64.62 106 ASN B O 1
ATOM 3026 N N . SER B 1 107 ? 21.109 0.944 -8.562 1 72.25 107 SER B N 1
ATOM 3027 C CA . SER B 1 107 ? 20.391 0.533 -9.766 1 72.25 107 SER B CA 1
ATOM 3028 C C . SER B 1 107 ? 19.672 -0.791 -9.555 1 72.25 107 SER B C 1
ATOM 3030 O O . SER B 1 107 ? 20.047 -1.584 -8.695 1 72.25 107 SER B O 1
ATOM 3032 N N . ILE B 1 108 ? 18.625 -0.837 -10.234 1 77.12 108 ILE B N 1
ATOM 3033 C CA . ILE B 1 108 ? 17.891 -2.102 -10.219 1 77.12 108 ILE B CA 1
ATOM 3034 C C . ILE B 1 108 ? 18.75 -3.199 -10.844 1 77.12 108 ILE B C 1
ATOM 3036 O O . ILE B 1 108 ? 19.25 -3.049 -11.969 1 77.12 108 ILE B O 1
ATOM 3040 N N . GLN B 1 109 ? 19.016 -4.227 -9.984 1 72.56 109 GLN B N 1
ATOM 3041 C CA . GLN B 1 109 ? 19.75 -5.387 -10.484 1 72.56 109 GLN B CA 1
ATOM 3042 C C . GLN B 1 109 ? 18.797 -6.527 -10.828 1 72.56 109 GLN B C 1
ATOM 3044 O O . GLN B 1 109 ? 18.062 -7.02 -9.961 1 72.56 109 GLN B O 1
ATOM 3049 N N . VAL B 1 110 ? 18.734 -6.723 -12.102 1 66.88 110 VAL B N 1
ATOM 3050 C CA . VAL B 1 110 ? 17.828 -7.77 -12.57 1 66.88 110 VAL B CA 1
ATOM 3051 C C . VAL B 1 110 ? 18.578 -9.102 -12.617 1 66.88 110 VAL B C 1
ATOM 3053 O O . VAL B 1 110 ? 19.641 -9.211 -13.234 1 66.88 110 VAL B O 1
ATOM 3056 N N . GLN B 1 111 ? 18.125 -9.906 -11.703 1 60.53 111 GLN B N 1
ATOM 3057 C CA . GLN B 1 111 ? 18.703 -11.242 -11.805 1 60.53 111 GLN B CA 1
ATOM 3058 C C . GLN B 1 111 ? 17.953 -12.094 -12.836 1 60.53 111 GLN B C 1
ATOM 3060 O O . GLN B 1 111 ? 16.719 -12.133 -12.836 1 60.53 111 GLN B O 1
ATOM 3065 N N . THR B 1 112 ? 18.641 -12.453 -13.852 1 55.06 112 THR B N 1
ATOM 3066 C CA . THR B 1 112 ? 18.062 -13.25 -14.938 1 55.06 112 THR B CA 1
ATOM 3067 C C . THR B 1 112 ? 17.672 -14.641 -14.445 1 55.06 112 THR B C 1
ATOM 3069 O O . THR B 1 112 ? 18.375 -15.234 -13.617 1 55.06 112 THR B O 1
ATOM 3072 N N . GLU B 1 113 ? 16.375 -14.93 -14.734 1 57.16 113 GLU B N 1
ATOM 3073 C CA . GLU B 1 113 ? 15.789 -16.219 -14.391 1 57.16 113 GLU B CA 1
ATOM 3074 C C . GLU B 1 113 ? 16.656 -17.375 -14.914 1 57.16 113 GLU B C 1
ATOM 3076 O O . GLU B 1 113 ? 17.219 -17.281 -16 1 57.16 113 GLU B O 1
ATOM 3081 N N . GLN B 1 114 ? 16.969 -18.219 -13.953 1 52.97 114 GLN B N 1
ATOM 3082 C CA . GLN B 1 114 ? 17.734 -19.406 -14.305 1 52.97 114 GLN B CA 1
ATOM 3083 C C . GLN B 1 114 ? 16.875 -20.422 -15.047 1 52.97 114 GLN B C 1
ATOM 3085 O O . GLN B 1 114 ? 17.359 -21.484 -15.43 1 52.97 114 GLN B O 1
ATOM 3090 N N . LEU B 1 115 ? 15.586 -20.031 -15.297 1 54.56 115 LEU B N 1
ATOM 3091 C CA . LEU B 1 115 ? 14.766 -21.078 -15.914 1 54.56 115 LEU B CA 1
ATOM 3092 C C . LEU B 1 115 ? 15.172 -21.297 -17.375 1 54.56 115 LEU B C 1
ATOM 3094 O O . LEU B 1 115 ? 15.641 -20.359 -18.031 1 54.56 115 LEU B O 1
ATOM 3098 N N . ALA B 1 116 ? 15.148 -22.531 -17.75 1 52.81 116 ALA B N 1
ATOM 3099 C CA . ALA B 1 116 ? 15.586 -23 -19.062 1 52.81 116 ALA B CA 1
ATOM 3100 C C . ALA B 1 116 ? 14.984 -22.141 -20.188 1 52.81 116 ALA B C 1
ATOM 3102 O O . ALA B 1 116 ? 13.758 -22.047 -20.297 1 52.81 116 ALA B O 1
ATOM 3103 N N . LYS B 1 117 ? 15.781 -21.344 -21.016 1 57.69 117 LYS B N 1
ATOM 3104 C CA . LYS B 1 117 ? 15.602 -20.328 -22.047 1 57.69 117 LYS B CA 1
ATOM 3105 C C . LYS B 1 117 ? 15.023 -20.938 -23.328 1 57.69 117 LYS B C 1
ATOM 3107 O O . LYS B 1 117 ? 14.547 -20.219 -24.203 1 57.69 117 LYS B O 1
ATOM 3112 N N . THR B 1 118 ? 14.906 -22.266 -23.375 1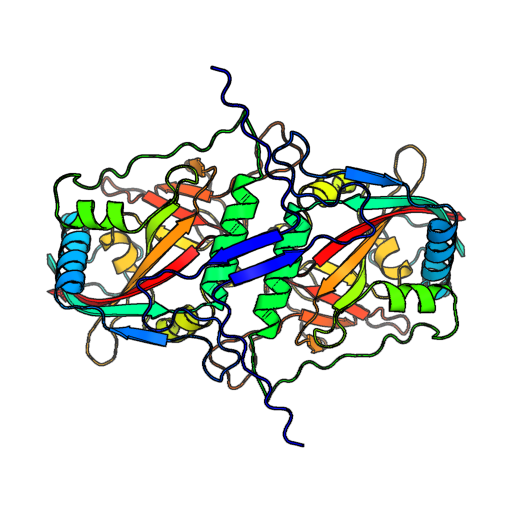 55.25 118 THR B N 1
ATOM 3113 C CA . THR B 1 118 ? 14.656 -22.734 -24.734 1 55.25 118 THR B CA 1
ATOM 3114 C C . THR B 1 118 ? 13.273 -23.359 -24.844 1 55.25 118 THR B C 1
ATOM 3116 O O . THR B 1 118 ? 12.969 -24.047 -25.828 1 55.25 118 THR B O 1
ATOM 3119 N N . SER B 1 119 ? 12.375 -23.047 -24.016 1 66.12 119 SER B N 1
ATOM 3120 C CA . SER B 1 119 ? 11.07 -23.703 -24.125 1 66.12 119 SER B CA 1
ATOM 3121 C C . SER B 1 119 ? 10 -22.734 -24.578 1 66.12 119 SER B C 1
ATOM 3123 O O . SER B 1 119 ? 10.188 -21.516 -24.5 1 66.12 119 SER B O 1
ATOM 3125 N N . LYS B 1 120 ? 9.016 -23.297 -25.391 1 72.25 120 LYS B N 1
ATOM 3126 C CA . LYS B 1 120 ? 7.816 -22.547 -25.719 1 72.25 120 LYS B CA 1
ATOM 3127 C C . LYS B 1 120 ? 7.34 -21.719 -24.531 1 72.25 120 LYS B C 1
ATOM 3129 O O . LYS B 1 120 ? 6.867 -20.594 -24.703 1 72.25 120 LYS B O 1
ATOM 3134 N N . SER B 1 121 ? 7.559 -22.25 -23.484 1 74.25 121 SER B N 1
ATOM 3135 C CA . SER B 1 121 ? 7.16 -21.578 -22.25 1 74.25 121 SER B CA 1
ATOM 3136 C C . SER B 1 121 ? 7.996 -20.344 -21.984 1 74.25 121 SER B C 1
ATOM 3138 O O . SER B 1 121 ? 7.465 -19.297 -21.609 1 74.25 121 SER B O 1
ATOM 3140 N N . PHE B 1 122 ? 9.133 -20.438 -22.312 1 70.44 122 PHE B N 1
ATOM 3141 C CA . PHE B 1 122 ? 10.031 -19.297 -22.156 1 70.44 122 PHE B CA 1
ATOM 3142 C C . PHE B 1 122 ? 9.711 -18.203 -23.156 1 70.44 122 PHE B C 1
ATOM 3144 O O . PHE B 1 122 ? 9.734 -17.016 -22.828 1 70.44 122 PHE B O 1
ATOM 3151 N N . GLU B 1 123 ? 9.391 -18.703 -24.297 1 76.56 123 GLU B N 1
ATOM 3152 C CA . GLU B 1 123 ? 9.031 -17.75 -25.344 1 76.56 123 GLU B CA 1
ATOM 3153 C C . GLU B 1 123 ? 7.758 -16.984 -24.984 1 76.56 123 GLU B C 1
ATOM 3155 O O . GLU B 1 123 ? 7.668 -15.773 -25.219 1 76.56 123 GLU B O 1
ATOM 3160 N N . TRP B 1 124 ? 6.852 -17.703 -24.469 1 81.81 124 TRP B N 1
ATOM 3161 C CA . TRP B 1 124 ? 5.609 -17.062 -24.047 1 81.81 124 TRP B CA 1
ATOM 3162 C C . TRP B 1 124 ? 5.879 -15.992 -23 1 81.81 124 TRP B C 1
ATOM 3164 O O . TRP B 1 124 ? 5.328 -14.891 -23.062 1 81.81 124 TRP B O 1
ATOM 3174 N N . MET B 1 125 ? 6.691 -16.25 -22.172 1 76.19 125 MET B N 1
ATOM 3175 C CA . MET B 1 125 ? 7.008 -15.312 -21.094 1 76.19 125 MET B CA 1
ATOM 3176 C C . MET B 1 125 ? 7.629 -14.031 -21.641 1 76.19 125 MET B C 1
ATOM 3178 O O . MET B 1 125 ? 7.414 -12.945 -21.094 1 76.19 125 MET B O 1
ATOM 3182 N N . LYS B 1 126 ? 8.227 -14.172 -22.734 1 74.5 126 LYS B N 1
ATOM 3183 C CA . LYS B 1 126 ? 8.844 -13.008 -23.375 1 74.5 126 LYS B CA 1
ATOM 3184 C C . LYS B 1 126 ? 7.805 -12.141 -24.078 1 74.5 126 LYS B C 1
ATOM 3186 O O . LYS B 1 126 ? 8.016 -10.945 -24.266 1 74.5 126 LYS B O 1
ATOM 3191 N N . THR B 1 127 ? 6.75 -12.797 -24.375 1 79.75 127 THR B N 1
ATOM 3192 C CA . THR B 1 127 ? 5.766 -12.078 -25.188 1 79.75 127 THR B CA 1
ATOM 3193 C C . THR B 1 127 ? 4.758 -11.367 -24.281 1 79.75 127 THR B C 1
ATOM 3195 O O . THR B 1 127 ? 4.023 -10.484 -24.75 1 79.75 127 THR B O 1
ATOM 3198 N N . VAL B 1 128 ? 4.805 -11.672 -23.047 1 82.62 128 VAL B N 1
ATOM 3199 C CA . VAL B 1 128 ? 3.748 -11.164 -22.172 1 82.62 128 VAL B CA 1
ATOM 3200 C C . VAL B 1 128 ? 4.062 -9.727 -21.766 1 82.62 128 VAL B C 1
ATOM 3202 O O . VAL B 1 128 ? 3.219 -9.039 -21.188 1 82.62 128 VAL B O 1
ATOM 3205 N N . GLY B 1 129 ? 5.168 -9.18 -22.016 1 84.25 129 GLY B N 1
ATOM 3206 C CA . GLY B 1 129 ? 5.461 -7.766 -21.828 1 84.25 129 GLY B CA 1
ATOM 3207 C C . GLY B 1 129 ? 5.867 -7.41 -20.422 1 84.25 129 GLY B C 1
ATOM 3208 O O . GLY B 1 129 ? 5.438 -6.391 -19.875 1 84.25 129 GLY B O 1
ATOM 3209 N N . LEU B 1 130 ? 6.613 -8.289 -19.797 1 89.06 130 LEU B N 1
ATOM 3210 C CA . LEU B 1 130 ? 7.172 -7.941 -18.5 1 89.06 130 LEU B CA 1
ATOM 3211 C C . LEU B 1 130 ? 8.195 -6.82 -18.625 1 89.06 130 LEU B C 1
ATOM 3213 O O . LEU B 1 130 ? 8.969 -6.793 -19.578 1 89.06 130 LEU B O 1
ATOM 3217 N N . ASN B 1 131 ? 8.188 -5.934 -17.703 1 88.81 131 ASN B N 1
ATOM 3218 C CA . ASN B 1 131 ? 9.156 -4.84 -17.656 1 88.81 131 ASN B CA 1
ATOM 3219 C C . ASN B 1 131 ? 10.461 -5.273 -17 1 88.81 131 ASN B C 1
ATOM 3221 O O . ASN B 1 131 ? 10.617 -5.164 -15.781 1 88.81 131 ASN B O 1
ATOM 3225 N N . GLY B 1 132 ? 11.414 -5.727 -17.828 1 86.12 132 GLY B N 1
ATOM 3226 C CA . GLY B 1 132 ? 12.695 -6.18 -17.312 1 86.12 132 GLY B CA 1
ATOM 3227 C C . GLY B 1 132 ? 13.445 -5.102 -16.562 1 86.12 132 GLY B C 1
ATOM 3228 O O . GLY B 1 132 ? 14.141 -5.391 -15.586 1 86.12 132 GLY B O 1
ATOM 3229 N N . GLY B 1 133 ? 13.352 -3.877 -16.969 1 85.19 133 GLY B N 1
ATOM 3230 C CA . GLY B 1 133 ? 14.031 -2.766 -16.312 1 85.19 133 GLY B CA 1
ATOM 3231 C C . GLY B 1 133 ? 13.578 -2.557 -14.875 1 85.19 133 GLY B C 1
ATOM 3232 O O . GLY B 1 133 ? 14.336 -2.035 -14.055 1 85.19 133 GLY B O 1
ATOM 3233 N N . MET B 1 134 ? 12.398 -3.02 -14.555 1 90.31 134 MET B N 1
ATOM 3234 C CA . MET B 1 134 ? 11.852 -2.879 -13.211 1 90.31 134 MET B CA 1
ATOM 3235 C C . MET B 1 134 ? 11.945 -4.195 -12.445 1 90.31 134 MET B C 1
ATOM 3237 O O . MET B 1 134 ? 11.312 -4.355 -11.398 1 90.31 134 MET B O 1
ATOM 3241 N N . ASN B 1 135 ? 12.695 -5.129 -13.062 1 92.94 135 ASN B N 1
ATOM 3242 C CA . ASN B 1 135 ? 12.812 -6.441 -12.438 1 92.94 135 ASN B CA 1
ATOM 3243 C C . ASN B 1 135 ? 11.445 -7.082 -12.211 1 92.94 135 ASN B C 1
ATOM 3245 O O . ASN B 1 135 ? 11.164 -7.578 -11.117 1 92.94 135 ASN B O 1
ATOM 3249 N N . GLU B 1 136 ? 10.594 -6.879 -13.156 1 94.19 136 GLU B N 1
ATOM 3250 C CA . GLU B 1 136 ? 9.289 -7.539 -13.148 1 94.19 136 GLU B CA 1
ATOM 3251 C C . GLU B 1 136 ? 9.406 -9.008 -13.547 1 94.19 136 GLU B C 1
ATOM 3253 O O . GLU B 1 136 ? 10.031 -9.336 -14.555 1 94.19 136 GLU B O 1
ATOM 3258 N N . LYS B 1 137 ? 8.766 -9.875 -12.734 1 93.25 137 LYS B N 1
ATOM 3259 C CA . LYS B 1 137 ? 8.867 -11.312 -12.977 1 93.25 137 LYS B CA 1
ATOM 3260 C C . LYS B 1 137 ? 7.52 -11.992 -12.766 1 93.25 137 LYS B C 1
ATOM 3262 O O . LYS B 1 137 ? 6.668 -11.492 -12.031 1 93.25 137 LYS B O 1
ATOM 3267 N N . TYR B 1 138 ? 7.41 -13.109 -13.477 1 94.31 138 TYR B N 1
ATOM 3268 C CA . TYR B 1 138 ? 6.387 -14.078 -13.086 1 94.31 138 TYR B CA 1
ATOM 3269 C C . TYR B 1 138 ? 6.875 -14.953 -11.938 1 94.31 138 TYR B C 1
ATOM 3271 O O . TYR B 1 138 ? 7.938 -15.578 -12.031 1 94.31 138 TYR B O 1
ATOM 3279 N N . LEU B 1 139 ? 6.129 -14.977 -10.891 1 95.56 139 LEU B N 1
ATOM 3280 C CA . LEU B 1 139 ? 6.477 -15.781 -9.727 1 95.56 139 LEU B CA 1
ATOM 3281 C C . LEU B 1 139 ? 5.262 -16.547 -9.211 1 95.56 139 LEU B C 1
ATOM 3283 O O . LEU B 1 139 ? 4.121 -16.156 -9.469 1 95.56 139 LEU B O 1
ATOM 3287 N N . TRP B 1 140 ? 5.559 -17.578 -8.492 1 97.19 140 TRP B N 1
ATOM 3288 C CA . TRP B 1 140 ? 4.512 -18.469 -8.008 1 97.19 140 TRP B CA 1
ATOM 3289 C C . TRP B 1 140 ? 4.121 -18.109 -6.57 1 97.19 140 TRP B C 1
ATOM 3291 O O . TRP B 1 140 ? 4.984 -17.797 -5.75 1 97.19 140 TRP B O 1
ATOM 3301 N N . HIS B 1 141 ? 2.877 -18.234 -6.266 1 98.44 141 HIS B N 1
ATOM 3302 C CA . HIS B 1 141 ? 2.332 -18.156 -4.914 1 98.44 141 HIS B CA 1
ATOM 3303 C C . HIS B 1 141 ? 1.354 -19.297 -4.648 1 98.44 141 HIS B C 1
ATOM 3305 O O . HIS B 1 141 ? 0.461 -19.562 -5.461 1 98.44 141 HIS B O 1
ATOM 3311 N N . GLY B 1 142 ? 1.571 -19.969 -3.594 1 97.44 142 GLY B N 1
ATOM 3312 C CA . GLY B 1 142 ? 0.653 -21.016 -3.162 1 97.44 142 GLY B CA 1
ATOM 3313 C C . GLY B 1 142 ? -0.247 -20.578 -2.021 1 97.44 142 GLY B C 1
ATOM 3314 O O . GLY B 1 142 ? 0.172 -19.812 -1.146 1 97.44 142 GLY B O 1
ATOM 3315 N N . THR B 1 143 ? -1.461 -21.094 -2.074 1 95.06 143 THR B N 1
ATOM 3316 C CA . THR B 1 143 ? -2.4 -20.75 -1.015 1 95.06 143 THR B CA 1
ATOM 3317 C C . THR B 1 143 ? -3.459 -21.828 -0.853 1 95.06 143 THR B C 1
ATOM 3319 O O . THR B 1 143 ? -3.426 -22.844 -1.549 1 95.06 143 THR B O 1
ATOM 3322 N N . LYS B 1 144 ? -4.348 -21.641 0.057 1 96.62 144 LYS B N 1
ATOM 3323 C CA . LYS B 1 144 ? -5.484 -22.531 0.304 1 96.62 144 LYS B CA 1
ATOM 3324 C C . LYS B 1 144 ? -6.691 -22.109 -0.536 1 96.62 144 LYS B C 1
ATOM 3326 O O . LYS B 1 144 ? -6.836 -20.938 -0.889 1 96.62 144 LYS B O 1
ATOM 3331 N N . PRO B 1 145 ? -7.57 -23.094 -0.798 1 96.94 145 PRO B N 1
ATOM 3332 C CA . PRO B 1 145 ? -8.711 -22.828 -1.676 1 96.94 145 PRO B CA 1
ATOM 3333 C C . PRO B 1 145 ? -9.586 -21.672 -1.179 1 96.94 145 PRO B C 1
ATOM 3335 O O . PRO B 1 145 ? -10.156 -20.938 -1.984 1 96.94 145 PRO B O 1
ATOM 3338 N N . GLU B 1 146 ? -9.688 -21.469 0.074 1 96 146 GLU B N 1
ATOM 3339 C CA . GLU B 1 146 ? -10.609 -20.484 0.637 1 96 146 GLU B CA 1
ATOM 3340 C C . GLU B 1 146 ? -10.141 -19.062 0.343 1 96 146 GLU B C 1
ATOM 3342 O O . GLU B 1 146 ? -10.914 -18.109 0.474 1 96 146 GLU B O 1
ATOM 3347 N N . PHE B 1 147 ? -8.914 -18.922 -0.102 1 96.94 147 PHE B N 1
ATOM 3348 C CA . PHE B 1 147 ? -8.383 -17.578 -0.296 1 96.94 147 PHE B CA 1
ATOM 3349 C C . PHE B 1 147 ? -8.359 -17.203 -1.774 1 96.94 147 PHE B C 1
ATOM 3351 O O . PHE B 1 147 ? -8.086 -16.062 -2.131 1 96.94 147 PHE B O 1
ATOM 3358 N N . ILE B 1 148 ? -8.648 -18.125 -2.639 1 97.62 148 ILE B N 1
ATOM 3359 C CA . ILE B 1 148 ? -8.523 -17.906 -4.074 1 97.62 148 ILE B CA 1
ATOM 3360 C C . ILE B 1 148 ? -9.477 -16.781 -4.508 1 97.62 148 ILE B C 1
ATOM 3362 O O . ILE B 1 148 ? -9.07 -15.867 -5.227 1 97.62 148 ILE B O 1
ATOM 3366 N N . SER B 1 149 ? -10.688 -16.844 -4.035 1 96.56 149 SER B N 1
ATOM 3367 C CA . SER B 1 149 ? -11.68 -15.867 -4.445 1 96.56 149 SER B CA 1
ATOM 3368 C C . SER B 1 149 ? -11.32 -14.469 -3.939 1 96.56 149 SER B C 1
ATOM 3370 O O . SER B 1 149 ? -11.398 -13.492 -4.688 1 96.56 149 SER B O 1
ATOM 3372 N N . SER B 1 150 ? -10.922 -14.375 -2.725 1 96.06 150 SER B N 1
ATOM 3373 C CA . SER B 1 150 ? -10.617 -13.07 -2.145 1 96.06 150 SER B CA 1
ATOM 3374 C C . SER B 1 150 ? -9.367 -12.461 -2.781 1 96.06 150 SER B C 1
ATOM 3376 O O . SER B 1 150 ? -9.328 -11.266 -3.057 1 96.06 150 SER B O 1
ATOM 3378 N N . ILE B 1 151 ? -8.375 -13.273 -3.039 1 97.69 151 ILE B N 1
ATOM 3379 C CA . ILE B 1 151 ? -7.164 -12.773 -3.686 1 97.69 151 ILE B CA 1
ATOM 3380 C C . ILE B 1 151 ? -7.492 -12.312 -5.105 1 97.69 151 ILE B C 1
ATOM 3382 O O . ILE B 1 151 ? -6.969 -11.297 -5.57 1 97.69 151 ILE B O 1
ATOM 3386 N N . SER B 1 152 ? -8.344 -12.992 -5.75 1 97.12 152 SER B N 1
ATOM 3387 C CA . SER B 1 152 ? -8.75 -12.609 -7.102 1 97.12 152 SER B CA 1
ATOM 3388 C C . SER B 1 152 ? -9.492 -11.273 -7.098 1 97.12 152 SER B C 1
ATOM 3390 O O . SER B 1 152 ? -9.328 -10.477 -8.023 1 97.12 152 SER B O 1
ATOM 3392 N N . GLU B 1 153 ? -10.188 -11.094 -6.09 1 93.31 153 GLU B N 1
ATOM 3393 C CA . GLU B 1 153 ? -11.047 -9.914 -6.031 1 93.31 153 GLU B CA 1
ATOM 3394 C C . GLU B 1 153 ? -10.289 -8.711 -5.477 1 93.31 153 GLU B C 1
ATOM 3396 O O . GLU B 1 153 ? -10.445 -7.59 -5.973 1 93.31 153 GLU B O 1
ATOM 3401 N N . HIS B 1 154 ? -9.414 -8.945 -4.445 1 93.94 154 HIS B N 1
ATOM 3402 C CA . HIS B 1 154 ? -8.867 -7.812 -3.705 1 93.94 154 HIS B CA 1
ATOM 3403 C C . HIS B 1 154 ? -7.344 -7.777 -3.803 1 93.94 154 HIS B C 1
ATOM 3405 O O . HIS B 1 154 ? -6.711 -6.828 -3.34 1 93.94 154 HIS B O 1
ATOM 3411 N N . GLY B 1 155 ? -6.816 -8.789 -4.379 1 96.5 155 GLY B N 1
ATOM 3412 C CA . GLY B 1 155 ? -5.363 -8.867 -4.406 1 96.5 155 GLY B CA 1
ATOM 3413 C C . GLY B 1 155 ? -4.766 -9.375 -3.111 1 96.5 155 GLY B C 1
ATOM 3414 O O . GLY B 1 155 ? -5.492 -9.766 -2.197 1 96.5 155 GLY B O 1
ATOM 3415 N N . PHE B 1 156 ? -3.473 -9.438 -3.074 1 98.06 156 PHE B N 1
ATOM 3416 C CA . PHE B 1 156 ? -2.736 -9.836 -1.882 1 98.06 156 PHE B CA 1
ATOM 3417 C C . PHE B 1 156 ? -2.783 -8.742 -0.824 1 98.06 156 PHE B C 1
ATOM 3419 O O . PHE B 1 156 ? -3.076 -7.586 -1.134 1 98.06 156 PHE B O 1
ATOM 3426 N N . ASP B 1 157 ? -2.502 -9.156 0.37 1 97.75 157 ASP B N 1
ATOM 3427 C CA . ASP B 1 157 ? -2.498 -8.203 1.479 1 97.75 157 ASP B CA 1
ATOM 3428 C C . ASP B 1 157 ? -1.414 -8.555 2.496 1 97.75 157 ASP B C 1
ATOM 3430 O O . ASP B 1 157 ? -1.617 -9.414 3.355 1 97.75 157 ASP B O 1
ATOM 3434 N N . GLU B 1 158 ? -0.293 -7.887 2.453 1 98.12 158 GLU B N 1
ATOM 3435 C CA . GLU B 1 158 ? 0.829 -8.18 3.342 1 98.12 158 GLU B CA 1
ATOM 3436 C C . GLU B 1 158 ? 0.486 -7.848 4.793 1 98.12 158 GLU B C 1
ATOM 3438 O O . GLU B 1 158 ? 1.169 -8.297 5.715 1 98.12 158 GLU B O 1
ATOM 3443 N N . ARG B 1 159 ? -0.635 -7.211 5.031 1 97.12 159 ARG B N 1
ATOM 3444 C CA . ARG B 1 159 ? -0.99 -6.758 6.371 1 97.12 159 ARG B CA 1
ATOM 3445 C C . ARG B 1 159 ? -1.554 -7.906 7.207 1 97.12 159 ARG B C 1
ATOM 3447 O O . ARG B 1 159 ? -1.68 -7.789 8.43 1 97.12 159 ARG B O 1
ATOM 3454 N N . VAL B 1 160 ? -1.831 -9.008 6.562 1 95.56 160 VAL B N 1
ATOM 3455 C CA . VAL B 1 160 ? -2.295 -10.18 7.305 1 95.56 160 VAL B CA 1
ATOM 3456 C C . VAL B 1 160 ? -1.188 -11.227 7.359 1 95.56 160 VAL B C 1
ATOM 3458 O O . VAL B 1 160 ? -1.396 -12.328 7.867 1 95.56 160 VAL B O 1
ATOM 3461 N N . ALA B 1 161 ? -0.023 -10.93 6.793 1 95.62 161 ALA B N 1
ATOM 3462 C CA . ALA B 1 161 ? 1.104 -11.859 6.816 1 95.62 161 ALA B CA 1
ATOM 3463 C C . ALA B 1 161 ? 1.638 -12.039 8.234 1 95.62 161 ALA B C 1
ATOM 3465 O O . ALA B 1 161 ? 1.527 -11.141 9.062 1 95.62 161 ALA B O 1
ATOM 3466 N N . SER B 1 162 ? 2.203 -13.125 8.43 1 93.19 162 SER B N 1
ATOM 3467 C CA . SER B 1 162 ? 2.75 -13.43 9.742 1 93.19 162 SER B CA 1
ATOM 3468 C C . SER B 1 162 ? 3.936 -12.531 10.07 1 93.19 162 SER B C 1
ATOM 3470 O O . SER B 1 162 ? 4.82 -12.328 9.234 1 93.19 162 SER B O 1
ATOM 3472 N N . LEU B 1 163 ? 3.973 -12.078 11.297 1 92.94 163 LEU B N 1
ATOM 3473 C CA . LEU B 1 163 ? 5.078 -11.25 11.773 1 92.94 163 LEU B CA 1
ATOM 3474 C C . LEU B 1 163 ? 6.305 -12.109 12.078 1 92.94 163 LEU B C 1
ATOM 3476 O O . LEU B 1 163 ? 7.406 -11.586 12.242 1 92.94 163 LEU B O 1
ATOM 3480 N N . GLY B 1 164 ? 6.09 -13.398 12.062 1 89.94 164 GLY B N 1
ATOM 3481 C CA . GLY B 1 164 ? 7.168 -14.312 12.391 1 89.94 164 GLY B CA 1
ATOM 3482 C C . GLY B 1 164 ? 7.891 -14.844 11.172 1 89.94 164 GLY B C 1
ATOM 3483 O O . GLY B 1 164 ? 8.781 -15.695 11.289 1 89.94 164 GLY B O 1
ATOM 3484 N N . GLY B 1 165 ? 7.586 -14.367 10.031 1 88.19 165 GLY B N 1
ATOM 3485 C CA . GLY B 1 165 ? 8.242 -14.828 8.82 1 88.19 165 GLY B CA 1
ATOM 3486 C C . GLY B 1 165 ? 9.742 -14.578 8.82 1 88.19 165 GLY B C 1
ATOM 3487 O O . GLY B 1 165 ? 10.203 -13.539 9.305 1 88.19 165 GLY B O 1
ATOM 3488 N N . LEU B 1 166 ? 10.43 -15.438 8.25 1 87.56 166 LEU B N 1
ATOM 3489 C CA . LEU B 1 166 ? 11.883 -15.359 8.227 1 87.56 166 LEU B CA 1
ATOM 3490 C C . LEU B 1 166 ? 12.352 -14.039 7.617 1 87.56 166 LEU B C 1
ATOM 3492 O O . LEU B 1 166 ? 13.32 -13.445 8.086 1 87.56 166 LEU B O 1
ATOM 3496 N N . PHE B 1 167 ? 11.641 -13.641 6.578 1 92.69 167 PHE B N 1
ATOM 3497 C CA . PHE B 1 167 ? 12.031 -12.406 5.898 1 92.69 167 PHE B CA 1
ATOM 3498 C C . PHE B 1 167 ? 11 -11.305 6.137 1 92.69 167 PHE B C 1
ATOM 3500 O O . PHE B 1 167 ? 10.812 -10.438 5.289 1 92.69 167 PHE B O 1
ATOM 3507 N N . GLY B 1 168 ? 10.273 -11.445 7.273 1 94.12 168 GLY B N 1
ATOM 3508 C CA . GLY B 1 168 ? 9.328 -10.414 7.668 1 94.12 168 GLY B CA 1
ATOM 3509 C C . GLY B 1 168 ? 7.918 -10.664 7.16 1 94.12 168 GLY B C 1
ATOM 3510 O O . GLY B 1 168 ? 7.641 -11.719 6.582 1 94.12 168 GLY B O 1
ATOM 3511 N N . ALA B 1 169 ? 7.082 -9.672 7.441 1 96.38 169 ALA B N 1
ATOM 3512 C CA . ALA B 1 169 ? 5.664 -9.789 7.102 1 96.38 169 ALA B CA 1
ATOM 3513 C C . ALA B 1 169 ? 5.383 -9.211 5.723 1 96.38 169 ALA B C 1
ATOM 3515 O O . ALA B 1 169 ? 4.922 -8.07 5.605 1 96.38 169 ALA B O 1
ATOM 3516 N N . GLY B 1 170 ? 5.621 -10.008 4.676 1 97.38 170 GLY B N 1
ATOM 3517 C CA . GLY B 1 170 ? 5.383 -9.648 3.287 1 97.38 170 GLY B CA 1
ATOM 3518 C C . GLY B 1 170 ? 4.648 -10.719 2.506 1 97.38 170 GLY B C 1
ATOM 3519 O O . GLY B 1 170 ? 4.113 -11.664 3.09 1 97.38 170 GLY B O 1
ATOM 3520 N N . VAL B 1 171 ? 4.469 -10.469 1.248 1 98.19 171 VAL B N 1
ATOM 3521 C CA . VAL B 1 171 ? 3.938 -11.477 0.337 1 98.19 171 VAL B CA 1
ATOM 3522 C C . VAL B 1 171 ? 5.086 -12.289 -0.266 1 98.19 171 VAL B C 1
ATOM 3524 O O . VAL B 1 171 ? 5.984 -11.727 -0.894 1 98.19 171 VAL B O 1
ATOM 3527 N N . TYR B 1 172 ? 5.008 -13.594 -0.076 1 96.19 172 TYR B N 1
ATOM 3528 C CA . TYR B 1 172 ? 6.09 -14.492 -0.473 1 96.19 172 TYR B CA 1
ATOM 3529 C C . TYR B 1 172 ? 5.797 -15.133 -1.822 1 96.19 172 TYR B C 1
ATOM 3531 O O . TYR B 1 172 ? 4.703 -15.672 -2.037 1 96.19 172 TYR B O 1
ATOM 3539 N N . PHE B 1 173 ? 6.789 -15.086 -2.633 1 96.88 173 PHE B N 1
ATOM 3540 C CA . PHE B 1 173 ? 6.738 -15.742 -3.932 1 96.88 173 PHE B CA 1
ATOM 3541 C C . PHE B 1 173 ? 7.953 -16.641 -4.133 1 96.88 173 PHE B C 1
ATOM 3543 O O . PHE B 1 173 ? 8.922 -16.562 -3.373 1 96.88 173 PHE B O 1
ATOM 3550 N N . ALA B 1 174 ? 7.812 -17.469 -5.172 1 94.38 174 ALA B N 1
ATOM 3551 C CA . ALA B 1 174 ? 8.922 -18.359 -5.484 1 94.38 174 ALA B CA 1
ATOM 3552 C C . ALA B 1 174 ? 9.125 -18.484 -6.992 1 94.38 174 ALA B C 1
ATOM 3554 O O . ALA B 1 174 ? 8.164 -18.359 -7.762 1 94.38 174 ALA B O 1
ATOM 3555 N N . GLU B 1 175 ? 10.328 -18.703 -7.336 1 91.69 175 GLU B N 1
ATOM 3556 C CA . GLU B 1 175 ? 10.648 -19 -8.727 1 91.69 175 GLU B CA 1
ATOM 3557 C C . GLU B 1 175 ? 10.25 -20.438 -9.086 1 91.69 175 GLU B C 1
ATOM 3559 O O . GLU B 1 175 ? 9.867 -20.703 -10.227 1 91.69 175 GLU B O 1
ATOM 3564 N N . TYR B 1 176 ? 10.32 -21.234 -8.141 1 91.62 176 TYR B N 1
ATOM 3565 C CA . TYR B 1 176 ? 9.953 -22.625 -8.336 1 91.62 176 TYR B CA 1
ATOM 3566 C C . TYR B 1 176 ? 8.562 -22.906 -7.773 1 91.62 176 TYR B C 1
ATOM 3568 O O . TYR B 1 176 ? 8.312 -22.688 -6.586 1 91.62 176 TYR B O 1
ATOM 3576 N N . CYS B 1 177 ? 7.758 -23.5 -8.609 1 94.44 177 CYS B N 1
ATOM 3577 C CA . CYS B 1 177 ? 6.387 -23.766 -8.18 1 94.44 177 CYS B CA 1
ATOM 3578 C C . CYS B 1 177 ? 6.359 -24.812 -7.078 1 94.44 177 CYS B C 1
ATOM 3580 O O . CYS B 1 177 ? 5.453 -24.828 -6.242 1 94.44 177 CYS B O 1
ATOM 3582 N N . SER B 1 178 ? 7.379 -25.672 -7.004 1 93.12 178 SER B N 1
ATOM 3583 C CA . SER B 1 178 ? 7.445 -26.719 -5.98 1 93.12 178 SER B CA 1
ATOM 3584 C C . SER B 1 178 ? 7.551 -26.109 -4.586 1 93.12 178 SER B C 1
ATOM 3586 O O . SER B 1 178 ? 7.062 -26.703 -3.613 1 93.12 178 SER B O 1
ATOM 3588 N N . LYS B 1 179 ? 8.188 -24.953 -4.492 1 92.06 179 LYS B N 1
ATOM 3589 C CA . LYS B 1 179 ? 8.242 -24.266 -3.211 1 92.06 179 LYS B CA 1
ATOM 3590 C C . LYS B 1 179 ? 6.859 -23.734 -2.812 1 92.06 179 LYS B C 1
ATOM 3592 O O . LYS B 1 179 ? 6.422 -23.938 -1.677 1 92.06 179 LYS B O 1
ATOM 3597 N N . SER B 1 180 ? 6.156 -23.141 -3.699 1 95.25 180 SER B N 1
ATOM 3598 C CA . SER B 1 180 ? 4.828 -22.578 -3.43 1 95.25 180 SER B CA 1
ATOM 3599 C C . SER B 1 180 ? 3.811 -23.688 -3.188 1 95.25 180 SER B C 1
ATOM 3601 O O . SER B 1 180 ? 2.863 -23.516 -2.42 1 95.25 180 SER B O 1
ATOM 3603 N N . ASP B 1 181 ? 4.047 -24.766 -3.832 1 95.75 181 ASP B N 1
ATOM 3604 C CA . ASP B 1 181 ? 3.184 -25.922 -3.676 1 95.75 181 ASP B CA 1
ATOM 3605 C C . ASP B 1 181 ? 3.121 -26.375 -2.215 1 95.75 181 ASP B C 1
ATOM 3607 O O . ASP B 1 181 ? 2.105 -26.906 -1.768 1 95.75 181 ASP B O 1
ATOM 3611 N N . GLN B 1 182 ? 4.176 -26.172 -1.495 1 93.25 182 GLN B N 1
ATOM 3612 C CA . GLN B 1 182 ? 4.23 -26.578 -0.097 1 93.25 182 GLN B CA 1
ATOM 3613 C C . GLN B 1 182 ? 3.107 -25.938 0.712 1 93.25 182 GLN B C 1
ATOM 3615 O O . GLN B 1 182 ? 2.684 -26.484 1.735 1 93.25 182 GLN B O 1
ATOM 3620 N N . TYR B 1 183 ? 2.547 -24.859 0.255 1 94.31 183 TYR B N 1
ATOM 3621 C CA . TYR B 1 183 ? 1.574 -24.078 1.023 1 94.31 183 TYR B CA 1
ATOM 3622 C C . TYR B 1 183 ? 0.154 -24.391 0.562 1 94.31 183 TYR B C 1
ATOM 3624 O O . TYR B 1 183 ? -0.81 -23.828 1.098 1 94.31 183 TYR B O 1
ATOM 3632 N N . CYS B 1 184 ? 0.021 -25.25 -0.36 1 97.06 184 CYS B N 1
ATOM 3633 C CA . CYS B 1 184 ? -1.284 -25.5 -0.958 1 97.06 184 CYS B CA 1
ATOM 3634 C C . CYS B 1 184 ? -1.986 -26.656 -0.257 1 97.06 184 CYS B C 1
ATOM 3636 O O . CYS B 1 184 ? -1.335 -27.578 0.227 1 97.06 184 CYS B O 1
ATOM 3638 N N . THR B 1 185 ? -3.293 -26.531 -0.17 1 97.25 185 THR B N 1
ATOM 3639 C CA . THR B 1 185 ? -4.168 -27.625 0.252 1 97.25 185 THR B CA 1
ATOM 3640 C C . THR B 1 185 ? -5.207 -27.922 -0.823 1 97.25 185 THR B C 1
ATOM 3642 O O . THR B 1 185 ? -5.523 -27.062 -1.651 1 97.25 185 THR B O 1
ATOM 3645 N N . PRO B 1 186 ? -5.703 -29.109 -0.832 1 96.75 186 PRO B N 1
ATOM 3646 C CA . PRO B 1 186 ? -6.652 -29.484 -1.881 1 96.75 186 PRO B CA 1
ATOM 3647 C C . PRO B 1 186 ? -8.055 -28.922 -1.63 1 96.75 186 PRO B C 1
ATOM 3649 O O . PRO B 1 186 ? -8.43 -28.672 -0.481 1 96.75 186 PRO B O 1
ATOM 3652 N N . ASP B 1 187 ? -8.734 -28.719 -2.713 1 97.44 187 ASP B N 1
ATOM 3653 C CA . ASP B 1 187 ? -10.156 -28.391 -2.598 1 97.44 187 ASP B CA 1
ATOM 3654 C C . ASP B 1 187 ? -11 -29.656 -2.541 1 97.44 187 ASP B C 1
ATOM 3656 O O . ASP B 1 187 ? -10.484 -30.75 -2.324 1 97.44 187 ASP B O 1
ATOM 3660 N N . ARG B 1 188 ? -12.289 -29.531 -2.605 1 96 188 ARG B N 1
ATOM 3661 C CA . ARG B 1 188 ? -13.219 -30.656 -2.48 1 96 188 ARG B CA 1
ATOM 3662 C C . ARG B 1 188 ? -13.008 -31.672 -3.598 1 96 188 ARG B C 1
ATOM 3664 O O . ARG B 1 188 ? -13.336 -32.844 -3.445 1 96 188 ARG B O 1
ATOM 3671 N N . ASN B 1 189 ? -12.477 -31.25 -4.688 1 95.81 189 ASN B N 1
ATOM 3672 C CA . ASN B 1 189 ? -12.219 -32.125 -5.828 1 95.81 189 ASN B CA 1
ATOM 3673 C C . ASN B 1 189 ? -10.789 -32.656 -5.816 1 95.81 189 ASN B C 1
ATOM 3675 O O . ASN B 1 189 ? -10.297 -33.156 -6.836 1 95.81 189 ASN B O 1
ATOM 3679 N N . ASN B 1 190 ? -10.102 -32.406 -4.77 1 95.44 190 ASN B N 1
ATOM 3680 C CA . ASN B 1 190 ? -8.719 -32.844 -4.602 1 95.44 190 ASN B CA 1
ATOM 3681 C C . ASN B 1 190 ? -7.781 -32.094 -5.562 1 95.44 190 ASN B C 1
ATOM 3683 O O . ASN B 1 190 ? -6.805 -32.688 -6.039 1 95.44 190 ASN B O 1
ATOM 3687 N N . GLU B 1 191 ? -8.141 -30.953 -5.91 1 97.44 191 GLU B N 1
ATOM 3688 C CA . GLU B 1 191 ? -7.285 -30.109 -6.742 1 97.44 191 GLU B CA 1
ATOM 3689 C C . GLU B 1 191 ? -6.594 -29.031 -5.906 1 97.44 191 GLU B C 1
ATOM 3691 O O . GLU B 1 191 ? -7.172 -28.516 -4.945 1 97.44 191 GLU B O 1
ATOM 3696 N N . TYR B 1 192 ? -5.438 -28.828 -6.309 1 97.88 192 TYR B N 1
ATOM 3697 C CA . TYR B 1 192 ? -4.641 -27.781 -5.691 1 97.88 192 TYR B CA 1
ATOM 3698 C C . TYR B 1 192 ? -4.605 -26.531 -6.574 1 97.88 192 TYR B C 1
ATOM 3700 O O . TYR B 1 192 ? -4.945 -26.594 -7.758 1 97.88 192 TYR B O 1
ATOM 3708 N N . SER B 1 193 ? -4.25 -25.406 -5.949 1 98.19 193 SER B N 1
ATOM 3709 C CA . SER B 1 193 ? -4.258 -24.156 -6.719 1 98.19 193 SER B CA 1
ATOM 3710 C C . SER B 1 193 ? -2.988 -23.344 -6.473 1 98.19 193 SER B C 1
ATOM 3712 O O . SER B 1 193 ? -2.523 -23.25 -5.336 1 98.19 193 SER B O 1
ATOM 3714 N N . LEU B 1 194 ? -2.461 -22.859 -7.535 1 98.44 194 LEU B N 1
ATOM 3715 C CA . LEU B 1 194 ? -1.359 -21.906 -7.523 1 98.44 194 LEU B CA 1
ATOM 3716 C C . LEU B 1 194 ? -1.753 -20.625 -8.234 1 98.44 194 LEU B C 1
ATOM 3718 O O . LEU B 1 194 ? -2.574 -20.641 -9.156 1 98.44 194 LEU B O 1
ATOM 3722 N N . PHE B 1 195 ? -1.167 -19.578 -7.754 1 98.81 195 PHE B N 1
ATOM 3723 C CA . PHE B 1 195 ? -1.199 -18.344 -8.531 1 98.81 195 PHE B CA 1
ATOM 3724 C C . PHE B 1 195 ? 0.11 -18.141 -9.289 1 98.81 195 PHE B C 1
ATOM 3726 O O . PHE B 1 195 ? 1.189 -18.391 -8.742 1 98.81 195 PHE B O 1
ATOM 3733 N N . LEU B 1 196 ? 0.028 -17.812 -10.531 1 97.94 196 LEU B N 1
ATOM 3734 C CA . LEU B 1 196 ? 1.125 -17.188 -11.258 1 97.94 196 LEU B CA 1
ATOM 3735 C C . LEU B 1 196 ? 0.947 -15.672 -11.297 1 97.94 196 LEU B C 1
ATOM 3737 O O . LEU B 1 196 ? -0.043 -15.172 -11.836 1 97.94 196 LEU B O 1
ATOM 3741 N N . CYS B 1 197 ? 1.934 -14.977 -10.758 1 98.06 197 CYS B N 1
ATOM 3742 C CA . CYS B 1 197 ? 1.746 -13.555 -10.492 1 98.06 197 CYS B CA 1
ATOM 3743 C C . CYS B 1 197 ? 2.795 -12.719 -11.219 1 98.06 197 CYS B C 1
ATOM 3745 O O . CYS B 1 197 ? 3.947 -13.141 -11.344 1 98.06 197 CYS B O 1
ATOM 3747 N N . ARG B 1 198 ? 2.357 -11.555 -11.695 1 96.94 198 ARG B N 1
ATOM 3748 C CA . ARG B 1 198 ? 3.324 -10.516 -12.016 1 96.94 198 ARG B CA 1
ATOM 3749 C C . ARG B 1 198 ? 3.818 -9.812 -10.75 1 96.94 198 ARG B C 1
ATOM 3751 O O . ARG B 1 198 ? 3.018 -9.367 -9.93 1 96.94 198 ARG B O 1
ATOM 3758 N N . VAL B 1 199 ? 5.086 -9.758 -10.594 1 97.62 199 VAL B N 1
ATOM 3759 C CA . VAL B 1 199 ? 5.641 -9.148 -9.391 1 97.62 199 VAL B CA 1
ATOM 3760 C C . VAL B 1 199 ? 6.707 -8.125 -9.773 1 97.62 199 VAL B C 1
ATOM 3762 O O . VAL B 1 199 ? 7.617 -8.422 -10.547 1 97.62 199 VAL B O 1
ATOM 3765 N N . LEU B 1 200 ? 6.543 -6.914 -9.25 1 96.81 200 LEU B N 1
ATOM 3766 C CA . LEU B 1 200 ? 7.535 -5.852 -9.383 1 96.81 200 LEU B CA 1
ATOM 3767 C C . LEU B 1 200 ? 8.562 -5.93 -8.258 1 96.81 200 LEU B C 1
ATOM 3769 O O . LEU B 1 200 ? 8.297 -5.484 -7.141 1 96.81 200 LEU B O 1
ATOM 3773 N N . LEU B 1 201 ? 9.727 -6.406 -8.609 1 96.19 201 LEU B N 1
ATOM 3774 C CA . LEU B 1 201 ? 10.734 -6.574 -7.566 1 96.19 201 LEU B CA 1
ATOM 3775 C C . LEU B 1 201 ? 11.57 -5.309 -7.41 1 96.19 201 LEU B C 1
ATOM 3777 O O . LEU B 1 201 ? 12.141 -5.062 -6.344 1 96.19 201 LEU B O 1
ATOM 3781 N N . GLY B 1 202 ? 11.688 -4.504 -8.453 1 94.19 202 GLY B N 1
ATOM 3782 C CA . GLY B 1 202 ? 12.453 -3.27 -8.375 1 94.19 202 GLY B CA 1
ATOM 3783 C C . GLY B 1 202 ? 13.859 -3.465 -7.84 1 94.19 202 GLY B C 1
ATOM 3784 O O . GLY B 1 202 ? 14.586 -4.348 -8.297 1 94.19 202 GLY B O 1
ATOM 3785 N N . ARG B 1 203 ? 14.273 -2.541 -6.996 1 93.12 203 ARG B N 1
ATOM 3786 C CA . ARG B 1 203 ? 15.555 -2.67 -6.301 1 93.12 203 ARG B CA 1
ATOM 3787 C C . ARG B 1 203 ? 15.477 -3.727 -5.203 1 93.12 203 ARG B C 1
ATOM 3789 O O . ARG B 1 203 ? 14.797 -3.531 -4.191 1 93.12 203 ARG B O 1
ATOM 3796 N N . GLN B 1 204 ? 16.141 -4.738 -5.426 1 92.56 204 GLN B N 1
ATOM 3797 C CA . GLN B 1 204 ? 16.062 -5.91 -4.562 1 92.56 204 GLN B CA 1
ATOM 3798 C C . GLN B 1 204 ? 17.312 -6.062 -3.721 1 92.56 204 GLN B C 1
ATOM 3800 O O . GLN B 1 204 ? 18.422 -5.816 -4.203 1 92.56 204 GLN B O 1
ATOM 3805 N N . ILE B 1 205 ? 17.109 -6.43 -2.498 1 91.12 205 ILE B N 1
ATOM 3806 C CA . ILE B 1 205 ? 18.266 -6.719 -1.647 1 91.12 205 ILE B CA 1
ATOM 3807 C C . ILE B 1 205 ? 18.297 -8.211 -1.308 1 91.12 205 ILE B C 1
ATOM 3809 O O . ILE B 1 205 ? 17.25 -8.812 -1.053 1 91.12 205 ILE B O 1
ATOM 3813 N N . TYR B 1 206 ? 19.438 -8.742 -1.421 1 87.19 206 TYR B N 1
ATOM 3814 C CA . TYR B 1 206 ? 19.625 -10.109 -0.971 1 87.19 206 TYR B CA 1
ATOM 3815 C C . TYR B 1 206 ? 19.875 -10.164 0.533 1 87.19 206 TYR B C 1
ATOM 3817 O O . TYR B 1 206 ? 20.766 -9.492 1.045 1 87.19 206 TYR B O 1
ATOM 3825 N N . TYR B 1 207 ? 18.969 -10.781 1.116 1 77.25 207 TYR B N 1
ATOM 3826 C CA . TYR B 1 207 ? 19.078 -10.766 2.57 1 77.25 207 TYR B CA 1
ATOM 3827 C C . TYR B 1 207 ? 19.516 -12.133 3.098 1 77.25 207 TYR B C 1
ATOM 3829 O O . TYR B 1 207 ? 18.906 -13.156 2.771 1 77.25 207 TYR B O 1
ATOM 3837 N N . THR B 1 208 ? 20.719 -12.188 3.576 1 68.81 208 THR B N 1
ATOM 3838 C CA . THR B 1 208 ? 21.281 -13.367 4.223 1 68.81 208 THR B CA 1
ATOM 3839 C C . THR B 1 208 ? 20.938 -13.383 5.707 1 68.81 208 THR B C 1
ATOM 3841 O O . THR B 1 208 ? 20.594 -12.352 6.285 1 68.81 208 THR B O 1
ATOM 3844 N N . PRO B 1 209 ? 21.297 -14.398 6.559 1 61.06 209 PRO B N 1
ATOM 3845 C CA . PRO B 1 209 ? 20.812 -15.164 7.711 1 61.06 209 PRO B CA 1
ATOM 3846 C C . PRO B 1 209 ? 20.297 -14.273 8.836 1 61.06 209 PRO B C 1
ATOM 3848 O O . PRO B 1 209 ? 20.047 -14.758 9.945 1 61.06 209 PRO B O 1
ATOM 3851 N N . LYS B 1 210 ? 20.141 -12.867 8.609 1 66.81 210 LYS B N 1
ATOM 3852 C CA . LYS B 1 210 ? 19.5 -12.281 9.789 1 66.81 210 LYS B CA 1
ATOM 3853 C C . LYS B 1 210 ? 17.984 -12.266 9.648 1 66.81 210 LYS B C 1
ATOM 3855 O O . LYS B 1 210 ? 17.453 -12.062 8.547 1 66.81 210 LYS B O 1
ATOM 3860 N N . ARG B 1 211 ? 17.328 -12.867 10.719 1 78.31 211 ARG B N 1
ATOM 3861 C CA . ARG B 1 211 ? 15.867 -12.883 10.82 1 78.31 211 ARG B CA 1
ATOM 3862 C C . ARG B 1 211 ? 15.305 -11.469 10.828 1 78.31 211 ARG B C 1
ATOM 3864 O O . ARG B 1 211 ? 15.867 -10.57 11.453 1 78.31 211 ARG B O 1
ATOM 3871 N N . MET B 1 212 ? 14.32 -11.281 9.977 1 86.19 212 MET B N 1
ATOM 3872 C CA . MET B 1 212 ? 13.609 -10.016 9.883 1 86.19 212 MET B CA 1
ATOM 3873 C C . MET B 1 212 ? 12.297 -10.07 10.656 1 86.19 212 MET B C 1
ATOM 3875 O O . MET B 1 212 ? 11.289 -9.531 10.203 1 86.19 212 MET B O 1
ATOM 3879 N N . THR B 1 213 ? 12.352 -10.688 11.781 1 84.5 213 THR B N 1
ATOM 3880 C CA . THR B 1 213 ? 11.133 -10.812 12.578 1 84.5 213 THR B CA 1
ATOM 3881 C C . THR B 1 213 ? 10.555 -9.438 12.898 1 84.5 213 THR B C 1
ATOM 3883 O O . THR B 1 213 ? 11.297 -8.516 13.242 1 84.5 213 THR B O 1
ATOM 3886 N N . ASN B 1 214 ? 9.25 -9.281 12.641 1 88.44 214 ASN B N 1
ATOM 3887 C CA . ASN B 1 214 ? 8.43 -8.109 12.938 1 88.44 214 ASN B CA 1
ATOM 3888 C C . ASN B 1 214 ? 8.641 -7.008 11.906 1 88.44 214 ASN B C 1
ATOM 3890 O O . ASN B 1 214 ? 7.98 -5.965 11.961 1 88.44 214 ASN B O 1
ATOM 3894 N N . GLU B 1 215 ? 9.555 -7.301 10.969 1 94.12 215 GLU B N 1
ATOM 3895 C CA . GLU B 1 215 ? 9.727 -6.301 9.922 1 94.12 215 GLU B CA 1
ATOM 3896 C C . GLU B 1 215 ? 8.578 -6.344 8.922 1 94.12 215 GLU B C 1
ATOM 3898 O O . GLU B 1 215 ? 8.109 -7.426 8.562 1 94.12 215 GLU B O 1
ATOM 3903 N N . ARG B 1 216 ? 8.18 -5.191 8.5 1 97.31 216 ARG B N 1
ATOM 3904 C CA . ARG B 1 216 ? 7.035 -5.09 7.605 1 97.31 216 ARG B CA 1
ATOM 3905 C C . ARG B 1 216 ? 7.395 -4.316 6.344 1 97.31 216 ARG B C 1
ATOM 3907 O O . ARG B 1 216 ? 6.512 -3.863 5.613 1 97.31 216 ARG B O 1
ATOM 3914 N N . ARG B 1 217 ? 8.672 -4.082 6.133 1 97.12 217 ARG B N 1
ATOM 3915 C CA . ARG B 1 217 ? 9.211 -3.467 4.926 1 97.12 217 ARG B CA 1
ATOM 3916 C C . ARG B 1 217 ? 10.672 -3.861 4.723 1 97.12 217 ARG B C 1
ATOM 3918 O O . ARG B 1 217 ? 11.312 -4.375 5.641 1 97.12 217 ARG B O 1
ATOM 3925 N N . PRO B 1 218 ? 11.172 -3.656 3.484 1 95.31 218 PRO B N 1
ATOM 3926 C CA . PRO B 1 218 ? 12.594 -3.939 3.275 1 95.31 218 PRO B CA 1
ATOM 3927 C C . PRO B 1 218 ? 13.508 -2.977 4.035 1 95.31 218 PRO B C 1
ATOM 3929 O O . PRO B 1 218 ? 13.047 -1.941 4.523 1 95.31 218 PRO B O 1
ATOM 3932 N N . PRO B 1 219 ? 14.742 -3.344 4.152 1 93.12 219 PRO B N 1
ATOM 3933 C CA . PRO B 1 219 ? 15.703 -2.445 4.797 1 93.12 219 PRO B CA 1
ATOM 3934 C C . PRO B 1 219 ? 15.875 -1.13 4.043 1 93.12 219 PRO B C 1
ATOM 3936 O O . PRO B 1 219 ? 15.594 -1.06 2.844 1 93.12 219 PRO B O 1
ATOM 3939 N N . GLU B 1 220 ? 16.359 -0.165 4.758 1 92.81 220 GLU B N 1
ATOM 3940 C CA . GLU B 1 220 ? 16.672 1.13 4.164 1 92.81 220 GLU B CA 1
ATOM 3941 C C . GLU B 1 220 ? 17.938 1.047 3.307 1 92.81 220 GLU B C 1
ATOM 3943 O O . GLU B 1 220 ? 18.844 0.27 3.602 1 92.81 220 GLU B O 1
ATOM 3948 N N . ILE B 1 221 ? 17.922 1.846 2.289 1 90.88 221 ILE B N 1
ATOM 3949 C CA . ILE B 1 221 ? 19.109 1.971 1.445 1 90.88 221 ILE B CA 1
ATOM 3950 C C . ILE B 1 221 ? 20.078 2.982 2.059 1 90.88 221 ILE B C 1
ATOM 3952 O O . ILE B 1 221 ? 19.703 4.141 2.275 1 90.88 221 ILE B O 1
ATOM 3956 N N . ASN B 1 222 ? 21.234 2.535 2.244 1 88.62 222 ASN B N 1
ATOM 3957 C CA . ASN B 1 222 ? 22.234 3.414 2.838 1 88.62 222 ASN B CA 1
ATOM 3958 C C . ASN B 1 222 ? 22.5 4.637 1.961 1 88.62 222 ASN B C 1
ATOM 3960 O O . ASN B 1 222 ? 22.578 4.52 0.736 1 88.62 222 ASN B O 1
ATOM 3964 N N . GLY B 1 223 ? 22.641 5.762 2.592 1 87 223 GLY B N 1
ATOM 3965 C CA . GLY B 1 223 ? 23.016 6.973 1.877 1 87 223 GLY B CA 1
ATOM 3966 C C . GLY B 1 223 ? 21.812 7.684 1.26 1 87 223 GLY B C 1
ATOM 3967 O O . GLY B 1 223 ? 21.984 8.57 0.421 1 87 223 GLY B O 1
ATOM 3968 N N . THR B 1 224 ? 20.703 7.219 1.638 1 88.56 224 THR B N 1
ATOM 3969 C CA . THR B 1 224 ? 19.5 7.863 1.139 1 88.56 224 THR B CA 1
ATOM 3970 C C . THR B 1 224 ? 18.719 8.508 2.281 1 88.56 224 THR B C 1
ATOM 3972 O O . THR B 1 224 ? 19.109 8.383 3.447 1 88.56 224 THR B O 1
ATOM 3975 N N . ASN B 1 225 ? 17.719 9.266 1.897 1 90.38 225 ASN B N 1
ATOM 3976 C CA . ASN B 1 225 ? 16.797 9.867 2.863 1 90.38 225 ASN B CA 1
ATOM 3977 C C . ASN B 1 225 ? 15.719 8.883 3.299 1 90.38 225 ASN B C 1
ATOM 3979 O O . ASN B 1 225 ? 14.523 9.172 3.166 1 90.38 225 ASN B O 1
ATOM 3983 N N . ARG B 1 226 ? 16.172 7.66 3.779 1 92 226 ARG B N 1
ATOM 3984 C CA . ARG B 1 226 ? 15.305 6.633 4.363 1 92 226 ARG B CA 1
ATOM 3985 C C . ARG B 1 226 ? 14.523 5.895 3.281 1 92 226 ARG B C 1
ATOM 3987 O O . ARG B 1 226 ? 13.461 5.332 3.551 1 92 226 ARG B O 1
ATOM 3994 N N . ARG B 1 227 ? 15 5.941 2.115 1 91.69 227 ARG B N 1
ATOM 3995 C CA . ARG B 1 227 ? 14.445 5.098 1.063 1 91.69 227 ARG B CA 1
ATOM 3996 C C . ARG B 1 227 ? 14.719 3.625 1.341 1 91.69 227 ARG B C 1
ATOM 3998 O O . ARG B 1 227 ? 15.82 3.262 1.763 1 91.69 227 ARG B O 1
ATOM 4005 N N . VAL B 1 228 ? 13.734 2.852 1.104 1 93.81 228 VAL B N 1
ATOM 4006 C CA . VAL B 1 228 ? 13.906 1.424 1.345 1 93.81 228 VAL B CA 1
ATOM 4007 C C . VAL B 1 228 ? 14.047 0.687 0.014 1 93.81 228 VAL B C 1
ATOM 4009 O O . VAL B 1 228 ? 13.625 1.194 -1.028 1 93.81 228 VAL B O 1
ATOM 4012 N N . PHE B 1 229 ? 14.578 -0.475 0.057 1 94.06 229 PHE B N 1
ATOM 4013 C CA . PHE B 1 229 ? 14.516 -1.362 -1.098 1 94.06 229 PHE B CA 1
ATOM 4014 C C . PHE B 1 229 ? 13.07 -1.707 -1.443 1 94.06 229 PHE B C 1
ATOM 4016 O O . PHE B 1 229 ? 12.156 -1.426 -0.666 1 94.06 229 PHE B O 1
ATOM 4023 N N . ASP B 1 230 ? 12.953 -2.258 -2.623 1 95.94 230 ASP B N 1
ATOM 4024 C CA . ASP B 1 230 ? 11.594 -2.549 -3.082 1 95.94 230 ASP B CA 1
ATOM 4025 C C . ASP B 1 230 ? 11.203 -3.986 -2.754 1 95.94 230 ASP B C 1
ATOM 4027 O O . ASP B 1 230 ? 10.016 -4.316 -2.707 1 95.94 230 ASP B O 1
ATOM 4031 N N . SER B 1 231 ? 12.164 -4.828 -2.596 1 96.06 231 SER B N 1
ATOM 4032 C CA . SER B 1 231 ? 11.914 -6.238 -2.314 1 96.06 231 SER B CA 1
ATOM 4033 C C . SER B 1 231 ? 13.117 -6.898 -1.654 1 96.06 231 SER B C 1
ATOM 4035 O O . SER B 1 231 ? 14.203 -6.309 -1.594 1 96.06 231 SER B O 1
ATOM 4037 N N . VAL B 1 232 ? 12.867 -8.062 -1.097 1 94.5 232 VAL B N 1
ATOM 4038 C CA . VAL B 1 232 ? 13.898 -8.883 -0.468 1 94.5 232 VAL B CA 1
ATOM 4039 C C . VAL B 1 232 ? 13.938 -10.258 -1.139 1 94.5 232 VAL B C 1
ATOM 4041 O O . VAL B 1 232 ? 12.898 -10.836 -1.459 1 94.5 232 VAL B O 1
ATOM 4044 N N . ILE B 1 233 ? 15.07 -10.68 -1.402 1 91.81 233 ILE B N 1
ATOM 4045 C CA . ILE B 1 233 ? 15.281 -12.062 -1.836 1 91.81 233 ILE B CA 1
ATOM 4046 C C . ILE B 1 233 ? 16.109 -12.812 -0.793 1 91.81 233 ILE B C 1
ATOM 4048 O O . ILE B 1 233 ? 17.094 -12.281 -0.275 1 91.81 233 ILE B O 1
ATOM 4052 N N . GLY B 1 234 ? 15.594 -13.891 -0.35 1 87.19 234 GLY B N 1
ATOM 4053 C CA . GLY B 1 234 ? 16.328 -14.68 0.633 1 87.19 234 GLY B CA 1
ATOM 4054 C C . GLY B 1 234 ? 16.234 -16.172 0.386 1 87.19 234 GLY B C 1
ATOM 4055 O O . GLY B 1 234 ? 15.359 -16.625 -0.359 1 87.19 234 GLY B O 1
ATOM 4056 N N . ASN B 1 235 ? 17.188 -16.75 0.978 1 81.62 235 ASN B N 1
ATOM 4057 C CA . ASN B 1 235 ? 17.188 -18.219 0.941 1 81.62 235 ASN B CA 1
ATOM 4058 C C . ASN B 1 235 ? 16.625 -18.812 2.229 1 81.62 235 ASN B C 1
ATOM 4060 O O . ASN B 1 235 ? 16.984 -18.375 3.326 1 81.62 235 ASN B O 1
ATOM 4064 N N . SER B 1 236 ? 15.539 -19.25 2.244 1 66.31 236 SER B N 1
ATOM 4065 C CA . SER B 1 236 ? 15.047 -19.875 3.463 1 66.31 236 SER B CA 1
ATOM 4066 C C . SER B 1 236 ? 15.953 -21.016 3.902 1 66.31 236 SER B C 1
ATOM 4068 O O . SER B 1 236 ? 16.734 -21.531 3.104 1 66.31 236 SER B O 1
ATOM 4070 N N . ASN B 1 237 ? 15.961 -21.594 5.055 1 52.78 237 ASN B N 1
ATOM 4071 C CA . ASN B 1 237 ? 16.797 -22.562 5.758 1 52.78 237 ASN B CA 1
ATOM 4072 C C . ASN B 1 237 ? 17.609 -23.406 4.785 1 52.78 237 ASN B C 1
ATOM 4074 O O . ASN B 1 237 ? 17.344 -23.422 3.584 1 52.78 237 ASN B O 1
ATOM 4078 N N . ALA B 1 238 ? 17.953 -24.484 5.562 1 45.19 238 ALA B N 1
ATOM 4079 C CA . ALA B 1 238 ? 19 -25.312 6.168 1 45.19 238 ALA B CA 1
ATOM 4080 C C . ALA B 1 238 ? 19.734 -26.141 5.113 1 45.19 238 ALA B C 1
ATOM 4082 O O . ALA B 1 238 ? 20.922 -26.422 5.258 1 45.19 238 ALA B O 1
ATOM 4083 N N . SER B 1 239 ? 18.891 -27.062 4.465 1 44.72 239 SER B N 1
ATOM 4084 C CA . SER B 1 239 ? 19.547 -28.172 3.781 1 44.72 239 SER B CA 1
ATOM 4085 C C . SER B 1 239 ? 19.828 -27.828 2.322 1 44.72 239 SER B C 1
ATOM 4087 O O . SER B 1 239 ? 19.328 -26.828 1.806 1 44.72 239 SER B O 1
ATOM 4089 N N . ASN B 1 240 ? 20.656 -28.469 1.674 1 47.5 240 ASN B N 1
ATOM 4090 C CA . ASN B 1 240 ? 21.125 -28.594 0.3 1 47.5 240 ASN B CA 1
ATOM 4091 C C . ASN B 1 240 ? 20.031 -28.25 -0.706 1 47.5 240 ASN B C 1
ATOM 4093 O O . ASN B 1 240 ? 20.297 -28.156 -1.906 1 47.5 240 ASN B O 1
ATOM 4097 N N . SER B 1 241 ? 18.734 -28.125 -0.307 1 52.56 241 SER B N 1
ATOM 4098 C CA . SER B 1 241 ? 17.594 -27.969 -1.213 1 52.56 241 SER B CA 1
ATOM 4099 C C . SER B 1 241 ? 16.953 -26.594 -1.06 1 52.56 241 SER B C 1
ATOM 4101 O O . SER B 1 241 ? 15.734 -26.453 -1.148 1 52.56 241 SER B O 1
ATOM 4103 N N . ALA B 1 242 ? 17.656 -25.422 -0.993 1 61.12 242 ALA B N 1
ATOM 4104 C CA . ALA B 1 242 ? 17.281 -24.047 -0.625 1 61.12 242 ALA B CA 1
ATOM 4105 C C . ALA B 1 242 ? 16.531 -23.359 -1.764 1 61.12 242 ALA B C 1
ATOM 4107 O O . ALA B 1 242 ? 16.906 -23.484 -2.93 1 61.12 242 ALA B O 1
ATOM 4108 N N . TYR B 1 243 ? 15.266 -23.078 -1.521 1 75.56 243 TYR B N 1
ATOM 4109 C CA . TYR B 1 243 ? 14.531 -22.266 -2.475 1 75.56 243 TYR B CA 1
ATOM 4110 C C . TYR B 1 243 ? 14.734 -20.781 -2.188 1 75.56 243 TYR B C 1
ATOM 4112 O O . TYR B 1 243 ? 14.836 -20.375 -1.026 1 75.56 243 TYR B O 1
ATOM 4120 N N . ARG B 1 244 ? 14.961 -20.141 -3.244 1 84.44 244 ARG B N 1
ATOM 4121 C CA . ARG B 1 244 ? 14.906 -18.688 -3.158 1 84.44 244 ARG B CA 1
ATOM 4122 C C . ARG B 1 244 ? 13.469 -18.203 -2.992 1 84.44 244 ARG B C 1
ATOM 4124 O O . ARG B 1 244 ? 12.562 -18.703 -3.66 1 84.44 244 ARG B O 1
ATOM 4131 N N . GLU B 1 245 ? 13.281 -17.391 -2.084 1 91.31 245 GLU B N 1
ATOM 4132 C CA . GLU B 1 245 ? 12 -16.719 -1.908 1 91.31 245 GLU B CA 1
ATOM 4133 C C . GLU B 1 245 ? 12.125 -15.219 -2.168 1 91.31 245 GLU B C 1
ATOM 4135 O O . GLU B 1 245 ? 13.133 -14.602 -1.806 1 91.31 245 GLU B O 1
ATOM 4140 N N . LEU B 1 246 ? 11.25 -14.773 -2.855 1 95.06 246 LEU B N 1
ATOM 4141 C CA . LEU B 1 246 ? 11.172 -13.352 -3.168 1 95.06 246 LEU B CA 1
ATOM 4142 C C . LEU B 1 246 ? 9.984 -12.703 -2.459 1 95.06 246 LEU B C 1
ATOM 4144 O O . LEU B 1 246 ? 8.852 -13.172 -2.576 1 95.06 246 LEU B O 1
ATOM 4148 N N . ILE B 1 247 ? 10.266 -11.617 -1.704 1 96.44 247 ILE B N 1
ATOM 4149 C CA . ILE B 1 247 ? 9.25 -11.047 -0.824 1 96.44 247 ILE B CA 1
ATOM 4150 C C . ILE B 1 247 ? 9.039 -9.578 -1.167 1 96.44 247 ILE B C 1
ATOM 4152 O O . ILE B 1 247 ? 10 -8.82 -1.319 1 96.44 247 ILE B O 1
ATOM 4156 N N . VAL B 1 248 ? 7.824 -9.234 -1.332 1 98.19 248 VAL B N 1
ATOM 4157 C CA . VAL B 1 248 ? 7.445 -7.824 -1.408 1 98.19 248 VAL B CA 1
ATOM 4158 C C . VAL B 1 248 ? 6.547 -7.469 -0.227 1 98.19 248 VAL B C 1
ATOM 4160 O O . VAL B 1 248 ? 5.844 -8.328 0.312 1 98.19 248 VAL B O 1
ATOM 4163 N N . TYR B 1 249 ? 6.516 -6.188 0.149 1 98.19 249 TYR B N 1
ATOM 4164 C CA . TYR B 1 249 ? 5.824 -5.727 1.349 1 98.19 249 TYR B CA 1
ATOM 4165 C C . TYR B 1 249 ? 4.785 -4.668 1.004 1 98.19 249 TYR B C 1
ATOM 4167 O O . TYR B 1 249 ? 4.445 -3.828 1.84 1 98.19 249 TYR B O 1
ATOM 4175 N N . ASP B 1 250 ? 4.426 -4.676 -0.192 1 97.94 250 ASP B N 1
ATOM 4176 C CA . ASP B 1 250 ? 3.438 -3.775 -0.782 1 97.94 250 ASP B CA 1
ATOM 4177 C C . ASP B 1 250 ? 2.557 -4.512 -1.787 1 97.94 250 ASP B C 1
ATOM 4179 O O . ASP B 1 250 ? 3.02 -4.895 -2.863 1 97.94 250 ASP B O 1
ATOM 4183 N N . ARG B 1 251 ? 1.301 -4.602 -1.469 1 97.62 251 ARG B N 1
ATOM 4184 C CA . ARG B 1 251 ? 0.36 -5.391 -2.258 1 97.62 251 ARG B CA 1
ATOM 4185 C C . ARG B 1 251 ? 0.262 -4.859 -3.686 1 97.62 251 ARG B C 1
ATOM 4187 O O . ARG B 1 251 ? -0.103 -5.594 -4.602 1 97.62 251 ARG B O 1
ATOM 4194 N N . TYR B 1 252 ? 0.644 -3.66 -3.887 1 96.88 252 TYR B N 1
ATOM 4195 C CA . TYR B 1 252 ? 0.496 -3.068 -5.211 1 96.88 252 TYR B CA 1
ATOM 4196 C C . TYR B 1 252 ? 1.678 -3.428 -6.105 1 96.88 252 TYR B C 1
ATOM 4198 O O . TYR B 1 252 ? 1.699 -3.078 -7.285 1 96.88 252 TYR B O 1
ATOM 4206 N N . GLN B 1 253 ? 2.617 -4.168 -5.57 1 98 253 GLN B N 1
ATOM 4207 C CA . GLN B 1 253 ? 3.756 -4.637 -6.355 1 98 253 GLN B CA 1
ATOM 4208 C C . GLN B 1 253 ? 3.469 -5.996 -6.98 1 98 253 GLN B C 1
ATOM 4210 O O . GLN B 1 253 ? 4.344 -6.594 -7.613 1 98 253 GLN B O 1
ATOM 4215 N N . CYS B 1 254 ? 2.26 -6.484 -6.805 1 98.06 254 CYS B N 1
ATOM 4216 C CA . CYS B 1 254 ? 1.988 -7.805 -7.367 1 98.06 254 CYS B CA 1
ATOM 4217 C C . CYS B 1 254 ? 0.576 -7.875 -7.938 1 98.06 254 CYS B C 1
ATOM 4219 O O . CYS B 1 254 ? -0.345 -7.254 -7.398 1 98.06 254 CYS B O 1
ATOM 4221 N N . TYR B 1 255 ? 0.406 -8.594 -9 1 98 255 TYR B N 1
ATOM 4222 C CA . TYR B 1 255 ? -0.862 -8.844 -9.672 1 98 255 TYR B CA 1
ATOM 4223 C C . TYR B 1 255 ? -1.067 -10.336 -9.914 1 98 255 TYR B C 1
ATOM 4225 O O . TYR B 1 255 ? -0.311 -10.961 -10.656 1 98 255 TYR B O 1
ATOM 4233 N N . PRO B 1 256 ? -2.068 -10.906 -9.172 1 98.56 256 PRO B N 1
ATOM 4234 C CA . PRO B 1 256 ? -2.375 -12.312 -9.445 1 98.56 256 PRO B CA 1
ATOM 4235 C C . PRO B 1 256 ? -3.01 -12.516 -10.82 1 98.56 256 PRO B C 1
ATOM 4237 O O . PRO B 1 256 ? -4.227 -12.398 -10.961 1 98.56 256 PRO B O 1
ATOM 4240 N N . GLU B 1 257 ? -2.246 -12.898 -11.734 1 97.94 257 GLU B N 1
ATOM 4241 C CA . GLU B 1 257 ? -2.715 -12.875 -13.117 1 97.94 257 GLU B CA 1
ATOM 4242 C C . GLU B 1 257 ? -3.406 -14.18 -13.492 1 97.94 257 GLU B C 1
ATOM 4244 O O . GLU B 1 257 ? -4.418 -14.172 -14.203 1 97.94 257 GLU B O 1
ATOM 4249 N N . TYR B 1 258 ? -2.885 -15.328 -13.062 1 98.25 258 TYR B N 1
ATOM 4250 C CA . TYR B 1 258 ? -3.486 -16.609 -13.422 1 98.25 258 TYR B CA 1
ATOM 4251 C C . TYR B 1 258 ? -3.721 -17.469 -12.188 1 98.25 258 TYR B C 1
ATOM 4253 O O . TYR B 1 258 ? -2.928 -17.438 -11.242 1 98.25 258 TYR B O 1
ATOM 4261 N N . ILE B 1 259 ? -4.758 -18.234 -12.25 1 98.75 259 ILE B N 1
ATOM 4262 C CA . ILE B 1 259 ? -5.027 -19.328 -11.328 1 98.75 259 ILE B CA 1
ATOM 4263 C C . ILE B 1 259 ? -4.789 -20.656 -12.023 1 98.75 259 ILE B C 1
ATOM 4265 O O . ILE B 1 259 ? -5.375 -20.938 -13.07 1 98.75 259 ILE B O 1
ATOM 4269 N N . ILE B 1 260 ? -3.936 -21.422 -11.422 1 98.69 260 ILE B N 1
ATOM 4270 C CA . ILE B 1 260 ? -3.662 -22.75 -11.953 1 98.69 260 ILE B CA 1
ATOM 4271 C C . ILE B 1 260 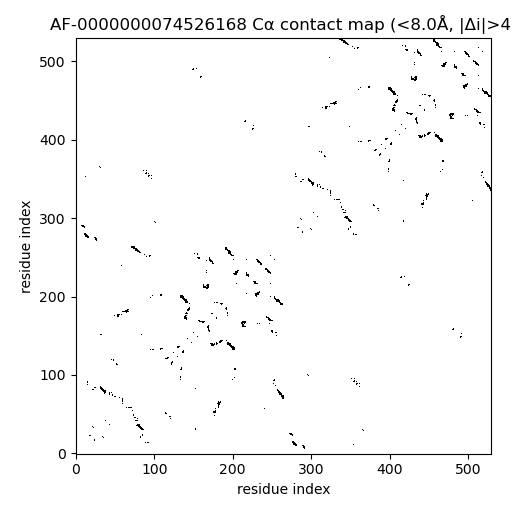? -4.223 -23.812 -11.008 1 98.69 260 ILE B C 1
ATOM 4273 O O . ILE B 1 260 ? -3.814 -23.891 -9.852 1 98.69 260 ILE B O 1
ATOM 4277 N N . LYS B 1 261 ? -5.105 -24.562 -11.453 1 98.5 261 LYS B N 1
ATOM 4278 C CA . LYS B 1 261 ? -5.562 -25.766 -10.734 1 98.5 261 LYS B CA 1
ATOM 4279 C C . LYS B 1 261 ? -4.84 -27.016 -11.234 1 98.5 261 LYS B C 1
ATOM 4281 O O . LYS B 1 261 ? -4.629 -27.172 -12.438 1 98.5 261 LYS B O 1
ATOM 4286 N N . TYR B 1 262 ? -4.438 -27.812 -10.359 1 98.38 262 TYR B N 1
ATOM 4287 C CA . TYR B 1 262 ? -3.65 -28.984 -10.742 1 98.38 262 TYR B CA 1
ATOM 4288 C C . TYR B 1 262 ? -3.881 -30.141 -9.781 1 98.38 262 TYR B C 1
ATOM 4290 O O . TYR B 1 262 ? -4.457 -29.953 -8.703 1 98.38 262 TYR B O 1
ATOM 4298 N N . LYS B 1 263 ? -3.453 -31.297 -10.195 1 97.75 263 LYS B N 1
ATOM 4299 C CA . LYS B 1 263 ? -3.447 -32.5 -9.391 1 97.75 263 LYS B CA 1
ATOM 4300 C C . LYS B 1 263 ? -2.027 -33.031 -9.172 1 97.75 263 LYS B C 1
ATOM 4302 O O . LYS B 1 263 ? -1.185 -32.938 -10.062 1 97.75 263 LYS B O 1
ATOM 4307 N N . ARG B 1 264 ? -1.841 -33.438 -7.984 1 96.06 264 ARG B N 1
ATOM 4308 C CA . ARG B 1 264 ? -0.591 -34.125 -7.676 1 96.06 264 ARG B CA 1
ATOM 4309 C C . ARG B 1 264 ? -0.638 -35.562 -8.141 1 96.06 264 ARG B C 1
ATOM 4311 O O . ARG B 1 264 ? -1.582 -36.312 -7.824 1 96.06 264 ARG B O 1
ATOM 4318 N N . GLN B 1 265 ? 0.346 -35.938 -8.945 1 94.12 265 GLN B N 1
ATOM 4319 C CA . GLN B 1 265 ? 0.363 -37.312 -9.469 1 94.12 265 GLN B CA 1
ATOM 4320 C C . GLN B 1 265 ? 1.736 -37.969 -9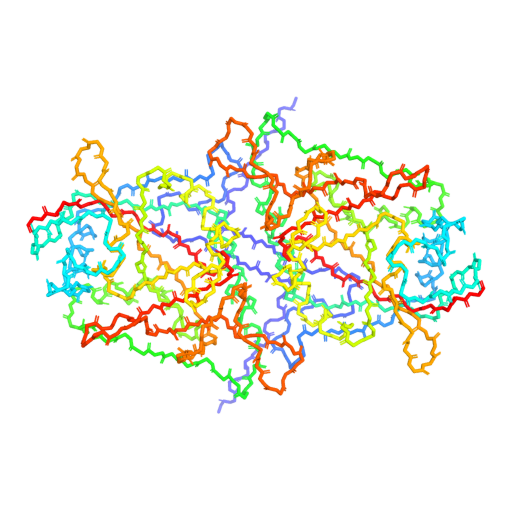.297 1 94.12 265 GLN B C 1
ATOM 4322 O O . GLN B 1 265 ? 2.762 -37.281 -9.422 1 94.12 265 GLN B O 1
#

pLDDT: mean 85.25, std 16.18, range [19.73, 98.81]

Foldseek 3Di:
DPPPPVPPPDPDDDDFADPPDPDGDDDPDDAQKDKAWDDPVVQVLVQVLQVQQADQVCAQHDPLAPDHDDFRGKAFDTKIWMGGPVLVVLLVVVVVVLVPDDDVVQAADADDDPGDCPDPSNVVQVPVDADRRQNKDWWKAFAEPVCVVVCSRPNDDLVPAALQDQAGRFGKTFSHNSVNNSHWDADPVQKTKMFTKTFRQGREDEDPRDGPRNDLAAAADPPDPRHGGQKYWYFPDDDPPTTIMITGNDRSRMGRTMMTIIHGD/DPPPPVPPPDPDDDDFADPPDPDGDDDPDDAQKDKAWDDPVVQVLVQVLQVQQADQVCAQHDPLAPDHDDFRGKAFDTKIWMGGPVLVVLLVVVVVVLVPDDDVVQAADADDDPGDCPDPNNVVQVVVDADRRQNKDWWKAFAEPVCVVVCSRPNDDLVPAALQDQAGRFGKTFSHNSVNNSHWDADPVQKTKMFTKTFRQGREDEDPRDGPRNDLAAAADPPDPRHGGQKYWYWDDDDPPTTIMITGNDRSRMGRTMMTIIHGD

Radius of gyration: 24.56 Å; Cα contacts (8 Å, |Δi|>4): 1106; chains: 2; bounding box: 59×74×63 Å

InterPro domains:
  IPR012317 Poly(ADP-ribose) polymerase, catalytic domain [PF00644] (101-263)
  IPR012317 Poly(ADP-ribose) polymerase, catalytic domain [PS51059] (65-265)
  IPR051712 Mono-ADP-ribosyltransferase and antiviral protein [PTHR45740] (65-263)

Nearest PDB structures (foldseek):
  5fpg-assembly2_B  TM=7.634E-01  e=2.300E-16  Homo sapiens
  7pw3-assembly1_A  TM=8.201E-01  e=2.162E-15  Homo sapiens
  6ek3-assembly1_A  TM=8.084E-01  e=2.035E-15  Homo sapiens
  2pqf-assembly3_C  TM=8.200E-01  e=2.750E-14  Homo sapiens
  5ngo-assembly3_E  TM=7.820E-01  e=4.433E-09  Arabidopsis thaliana